Protein AF-0000000067716875 (afdb_homodimer)

pLDDT: mean 91.07, std 9.71, range [35.28, 98.69]

Radius of gyration: 25.73 Å; Cα contacts (8 Å, |Δi|>4): 908; chains: 2; bounding box: 96×76×66 Å

InterPro domains:
  IPR000515 ABC transporter type 1, transmembrane domain MetI-like [PF00528] (94-291)
  IPR000515 ABC transporter type 1, transmembrane domain MetI-like [PS50928] (78-289)
  IPR000515 ABC transporter type 1, transmembrane domain MetI-like [cd06261] (78-239)
  IPR011864 Phosphate ABC transporter, permease protein PstC [TIGR02138] (14-295)
  IPR035906 MetI-like superfamily [G3DSA:1.10.3720.10] (8-298)
  IPR035906 MetI-like superfamily [SSF161098] (36-288)
  IPR051124 Binding-Protein-Dependent Phosphate Transport Permease [PTHR30425] (10-298)

Organism: Borreliella burgdorferi (strain ATCC 35210 / DSM 4680 / CIP 102532 / B31) (NCBI:txid224326)

Foldseek 3Di:
DPQPPVNVVVVVVVVVVVVVVVVVVVVVCVVVVVLVVLVCLLCVCCVVVVDPPCQQDPPLDQAQPDPPDGGRHCPLQAVLLVLLLVLLLVQLQVVLLVVLVCLVPPDDDPRSVVVLVVLVVLLPDDLLVLQVCLLPPQLVVQCVVDVDPQFNSQASVSSSVSLNSNCNSLLNVQSNVLLVPDDCVQVVVCVVVVDDPVCSCVVPSCVSSVLSSVLSSLVSSLVSSQDANNSLSRQQQDSGRADDRSHRGHHLNPLLVVCVVPADDVRNSSNSNSVSVSVVSNVVSNVVSVVSVVVVVVVVVD/DPQPPVNVVVVVVVVVVVVVVVVVVVVVCVVVVVLVVLVVLLCVCCVVVVDPPCQQDPPLDQAQPDPPDGGRHCPLQAVLLVLLLVLLLVQLQVVLLVVLVCLVPPDDDPRSVVVLVVLVVLLPDDLLVLQVCLLPPQLVVCCVVDVDPQFNSQASVSSSVSLNSNCNSLLNVQSNVLLVPDDCVQVVVCVVVVDDPVCSCVVPSCVSSVLSSVLSSLVSSLVSSQDANNSLSRQQQDSGRDDDRSHRGHHLNPLLVVCVVPADDVRNSSNSNSVSVSVVSNVVSNVVSVVSVVVVVVVVVD

Solvent-accessible surface area (backbone atoms only — not comparable to full-atom values): 29423 Å² total; per-residue (Å²): 131,80,65,50,72,66,53,49,51,51,50,50,47,50,51,50,51,48,47,24,50,50,17,36,48,52,56,52,47,54,53,50,47,53,54,50,50,37,48,52,51,22,45,41,46,47,76,71,66,73,41,57,62,66,49,30,57,68,26,44,48,58,34,67,80,45,86,84,66,63,31,67,15,42,28,29,18,51,50,40,32,49,50,35,37,49,53,12,46,67,54,18,47,59,30,12,42,20,27,19,49,38,46,70,73,69,36,56,72,68,58,31,52,49,53,50,49,50,39,51,38,59,57,38,50,34,50,55,51,52,9,54,47,26,43,56,51,46,12,48,49,48,23,66,73,46,79,44,93,73,29,80,17,33,6,40,53,39,26,14,52,48,48,14,64,62,44,22,39,54,39,20,52,36,30,30,54,24,49,66,65,48,61,65,64,58,55,52,53,37,45,73,69,69,45,50,72,62,52,37,40,64,68,42,46,47,62,72,16,39,54,45,33,49,29,38,48,34,50,51,48,38,53,48,54,36,50,32,57,32,41,50,52,14,9,57,59,32,65,55,60,68,84,53,64,48,27,34,29,26,30,57,43,32,49,41,68,69,42,59,84,74,45,51,72,68,50,36,36,50,41,33,29,51,42,35,54,50,46,50,52,21,45,50,35,48,51,51,27,50,53,51,56,53,61,53,62,62,57,71,79,102,132,80,65,49,72,65,53,49,50,50,50,49,46,51,50,50,52,48,47,24,53,50,17,37,47,51,54,50,46,55,54,49,47,52,54,49,49,36,49,53,51,22,47,42,46,49,75,70,66,74,41,57,63,65,50,29,57,67,25,47,49,59,34,67,80,45,86,83,67,63,32,67,16,42,28,31,18,52,51,40,32,48,49,35,37,49,52,12,45,66,53,19,47,60,32,13,43,21,28,18,50,37,45,70,74,70,39,55,73,68,57,31,52,49,51,52,49,50,39,52,39,59,59,38,50,35,50,55,51,52,9,53,47,26,42,58,50,45,12,48,49,47,22,66,71,48,79,43,94,73,29,82,17,31,5,40,52,38,26,15,51,48,50,14,63,62,44,23,39,57,38,20,51,34,31,31,54,23,50,64,66,49,63,63,64,59,54,51,54,37,45,72,70,70,44,49,72,64,52,36,39,65,67,43,46,47,62,71,16,40,54,45,33,49,29,38,47,35,51,49,49,36,52,48,54,35,51,31,59,34,41,50,53,14,9,57,58,33,63,55,61,67,85,52,62,47,26,32,31,24,30,58,43,30,49,40,68,70,41,60,86,74,44,51,72,66,48,35,36,50,41,34,30,51,43,35,53,52,46,49,50,22,45,50,34,47,50,52,27,50,53,52,57,52,61,54,64,62,58,70,79,104

Nearest PDB structures (foldseek):
  2onk-assembly2_I  TM=8.130E-01  e=1.220E-06  Archaeoglobus fulgidus
  3d31-assembly1_C  TM=7.417E-01  e=2.704E-06  unclassified
  8ja7-assembly1_A  TM=6.850E-01  e=4.026E-06  Mycobacterium tuberculosis H37Rv
  8y5f-assembly1_C  TM=6.798E-01  e=6.843E-06  Escherichia coli
  4jbw-assembly2_I  TM=6.471E-01  e=6.264E-06  Escherichia coli K-12

Structure (mmCIF, N/CA/C/O backbone):
data_AF-0000000067716875-model_v1
#
loop_
_entity.id
_entity.type
_entity.pdbx_description
1 polymer 'Phosphate transport system permease protein'
#
loop_
_atom_site.group_PDB
_atom_site.id
_atom_site.type_symbol
_atom_site.label_atom_id
_atom_site.label_alt_id
_atom_site.label_comp_id
_atom_site.label_asym_id
_atom_site.label_entity_id
_atom_site.label_seq_id
_atom_site.pdbx_PDB_ins_code
_atom_site.Cartn_x
_atom_site.Cartn_y
_atom_site.Cartn_z
_atom_site.occupancy
_atom_site.B_iso_or_equiv
_atom_site.auth_seq_id
_atom_site.auth_comp_id
_atom_site.auth_asym_id
_atom_site.auth_atom_id
_atom_site.pdbx_PDB_model_num
ATOM 1 N N . MET A 1 1 ? 47.062 13.664 18.297 1 44.09 1 MET A N 1
ATOM 2 C CA . MET A 1 1 ? 46.844 15.031 17.828 1 44.09 1 MET A CA 1
ATOM 3 C C . MET A 1 1 ? 45.469 15.539 18.219 1 44.09 1 MET A C 1
ATOM 5 O O . MET A 1 1 ? 44.469 14.984 17.797 1 44.09 1 MET A O 1
ATOM 9 N N . HIS A 1 2 ? 45.312 16.109 19.297 1 53.97 2 HIS A N 1
ATOM 10 C CA . HIS A 1 2 ? 44.125 16.672 19.906 1 53.97 2 HIS A CA 1
ATOM 11 C C . HIS A 1 2 ? 43.469 17.703 18.984 1 53.97 2 HIS A C 1
ATOM 13 O O . HIS A 1 2 ? 44.031 18.75 18.719 1 53.97 2 HIS A O 1
ATOM 19 N N . LEU A 1 3 ? 42.812 17.203 18.016 1 64.62 3 LEU A N 1
ATOM 20 C CA . LEU A 1 3 ? 42.094 18.156 17.172 1 64.62 3 LEU A CA 1
ATOM 21 C C . LEU A 1 3 ? 41.406 19.234 18.031 1 64.62 3 LEU A C 1
ATOM 23 O O . LEU A 1 3 ? 40.781 18.922 19.047 1 64.62 3 LEU A O 1
ATOM 27 N N . SER A 1 4 ? 41.844 20.484 17.906 1 73.81 4 SER A N 1
ATOM 28 C CA . SER A 1 4 ? 41.188 21.594 18.594 1 73.81 4 SER A CA 1
ATOM 29 C C . SER A 1 4 ? 39.656 21.484 18.5 1 73.81 4 SER A C 1
ATOM 31 O O . SER A 1 4 ? 39.125 20.859 17.578 1 73.81 4 SER A O 1
ATOM 33 N N . LEU A 1 5 ? 39 21.672 19.547 1 76.5 5 LEU A N 1
ATOM 34 C CA . LEU A 1 5 ? 37.562 21.688 19.609 1 76.5 5 LEU A CA 1
ATOM 35 C C . LEU A 1 5 ? 36.969 22.344 18.359 1 76.5 5 LEU A C 1
ATOM 37 O O . LEU A 1 5 ? 35.938 21.891 17.859 1 76.5 5 LEU A O 1
ATOM 41 N N . LYS A 1 6 ? 37.719 23.328 17.859 1 78.25 6 LYS A N 1
ATOM 42 C CA . LYS A 1 6 ? 37.281 24.016 16.656 1 78.25 6 LYS A CA 1
ATOM 43 C C . LYS A 1 6 ? 37.375 23.109 15.43 1 78.25 6 LYS A C 1
ATOM 45 O O . LYS A 1 6 ? 36.5 23.109 14.578 1 78.25 6 LYS A O 1
ATOM 50 N N . THR A 1 7 ? 38.438 22.438 15.359 1 82.25 7 THR A N 1
ATOM 51 C CA . THR A 1 7 ? 38.625 21.516 14.242 1 82.25 7 THR A CA 1
ATOM 52 C C . THR A 1 7 ? 37.625 20.375 14.289 1 82.25 7 THR A C 1
ATOM 54 O O . THR A 1 7 ? 37.125 19.953 13.25 1 82.25 7 THR A O 1
ATOM 57 N N . LYS A 1 8 ? 37.344 19.906 15.461 1 80 8 LYS A N 1
ATOM 58 C CA . LYS A 1 8 ? 36.344 18.828 15.633 1 80 8 LYS A CA 1
ATOM 59 C C . LYS A 1 8 ? 34.969 19.297 15.203 1 80 8 LYS A C 1
ATOM 61 O O . LYS A 1 8 ? 34.25 18.547 14.531 1 80 8 LYS A O 1
ATOM 66 N N . ARG A 1 9 ? 34.688 20.484 15.547 1 80.81 9 ARG A N 1
ATOM 67 C CA . ARG A 1 9 ? 33.375 21.047 15.172 1 80.81 9 ARG A CA 1
ATOM 68 C C . ARG A 1 9 ? 33.281 21.203 13.656 1 80.81 9 ARG A C 1
ATOM 70 O O . ARG A 1 9 ? 32.219 20.938 13.078 1 80.81 9 ARG A O 1
ATOM 77 N N . LYS A 1 10 ? 34.375 21.594 13.156 1 84.44 10 LYS A N 1
ATOM 78 C CA . LYS A 1 10 ? 34.375 21.781 11.711 1 84.44 10 LYS A CA 1
ATOM 79 C C . LYS A 1 10 ? 34.25 20.438 10.984 1 84.44 10 LYS A C 1
ATOM 81 O O . LYS A 1 10 ? 33.562 20.328 9.977 1 84.44 10 LYS A O 1
ATOM 86 N N . ILE A 1 11 ? 34.844 19.469 11.5 1 85.62 11 ILE A N 1
ATOM 87 C CA . ILE A 1 11 ? 34.781 18.141 10.914 1 85.62 11 ILE A CA 1
ATOM 88 C C . ILE A 1 11 ? 33.375 17.578 11.016 1 85.62 11 ILE A C 1
ATOM 90 O O . ILE A 1 11 ? 32.844 17.031 10.047 1 85.62 11 ILE A O 1
ATOM 94 N N . ILE A 1 12 ? 32.781 17.781 12.086 1 83.06 12 ILE A N 1
ATOM 95 C CA . ILE A 1 12 ? 31.406 17.297 12.305 1 83.06 12 ILE A CA 1
ATOM 96 C C . ILE A 1 12 ? 30.453 18.031 11.367 1 83.06 12 ILE A C 1
ATOM 98 O O . ILE A 1 12 ? 29.516 17.422 10.828 1 83.06 12 ILE A O 1
ATOM 102 N N . GLU A 1 13 ? 30.734 19.25 11.227 1 85.31 13 GLU A N 1
ATOM 103 C CA . GLU A 1 13 ? 29.922 20.047 10.305 1 85.31 13 GLU A CA 1
ATOM 104 C C . GLU A 1 13 ? 30.031 19.516 8.875 1 85.31 13 GLU A C 1
ATOM 106 O O . GLU A 1 13 ? 29.016 19.406 8.172 1 85.31 13 GLU A O 1
ATOM 111 N N . ILE A 1 14 ? 31.203 19.172 8.531 1 87.81 14 ILE A N 1
ATOM 112 C CA . ILE A 1 14 ? 31.438 18.688 7.18 1 87.81 14 ILE A CA 1
ATOM 113 C C . ILE A 1 14 ? 30.797 17.312 7.012 1 87.81 14 ILE A C 1
ATOM 115 O O . ILE A 1 14 ? 30.172 17.031 5.988 1 87.81 14 ILE A O 1
ATOM 119 N N . ILE A 1 15 ? 30.859 16.578 7.973 1 88 15 ILE A N 1
ATOM 120 C CA . ILE A 1 15 ? 30.281 15.234 7.934 1 88 15 ILE A CA 1
ATOM 121 C C . ILE A 1 15 ? 28.766 15.328 7.844 1 88 15 ILE A C 1
ATOM 123 O O . ILE A 1 15 ? 28.141 14.617 7.051 1 88 15 ILE A O 1
ATOM 127 N N . PHE A 1 16 ? 28.297 16.234 8.562 1 85.5 16 PHE A N 1
ATOM 128 C CA . PHE A 1 16 ? 26.844 16.406 8.586 1 85.5 16 PHE A CA 1
ATOM 129 C C . PHE A 1 16 ? 26.344 16.953 7.254 1 85.5 16 PHE A C 1
ATOM 131 O O . PHE A 1 16 ? 25.344 16.453 6.715 1 85.5 16 PHE A O 1
ATOM 138 N N . LYS A 1 17 ? 27.031 17.828 6.777 1 86 17 LYS A N 1
ATOM 139 C CA . LYS A 1 17 ? 26.656 18.406 5.488 1 86 17 LYS A CA 1
ATOM 140 C C . LYS A 1 17 ? 26.766 17.375 4.371 1 86 17 LYS A C 1
ATOM 142 O O . LYS A 1 17 ? 25.906 17.297 3.486 1 86 17 LYS A O 1
ATOM 147 N N . SER A 1 18 ? 27.766 16.609 4.434 1 90.19 18 SER A N 1
ATOM 148 C CA . SER A 1 18 ? 27.953 15.555 3.438 1 90.19 18 SER A CA 1
ATOM 149 C C . SER A 1 18 ? 26.859 14.5 3.539 1 90.19 18 SER A C 1
ATOM 151 O O . SER A 1 18 ? 26.359 14.016 2.521 1 90.19 18 SER A O 1
ATOM 153 N N . PHE A 1 19 ? 26.5 14.203 4.73 1 88.62 19 PHE A N 1
ATOM 154 C CA . PHE A 1 19 ? 25.453 13.227 4.969 1 88.62 19 PHE A CA 1
ATOM 155 C C . PHE A 1 19 ? 24.141 13.68 4.34 1 88.62 19 PHE A C 1
ATOM 157 O O . PHE A 1 19 ? 23.469 12.906 3.66 1 88.62 19 PHE A O 1
ATOM 164 N N . ILE A 1 20 ? 23.844 14.898 4.504 1 88.5 20 ILE A N 1
ATOM 165 C CA . ILE A 1 20 ? 22.609 15.469 3.982 1 88.5 20 ILE A CA 1
ATOM 166 C C . ILE A 1 20 ? 22.641 15.453 2.455 1 88.5 20 ILE A C 1
ATOM 168 O O . ILE A 1 20 ? 21.672 15 1.817 1 88.5 20 ILE A O 1
ATOM 172 N N . LEU A 1 21 ? 23.719 15.805 1.96 1 89 21 LEU A N 1
ATOM 173 C CA . LEU A 1 21 ? 23.844 15.898 0.509 1 89 21 LEU A CA 1
ATOM 174 C C . LEU A 1 21 ? 23.828 14.508 -0.126 1 89 21 LEU A C 1
ATOM 176 O O . LEU A 1 21 ? 23.141 14.281 -1.129 1 89 21 LEU A O 1
ATOM 180 N N . ILE A 1 22 ? 24.484 13.617 0.435 1 92.31 22 ILE A N 1
ATOM 181 C CA . ILE A 1 22 ? 24.562 12.258 -0.085 1 92.31 22 ILE A CA 1
ATOM 182 C C . ILE A 1 22 ? 23.188 11.602 -0.008 1 92.31 22 ILE A C 1
ATOM 184 O O . ILE A 1 22 ? 22.766 10.914 -0.943 1 92.31 22 ILE A O 1
ATOM 188 N N . SER A 1 23 ? 22.516 11.852 1.062 1 89.56 23 SER A N 1
ATOM 189 C CA . SER A 1 23 ? 21.172 11.305 1.229 1 89.56 23 SER A CA 1
ATOM 190 C C . SER A 1 23 ? 20.219 11.836 0.165 1 89.56 23 SER A C 1
ATOM 192 O O . SER A 1 23 ? 19.453 11.078 -0.427 1 89.56 23 SER A O 1
ATOM 194 N N . ALA A 1 24 ? 20.344 13.039 -0.053 1 88.75 24 ALA A N 1
ATOM 195 C CA . ALA A 1 24 ? 19.484 13.672 -1.054 1 88.75 24 ALA A CA 1
ATOM 196 C C . ALA A 1 24 ? 19.781 13.133 -2.449 1 88.75 24 ALA A C 1
ATOM 198 O O . ALA A 1 24 ? 18.859 12.852 -3.225 1 88.75 24 ALA A O 1
ATOM 199 N N . ILE A 1 25 ? 20.984 12.906 -2.725 1 90.75 25 ILE A N 1
ATOM 200 C CA . ILE A 1 25 ? 21.406 12.438 -4.039 1 90.75 25 ILE A CA 1
ATOM 201 C C . ILE A 1 25 ? 21 10.984 -4.23 1 90.75 25 ILE A C 1
ATOM 203 O O . ILE A 1 25 ? 20.406 10.625 -5.25 1 90.75 25 ILE A O 1
ATOM 207 N N . ILE A 1 26 ? 21.203 10.172 -3.27 1 89.69 26 ILE A N 1
ATOM 208 C CA . ILE A 1 26 ? 20.891 8.75 -3.355 1 89.69 26 ILE A CA 1
ATOM 209 C C . ILE A 1 26 ? 19.391 8.562 -3.529 1 89.69 26 ILE A C 1
ATOM 211 O O . ILE A 1 26 ? 18.953 7.773 -4.375 1 89.69 26 ILE A O 1
ATOM 215 N N . SER A 1 27 ? 18.688 9.281 -2.709 1 86.44 27 SER A N 1
ATOM 216 C CA . SER A 1 27 ? 17.234 9.164 -2.787 1 86.44 27 SER A CA 1
ATOM 217 C C . SER A 1 27 ? 16.719 9.617 -4.152 1 86.44 27 SER A C 1
ATOM 219 O O . SER A 1 27 ? 15.922 8.914 -4.777 1 86.44 27 SER A O 1
ATOM 221 N N . SER A 1 28 ? 17.219 10.719 -4.59 1 84.69 28 SER A N 1
ATOM 222 C CA . SER A 1 28 ? 16.797 11.266 -5.871 1 84.69 28 SER A CA 1
ATOM 223 C C . SER A 1 28 ? 17.219 10.359 -7.027 1 84.69 28 SER A C 1
ATOM 225 O O . SER A 1 28 ? 16.422 10.109 -7.941 1 84.69 28 SER A O 1
ATOM 227 N N . LEU A 1 29 ? 18.344 9.797 -6.992 1 87.44 29 LEU A N 1
ATOM 228 C CA . LEU A 1 29 ? 18.859 8.938 -8.055 1 87.44 29 LEU A CA 1
ATOM 229 C C . LEU A 1 29 ? 18.109 7.613 -8.102 1 87.44 29 LEU A C 1
ATOM 231 O O . LEU A 1 29 ? 17.844 7.086 -9.18 1 87.44 29 LEU A O 1
ATOM 235 N N . SER A 1 30 ? 17.844 7.066 -6.945 1 86.38 30 SER A N 1
ATOM 236 C CA . SER A 1 30 ? 17.141 5.793 -6.902 1 86.38 30 SER A CA 1
ATOM 237 C C . SER A 1 30 ? 15.773 5.895 -7.578 1 86.38 30 SER A C 1
ATOM 239 O O . SER A 1 30 ? 15.414 5.051 -8.406 1 86.38 30 SER A O 1
ATOM 241 N N . ILE A 1 31 ? 15.141 6.93 -7.352 1 79.25 31 ILE A N 1
ATOM 242 C CA . ILE A 1 31 ? 13.797 7.129 -7.883 1 79.25 31 ILE A CA 1
ATOM 243 C C . ILE A 1 31 ? 13.867 7.453 -9.367 1 79.25 31 ILE A C 1
ATOM 245 O O . ILE A 1 31 ? 13.086 6.934 -10.164 1 79.25 31 ILE A O 1
ATOM 249 N N . LEU A 1 32 ? 14.773 8.328 -9.672 1 85.12 32 LEU A N 1
ATOM 250 C CA . LEU A 1 32 ? 14.953 8.703 -11.07 1 85.12 32 LEU A CA 1
ATOM 251 C C . LEU A 1 32 ? 15.375 7.492 -11.906 1 85.12 32 LEU A C 1
ATOM 253 O O . LEU A 1 32 ? 14.898 7.316 -13.031 1 85.12 32 LEU A O 1
ATOM 257 N N . PHE A 1 33 ? 16.156 6.727 -11.328 1 90.44 33 PHE A N 1
ATOM 258 C CA . PHE A 1 33 ? 16.625 5.539 -12.031 1 90.44 33 PHE A CA 1
ATOM 259 C C . PHE A 1 33 ? 15.484 4.559 -12.273 1 90.44 33 PHE A C 1
ATOM 261 O O . PHE A 1 33 ? 15.375 3.979 -13.352 1 90.44 33 PHE A O 1
ATOM 268 N N . LEU A 1 34 ? 14.68 4.328 -11.289 1 90.38 34 LEU A N 1
ATOM 269 C CA . LEU A 1 34 ? 13.523 3.459 -11.438 1 90.38 34 LEU A CA 1
ATOM 270 C C . LEU A 1 34 ? 12.609 3.961 -12.555 1 90.38 34 LEU A C 1
ATOM 272 O O . LEU A 1 34 ? 12.234 3.197 -13.445 1 90.38 34 LEU A O 1
ATOM 276 N N . GLY A 1 35 ? 12.297 5.246 -12.508 1 89.94 35 GLY A N 1
ATOM 277 C CA . GLY A 1 35 ? 11.438 5.836 -13.523 1 89.94 35 GLY A CA 1
ATOM 278 C C . GLY A 1 35 ? 12.016 5.73 -14.922 1 89.94 35 GLY A C 1
ATOM 279 O O . GLY A 1 35 ? 11.32 5.34 -15.867 1 89.94 35 GLY A O 1
ATOM 280 N N . LEU A 1 36 ? 13.305 6.02 -15.078 1 91.25 36 LEU A N 1
ATOM 281 C CA . LEU A 1 36 ? 13.969 5.977 -16.375 1 91.25 36 LEU A CA 1
ATOM 282 C C . LEU A 1 36 ? 14.078 4.543 -16.891 1 91.25 36 LEU A C 1
ATOM 284 O O . LEU A 1 36 ? 13.938 4.297 -18.094 1 91.25 36 LEU A O 1
ATOM 288 N N . PHE A 1 37 ? 14.344 3.689 -15.992 1 93 37 PHE A N 1
ATOM 289 C CA . PHE A 1 37 ? 14.43 2.283 -16.375 1 93 37 PHE A CA 1
ATOM 290 C C . PHE A 1 37 ? 13.109 1.791 -16.953 1 93 37 PHE A C 1
ATOM 292 O O . PHE A 1 37 ? 13.094 1.142 -18 1 93 37 PHE A O 1
ATOM 299 N N . ILE A 1 38 ? 12.055 2.107 -16.25 1 93.75 38 ILE A N 1
ATOM 300 C CA . ILE A 1 38 ? 10.742 1.666 -16.703 1 93.75 38 ILE A CA 1
ATOM 301 C C . ILE A 1 38 ? 10.383 2.355 -18.016 1 93.75 38 ILE A C 1
ATOM 303 O O . ILE A 1 38 ? 9.812 1.734 -18.906 1 93.75 38 ILE A O 1
ATOM 307 N N . LEU A 1 39 ? 10.695 3.607 -18.094 1 93.44 39 LEU A N 1
ATOM 308 C CA . LEU A 1 39 ? 10.414 4.355 -19.312 1 93.44 39 LEU A CA 1
ATOM 309 C C . LEU A 1 39 ? 11.18 3.771 -20.484 1 93.44 39 LEU A C 1
ATOM 311 O O . LEU A 1 39 ? 10.594 3.488 -21.531 1 93.44 39 LEU A O 1
ATOM 315 N N . LYS A 1 40 ? 12.414 3.533 -20.312 1 94 40 LYS A N 1
ATOM 316 C CA . LYS A 1 40 ? 13.258 3.018 -21.391 1 94 40 LYS A CA 1
ATOM 317 C C . LYS A 1 40 ? 12.836 1.61 -21.797 1 94 40 LYS A C 1
ATOM 319 O O . LYS A 1 40 ? 12.602 1.346 -22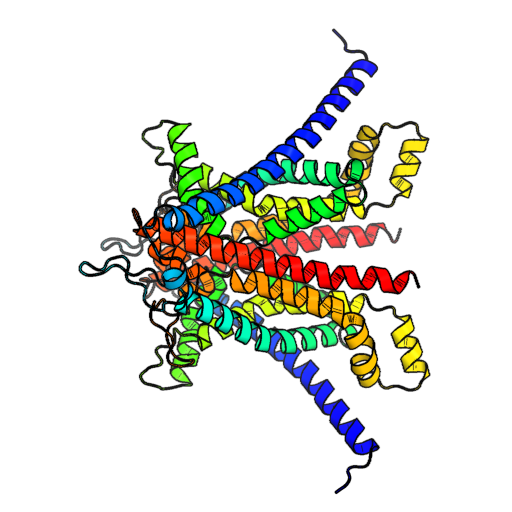.984 1 94 40 LYS A O 1
ATOM 324 N N . THR A 1 41 ? 12.703 0.726 -20.844 1 94.62 41 THR A N 1
ATOM 325 C CA . THR A 1 41 ? 12.367 -0.663 -21.125 1 94.62 41 THR A CA 1
ATOM 326 C C . THR A 1 41 ? 10.93 -0.772 -21.641 1 94.62 41 THR A C 1
ATOM 328 O O . THR A 1 41 ? 10.633 -1.616 -22.5 1 94.62 41 THR A O 1
ATOM 331 N N . GLY A 1 42 ? 10.062 0.071 -21.094 1 96.25 42 GLY A N 1
ATOM 332 C CA . GLY A 1 42 ? 8.656 0.029 -21.453 1 96.25 42 GLY A CA 1
ATOM 333 C C . GLY A 1 42 ? 8.383 0.583 -22.844 1 96.25 42 GLY A C 1
ATOM 334 O O . GLY A 1 42 ? 7.418 0.189 -23.5 1 96.25 42 GLY A O 1
ATOM 335 N N . ILE A 1 43 ? 9.242 1.463 -23.375 1 96.62 43 ILE A N 1
ATOM 336 C CA . ILE A 1 43 ? 9.008 2.105 -24.656 1 96.62 43 ILE A CA 1
ATOM 337 C C . ILE A 1 43 ? 9.703 1.319 -25.766 1 96.62 43 ILE A C 1
ATOM 339 O O . ILE A 1 43 ? 9.312 1.396 -26.938 1 96.62 43 ILE A O 1
ATOM 343 N N . MET A 1 44 ? 10.594 0.511 -25.484 1 94.25 44 MET A N 1
ATOM 344 C CA . MET A 1 44 ? 11.492 -0.131 -26.438 1 94.25 44 MET A CA 1
ATOM 345 C C . MET A 1 44 ? 10.719 -1.023 -27.406 1 94.25 44 MET A C 1
ATOM 347 O O . MET A 1 44 ? 10.992 -1.025 -28.609 1 94.25 44 MET A O 1
ATOM 351 N N . PRO A 1 45 ? 9.758 -1.786 -26.922 1 95.56 45 PRO A N 1
ATOM 352 C CA . PRO A 1 45 ? 9.047 -2.66 -27.859 1 95.56 45 PRO A CA 1
ATOM 353 C C . PRO A 1 45 ? 8.32 -1.883 -28.953 1 95.56 45 PRO A C 1
ATOM 355 O O . PRO A 1 45 ? 8.102 -2.41 -30.047 1 95.56 45 PRO A O 1
ATOM 358 N N . PHE A 1 46 ? 8 -0.721 -28.703 1 97 46 PHE A N 1
ATOM 359 C CA . PHE A 1 46 ? 7.312 0.108 -29.688 1 97 46 PHE A CA 1
ATOM 360 C C . PHE A 1 46 ? 8.305 0.721 -30.656 1 97 46 PHE A C 1
ATOM 362 O O . PHE A 1 46 ? 7.992 0.901 -31.844 1 97 46 PHE A O 1
ATOM 369 N N . LEU A 1 47 ? 9.414 1.089 -30.266 1 95.31 47 LEU A N 1
ATOM 370 C CA . LEU A 1 47 ? 10.445 1.705 -31.094 1 95.31 47 LEU A CA 1
ATOM 371 C C . LEU A 1 47 ? 11.07 0.683 -32.031 1 95.31 47 LEU A C 1
ATOM 373 O O . LEU A 1 47 ? 11.414 1.015 -33.188 1 95.31 47 LEU A O 1
ATOM 377 N N . ASN A 1 48 ? 11.188 -0.558 -31.594 1 94.75 48 ASN A N 1
ATOM 378 C CA . ASN A 1 48 ? 11.766 -1.604 -32.438 1 94.75 48 ASN A CA 1
ATOM 379 C C . ASN A 1 48 ? 10.703 -2.291 -33.281 1 94.75 48 ASN A C 1
ATOM 381 O O . ASN A 1 48 ? 10.961 -3.328 -33.906 1 94.75 48 ASN A O 1
ATOM 385 N N . ASN A 1 49 ? 9.547 -1.8 -33.25 1 91.38 49 ASN A N 1
ATOM 386 C CA . ASN A 1 49 ? 8.422 -2.221 -34.094 1 91.38 49 ASN A CA 1
ATOM 387 C C . ASN A 1 49 ? 8.039 -3.674 -33.812 1 91.38 49 ASN A C 1
ATOM 389 O O . ASN A 1 49 ? 7.656 -4.398 -34.75 1 91.38 49 ASN A O 1
ATOM 393 N N . LYS A 1 50 ? 8.273 -4.051 -32.562 1 92.44 50 LYS A N 1
ATOM 394 C CA . LYS A 1 50 ? 7.836 -5.387 -32.156 1 92.44 50 LYS A CA 1
ATOM 395 C C . LYS A 1 50 ? 6.344 -5.402 -31.844 1 92.44 50 LYS A C 1
ATOM 397 O O . LYS A 1 50 ? 5.676 -6.426 -32 1 92.44 50 LYS A O 1
ATOM 402 N N . ILE A 1 51 ? 5.879 -4.375 -31.281 1 96 51 ILE A N 1
ATOM 403 C CA . ILE A 1 51 ? 4.48 -4.223 -30.922 1 96 51 ILE A CA 1
ATOM 404 C C . ILE A 1 51 ? 3.961 -2.871 -31.406 1 96 51 ILE A C 1
ATOM 406 O O . ILE A 1 51 ? 4.617 -1.843 -31.219 1 96 51 ILE A O 1
ATOM 410 N N . LYS A 1 52 ? 2.85 -2.924 -32.031 1 96.75 52 LYS A N 1
ATOM 411 C CA . LYS A 1 52 ? 2.203 -1.668 -32.406 1 96.75 52 LYS A CA 1
ATOM 412 C C . LYS A 1 52 ? 1.527 -1.02 -31.219 1 96.75 52 LYS A C 1
ATOM 414 O O . LYS A 1 52 ? 0.711 -1.65 -30.531 1 96.75 52 LYS A O 1
ATOM 419 N N . ILE A 1 53 ? 1.823 0.226 -31.031 1 97.31 53 ILE A N 1
ATOM 420 C CA . ILE A 1 53 ? 1.384 0.943 -29.844 1 97.31 53 ILE A CA 1
ATOM 421 C C . ILE A 1 53 ? -0.142 0.987 -29.797 1 97.31 53 ILE A C 1
ATOM 423 O O . ILE A 1 53 ? -0.746 0.798 -28.734 1 97.31 53 ILE A O 1
ATOM 427 N N . LEU A 1 54 ? -0.796 1.236 -30.891 1 97.19 54 LEU A N 1
ATOM 428 C CA . LEU A 1 54 ? -2.25 1.336 -30.953 1 97.19 54 LEU A CA 1
ATOM 429 C C . LEU A 1 54 ? -2.9 -0.003 -30.609 1 97.19 54 LEU A C 1
ATOM 431 O O . LEU A 1 54 ? -3.916 -0.049 -29.922 1 97.19 54 LEU A O 1
ATOM 435 N N . ASN A 1 55 ? -2.314 -1.054 -31.156 1 97.06 55 ASN A N 1
ATOM 436 C CA . ASN A 1 55 ? -2.826 -2.381 -30.828 1 97.06 55 ASN A CA 1
ATOM 437 C C . ASN A 1 55 ? -2.611 -2.715 -29.359 1 97.06 55 ASN A C 1
ATOM 439 O O . ASN A 1 55 ? -3.471 -3.332 -28.719 1 97.06 55 ASN A O 1
ATOM 443 N N . PHE A 1 56 ? -1.487 -2.301 -28.828 1 98.25 56 PHE A N 1
ATOM 444 C CA . PHE A 1 56 ? -1.165 -2.549 -27.438 1 98.25 56 PHE A CA 1
ATOM 445 C C . PHE A 1 56 ? -2.174 -1.866 -26.516 1 98.25 56 PHE A C 1
ATOM 447 O O . PHE A 1 56 ? -2.701 -2.488 -25.594 1 98.25 56 PHE A O 1
ATOM 454 N N . LEU A 1 57 ? -2.562 -0.64 -26.812 1 98 57 LEU A N 1
ATOM 455 C CA . LEU A 1 57 ? -3.383 0.171 -25.922 1 98 57 LEU A CA 1
ATOM 456 C C . LEU A 1 57 ? -4.867 -0.084 -26.156 1 98 57 LEU A C 1
ATOM 458 O O . LEU A 1 57 ? -5.68 0.026 -25.25 1 98 57 LEU A O 1
ATOM 462 N N . PHE A 1 58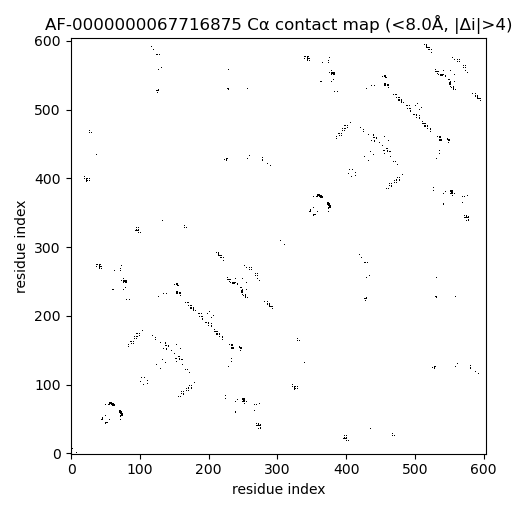 ? -5.234 -0.479 -27.391 1 97.94 58 PHE A N 1
ATOM 463 C CA . PHE A 1 58 ? -6.656 -0.413 -27.703 1 97.94 58 PHE A CA 1
ATOM 464 C C . PHE A 1 58 ? -7.191 -1.789 -28.094 1 97.94 58 PHE A C 1
ATOM 466 O O . PHE A 1 58 ? -8.391 -1.958 -28.297 1 97.94 58 PHE A O 1
ATOM 473 N N . SER A 1 59 ? -6.332 -2.752 -28.141 1 97.88 59 SER A N 1
ATOM 474 C CA . SER A 1 59 ? -6.797 -4.117 -28.344 1 97.88 59 SER A CA 1
ATOM 475 C C . SER A 1 59 ? -7.109 -4.812 -27.031 1 97.88 59 SER A C 1
ATOM 477 O O . SER A 1 59 ? -6.484 -4.52 -26 1 97.88 59 SER A O 1
ATOM 479 N N . THR A 1 60 ? -8.078 -5.75 -27.062 1 97.62 60 THR A N 1
ATOM 480 C CA . THR A 1 60 ? -8.484 -6.461 -25.844 1 97.62 60 THR A CA 1
ATOM 481 C C . THR A 1 60 ? -7.887 -7.867 -25.828 1 97.62 60 THR A C 1
ATOM 483 O O . THR A 1 60 ? -8.156 -8.648 -24.906 1 97.62 60 THR A O 1
ATOM 486 N N . ASN A 1 61 ? -7.098 -8.148 -26.797 1 96.81 61 ASN A N 1
ATOM 487 C CA . ASN A 1 61 ? -6.562 -9.5 -26.891 1 96.81 61 ASN A CA 1
ATOM 488 C C . ASN A 1 61 ? -5.172 -9.594 -26.266 1 96.81 61 ASN A C 1
ATOM 490 O O . ASN A 1 61 ? -4.242 -8.914 -26.703 1 96.81 61 ASN A O 1
ATOM 494 N N . TRP A 1 62 ? -5.031 -10.391 -25.219 1 98.06 62 TRP A N 1
ATOM 495 C CA . TRP A 1 62 ? -3.768 -10.695 -24.547 1 98.06 62 TRP A CA 1
ATOM 496 C C . TRP A 1 62 ? -3.467 -12.188 -24.609 1 98.06 62 TRP A C 1
ATOM 498 O O . TRP A 1 62 ? -4.047 -12.977 -23.859 1 98.06 62 TRP A O 1
ATOM 508 N N . ASP A 1 63 ? -2.604 -12.531 -25.5 1 97.25 63 ASP A N 1
ATOM 509 C CA . ASP A 1 63 ? -2.186 -13.922 -25.656 1 97.25 63 ASP A CA 1
ATOM 510 C C . ASP A 1 63 ? -0.718 -14.008 -26.078 1 97.25 63 ASP A C 1
ATOM 512 O O . ASP A 1 63 ? -0.406 -14.406 -27.203 1 97.25 63 ASP A O 1
ATOM 516 N N . PRO A 1 64 ? 0.117 -13.781 -25.125 1 96.38 64 PRO A N 1
ATOM 517 C CA . PRO A 1 64 ? 1.547 -13.734 -25.438 1 96.38 64 PRO A CA 1
ATOM 518 C C . PRO A 1 64 ? 2.137 -15.125 -25.703 1 96.38 64 PRO A C 1
ATOM 520 O O . PRO A 1 64 ? 3.24 -15.234 -26.25 1 96.38 64 PRO A O 1
ATOM 523 N N . THR A 1 65 ? 1.479 -16.156 -25.359 1 94.19 65 THR A N 1
ATOM 524 C CA . THR A 1 65 ? 2.039 -17.5 -25.469 1 94.19 65 THR A CA 1
ATOM 525 C C . THR A 1 65 ? 1.455 -18.234 -26.672 1 94.19 65 THR A C 1
ATOM 527 O O . THR A 1 65 ? 1.749 -19.406 -26.875 1 94.19 65 THR A O 1
ATOM 530 N N . SER A 1 66 ? 0.685 -17.516 -27.391 1 93.62 66 SER A N 1
ATOM 531 C CA . SER A 1 66 ? 0.077 -18.141 -28.562 1 93.62 66 SER A CA 1
ATOM 532 C C . SER A 1 66 ? 1.139 -18.625 -29.547 1 93.62 66 SER A C 1
ATOM 534 O O . SER A 1 66 ? 2.139 -17.938 -29.766 1 93.62 66 SER A O 1
ATOM 536 N N . ASN A 1 67 ? 0.899 -19.766 -30.062 1 92.19 67 ASN A N 1
ATOM 537 C CA . ASN A 1 67 ? 1.801 -20.297 -31.078 1 92.19 67 ASN A CA 1
ATOM 538 C C . ASN A 1 67 ? 1.478 -19.734 -32.469 1 92.19 67 ASN A C 1
ATOM 540 O O . ASN A 1 67 ? 2.307 -19.781 -33.375 1 92.19 67 ASN A O 1
ATOM 544 N N . LEU A 1 68 ? 0.332 -19.25 -32.656 1 90.62 68 LEU A N 1
ATOM 545 C CA . LEU A 1 68 ? -0.113 -18.734 -33.938 1 90.62 68 LEU A CA 1
ATOM 546 C C . LEU A 1 68 ? 0.207 -17.25 -34.094 1 90.62 68 LEU A C 1
ATOM 548 O O . LEU A 1 68 ? 1.036 -16.859 -34.906 1 90.62 68 LEU A O 1
ATOM 552 N N . GLN A 1 69 ? -0.521 -16.484 -33.312 1 92.19 69 GLN A N 1
ATOM 553 C CA . GLN A 1 69 ? -0.319 -15.039 -33.312 1 92.19 69 GLN A CA 1
ATOM 554 C C . GLN A 1 69 ? -0.334 -14.469 -31.906 1 92.19 69 GLN A C 1
ATOM 556 O O . GLN A 1 69 ? -1.394 -14.367 -31.281 1 92.19 69 GLN A O 1
ATOM 561 N N . LYS A 1 70 ? 0.851 -14.031 -31.578 1 95.31 70 LYS A N 1
ATOM 562 C CA . LYS A 1 70 ? 0.956 -13.43 -30.25 1 95.31 70 LYS A CA 1
ATOM 563 C C . LYS A 1 70 ? 0.265 -12.062 -30.219 1 95.31 70 LYS A C 1
ATOM 565 O O . LYS A 1 70 ? 0.297 -11.32 -31.188 1 95.31 70 LYS A O 1
ATOM 570 N N . SER A 1 71 ? -0.464 -11.82 -29.172 1 97.06 71 SER A N 1
ATOM 571 C CA . SER A 1 71 ? -1.169 -10.555 -28.969 1 97.06 71 SER A CA 1
ATOM 572 C C . SER A 1 71 ? -0.858 -9.953 -27.609 1 97.06 71 SER A C 1
ATOM 574 O O . SER A 1 71 ? -0.729 -10.68 -26.609 1 97.06 71 SER A O 1
ATOM 576 N N . TYR A 1 72 ? -0.78 -8.609 -27.594 1 97.94 72 TYR A N 1
ATOM 577 C CA . TYR A 1 72 ? -0.351 -7.918 -26.391 1 97.94 72 TYR A CA 1
ATOM 578 C C . TYR A 1 72 ? -1.271 -6.746 -26.062 1 97.94 72 TYR A C 1
ATOM 580 O O . TYR A 1 72 ? -0.82 -5.707 -25.578 1 97.94 72 TYR A O 1
ATOM 588 N N . GLY A 1 73 ? -2.521 -6.926 -26.375 1 98.38 73 GLY A N 1
ATOM 589 C CA . GLY A 1 73 ? -3.486 -5.879 -26.078 1 98.38 73 GLY A CA 1
ATOM 590 C C . GLY A 1 73 ? -3.816 -5.777 -24.594 1 98.38 73 GLY A C 1
ATOM 591 O O . GLY A 1 73 ? -4.113 -6.785 -23.953 1 98.38 73 GLY A O 1
ATOM 592 N N . ILE A 1 74 ? -3.82 -4.48 -24.062 1 98.62 74 ILE A N 1
ATOM 593 C CA . ILE A 1 74 ? -4.016 -4.367 -22.625 1 98.62 74 ILE A CA 1
ATOM 594 C C . ILE A 1 74 ? -5.27 -3.541 -22.344 1 98.62 74 ILE A C 1
ATOM 596 O O . ILE A 1 74 ? -5.496 -3.121 -21.203 1 98.62 74 ILE A O 1
ATOM 600 N N . LEU A 1 75 ? -6.125 -3.295 -23.312 1 98.62 75 LEU A N 1
ATOM 601 C CA . LEU A 1 75 ? -7.309 -2.465 -23.109 1 98.62 75 LEU A CA 1
ATOM 602 C C . LEU A 1 75 ? -8.219 -3.059 -22.047 1 98.62 75 LEU A C 1
ATOM 604 O O . LEU A 1 75 ? -8.781 -2.328 -21.219 1 98.62 75 LEU A O 1
ATOM 608 N N . ALA A 1 76 ? -8.422 -4.383 -22.094 1 98.62 76 ALA A N 1
ATOM 609 C CA . ALA A 1 76 ? -9.25 -5.035 -21.078 1 98.62 76 ALA A CA 1
ATOM 610 C C . ALA A 1 76 ? -8.734 -4.734 -19.672 1 98.62 76 ALA A C 1
ATOM 612 O O . ALA A 1 76 ? -9.523 -4.469 -18.766 1 98.62 76 ALA A O 1
ATOM 613 N N . PHE A 1 77 ? -7.406 -4.727 -19.5 1 98.69 77 PHE A N 1
ATOM 614 C CA . PHE A 1 77 ? -6.789 -4.5 -18.203 1 98.69 77 PHE A CA 1
ATOM 615 C C . PHE A 1 77 ? -6.949 -3.047 -17.766 1 98.69 77 PHE A C 1
ATOM 617 O O . PHE A 1 77 ? -7.145 -2.762 -16.578 1 98.69 77 PHE A O 1
ATOM 624 N N . ILE A 1 78 ? -6.871 -2.127 -18.734 1 98.44 78 ILE A N 1
ATOM 625 C CA . ILE A 1 78 ? -7.066 -0.707 -18.469 1 98.44 78 ILE A CA 1
ATOM 626 C C . ILE A 1 78 ? -8.492 -0.468 -17.984 1 98.44 78 ILE A C 1
ATOM 628 O O . ILE A 1 78 ? -8.711 0.152 -16.938 1 98.44 78 ILE A O 1
ATOM 632 N N . ILE A 1 79 ? -9.438 -0.988 -18.672 1 98.31 79 ILE A N 1
ATOM 633 C CA . ILE A 1 79 ? -10.844 -0.804 -18.359 1 98.31 79 ILE A CA 1
ATOM 634 C C . ILE A 1 79 ? -11.148 -1.436 -17 1 98.31 79 ILE A C 1
ATOM 636 O O . ILE A 1 79 ? -11.82 -0.827 -16.156 1 98.31 79 ILE A O 1
ATOM 640 N N . ASN A 1 80 ? -10.664 -2.633 -16.797 1 98.5 80 ASN A N 1
ATOM 641 C CA . ASN A 1 80 ? -10.898 -3.311 -15.531 1 98.5 80 ASN A CA 1
ATOM 642 C C . ASN A 1 80 ? -10.297 -2.531 -14.359 1 98.5 80 ASN A C 1
ATOM 644 O O . ASN A 1 80 ? -10.891 -2.467 -13.281 1 98.5 80 ASN A O 1
ATOM 648 N N . SER A 1 81 ? -9.102 -1.985 -14.578 1 98.06 81 SER A N 1
ATOM 649 C CA . SER A 1 81 ? -8.492 -1.158 -13.547 1 98.06 81 SER A CA 1
ATOM 650 C C . SER A 1 81 ? -9.352 0.059 -13.227 1 98.06 81 SER A C 1
ATOM 652 O O . SER A 1 81 ? -9.578 0.38 -12.055 1 98.06 81 SER A O 1
ATOM 654 N N . PHE A 1 82 ? -9.828 0.646 -14.211 1 97.5 82 PHE A N 1
ATOM 655 C CA . PHE A 1 82 ? -10.664 1.827 -14.047 1 97.5 82 PHE A CA 1
ATOM 656 C C . PHE A 1 82 ? -11.984 1.465 -13.375 1 97.5 82 PHE A C 1
ATOM 658 O O . PHE A 1 82 ? -12.406 2.129 -12.422 1 97.5 82 PHE A O 1
ATOM 665 N N . LEU A 1 83 ? -12.625 0.467 -13.828 1 98.31 83 LEU A N 1
ATOM 666 C CA . LEU A 1 83 ? -13.93 0.084 -13.305 1 98.31 83 LEU A CA 1
ATOM 667 C C . LEU A 1 83 ? -13.828 -0.335 -11.844 1 98.31 83 LEU A C 1
ATOM 669 O O . LEU A 1 83 ? -14.641 0.07 -11.016 1 98.31 83 LEU A O 1
ATOM 673 N N . THR A 1 84 ? -12.883 -1.156 -11.562 1 98.25 84 THR 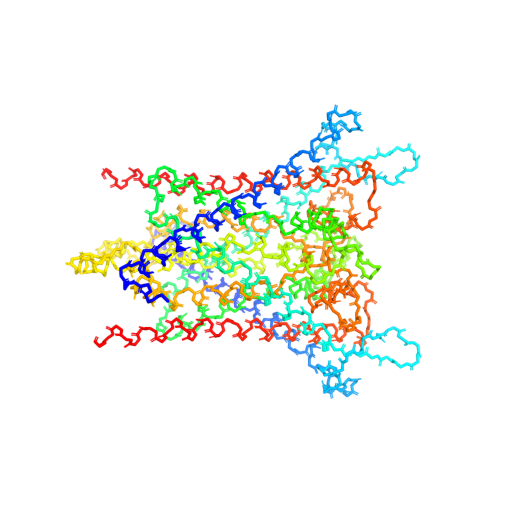A N 1
ATOM 674 C CA . THR A 1 84 ? -12.703 -1.604 -10.188 1 98.25 84 THR A CA 1
ATOM 675 C C . THR A 1 84 ? -12.469 -0.416 -9.258 1 98.25 84 THR A C 1
ATOM 677 O O . THR A 1 84 ? -13.062 -0.34 -8.18 1 98.25 84 THR A O 1
ATOM 680 N N . THR A 1 85 ? -11.609 0.495 -9.656 1 97.75 85 THR A N 1
ATOM 681 C CA . THR A 1 85 ? -11.32 1.686 -8.867 1 97.75 85 THR A CA 1
ATOM 682 C C . THR A 1 85 ? -12.555 2.57 -8.742 1 97.75 85 THR A C 1
ATOM 684 O O . THR A 1 85 ? -12.891 3.029 -7.648 1 97.75 85 THR A O 1
ATOM 687 N N . LEU A 1 86 ? -13.211 2.75 -9.836 1 97.5 86 LEU A N 1
ATOM 688 C CA . LEU A 1 86 ? -14.398 3.6 -9.867 1 97.5 86 LEU A CA 1
ATOM 689 C C . LEU A 1 86 ? -15.469 3.08 -8.906 1 97.5 86 LEU A C 1
ATOM 691 O O . LEU A 1 86 ? -15.977 3.828 -8.07 1 97.5 86 LEU A O 1
ATOM 695 N N . PHE A 1 87 ? -15.758 1.833 -9 1 98.12 87 PHE A N 1
ATOM 696 C CA . PHE A 1 87 ? -16.812 1.262 -8.156 1 98.12 87 PHE A CA 1
ATOM 697 C C . PHE A 1 87 ? -16.375 1.256 -6.691 1 98.12 87 PHE A C 1
ATOM 699 O O . PHE A 1 87 ? -17.203 1.473 -5.801 1 98.12 87 PHE A O 1
ATOM 706 N N . SER A 1 88 ? -15.148 1.003 -6.426 1 97.94 88 SER A N 1
ATOM 707 C CA . SER A 1 88 ? -14.664 1.016 -5.051 1 97.94 88 SER A CA 1
ATOM 708 C C . SER A 1 88 ? -14.789 2.404 -4.434 1 97.94 88 SER A C 1
ATOM 710 O O . SER A 1 88 ? -15.227 2.541 -3.287 1 97.94 88 SER A O 1
ATOM 712 N N . ILE A 1 89 ? -14.469 3.418 -5.223 1 97.38 89 ILE A N 1
ATOM 713 C CA . ILE A 1 89 ? -14.531 4.793 -4.738 1 97.38 89 ILE A CA 1
ATOM 714 C C . ILE A 1 89 ? -15.984 5.207 -4.543 1 97.38 89 ILE A C 1
ATOM 716 O O . ILE A 1 89 ? -16.328 5.895 -3.574 1 97.38 89 ILE A O 1
ATOM 720 N N . LEU A 1 90 ? -16.828 4.82 -5.453 1 97.06 90 LEU A N 1
ATOM 721 C CA . LEU A 1 90 ? -18.25 5.156 -5.375 1 97.06 90 LEU A CA 1
ATOM 722 C C . LEU A 1 90 ? -18.875 4.613 -4.094 1 97.06 90 LEU A C 1
ATOM 724 O O . LEU A 1 90 ? -19.781 5.227 -3.531 1 97.06 90 LEU A O 1
ATOM 728 N N . ILE A 1 91 ? -18.359 3.543 -3.629 1 96.25 91 ILE A N 1
ATOM 729 C CA . ILE A 1 91 ? -18.859 2.936 -2.4 1 96.25 91 ILE A CA 1
ATOM 730 C C . ILE A 1 91 ? -18.172 3.568 -1.192 1 96.25 91 ILE A C 1
ATOM 732 O O . ILE A 1 91 ? -18.844 4.008 -0.251 1 96.25 91 ILE A O 1
ATOM 736 N N . ALA A 1 92 ? -16.891 3.695 -1.238 1 96.19 92 ALA A N 1
ATOM 737 C CA . ALA A 1 92 ? -16.062 4.09 -0.092 1 96.19 92 ALA A CA 1
ATOM 738 C C . ALA A 1 92 ? -16.234 5.574 0.215 1 96.19 92 ALA A C 1
ATOM 740 O O . ALA A 1 92 ? -16.203 5.984 1.38 1 96.19 92 ALA A O 1
ATOM 741 N N . LEU A 1 93 ? -16.391 6.414 -0.819 1 96.81 93 LEU A N 1
ATOM 742 C CA . LEU A 1 93 ? -16.391 7.859 -0.625 1 96.81 93 LEU A CA 1
ATOM 743 C C . LEU A 1 93 ? -17.625 8.297 0.178 1 96.81 93 LEU A C 1
ATOM 745 O O . LEU A 1 93 ? -17.484 8.992 1.187 1 96.81 93 LEU A O 1
ATOM 749 N N . PRO A 1 94 ? -18.844 7.902 -0.188 1 95.69 94 PRO A N 1
ATOM 750 C CA . PRO A 1 94 ? -20 8.297 0.623 1 95.69 94 PRO A CA 1
ATOM 751 C C . PRO A 1 94 ? -19.938 7.746 2.045 1 95.69 94 PRO A C 1
ATOM 753 O O . PRO A 1 94 ? -20.25 8.461 3.002 1 95.69 94 PRO A O 1
ATOM 756 N N . ILE A 1 95 ? -19.531 6.523 2.166 1 95.38 95 ILE A N 1
ATOM 757 C CA . ILE A 1 95 ? -19.469 5.887 3.477 1 95.38 95 ILE A CA 1
ATOM 758 C C . ILE A 1 95 ? -18.391 6.566 4.324 1 95.38 95 ILE A C 1
ATOM 760 O O . ILE A 1 95 ? -18.625 6.898 5.488 1 95.38 95 ILE A O 1
ATOM 764 N N . GLY A 1 96 ? -17.25 6.766 3.727 1 95.25 96 GLY A N 1
ATOM 765 C CA . GLY A 1 96 ? -16.156 7.426 4.426 1 95.25 96 GLY A CA 1
ATOM 766 C C . GLY A 1 96 ? -16.469 8.859 4.816 1 95.25 96 GLY A C 1
ATOM 767 O O . GLY A 1 96 ? -16.125 9.297 5.914 1 95.25 96 GLY A O 1
ATOM 768 N N . LEU A 1 97 ? -17.062 9.594 3.9 1 95.25 97 LEU A N 1
ATOM 769 C CA . LEU A 1 97 ? -17.469 10.969 4.191 1 95.25 97 LEU A CA 1
ATOM 770 C C . LEU A 1 97 ? -18.484 11.008 5.332 1 95.25 97 LEU A C 1
ATOM 772 O O . LEU A 1 97 ? -18.375 11.828 6.242 1 95.25 97 LEU A O 1
ATOM 776 N N . GLY A 1 98 ? -19.484 10.141 5.234 1 94.94 98 GLY A N 1
ATOM 777 C CA . GLY A 1 98 ? -20.469 10.07 6.312 1 94.94 98 GLY A CA 1
ATOM 778 C C . GLY A 1 98 ? -19.844 9.797 7.664 1 94.94 98 GLY A C 1
ATOM 779 O O . GLY A 1 98 ? -20.172 10.445 8.656 1 94.94 98 GLY A O 1
ATOM 780 N N . PHE A 1 99 ? -18.922 8.875 7.711 1 95.12 99 PHE A N 1
ATOM 781 C CA . PHE A 1 99 ? -18.25 8.547 8.961 1 95.12 99 PHE A CA 1
ATOM 782 C C . PHE A 1 99 ? -17.406 9.727 9.445 1 95.12 99 PHE A C 1
ATOM 784 O O . PHE A 1 99 ? -17.344 10 10.641 1 95.12 99 PHE A O 1
ATOM 791 N N . ALA A 1 100 ? -16.734 10.336 8.523 1 95.44 100 ALA A N 1
ATOM 792 C CA . ALA A 1 100 ? -15.922 11.5 8.867 1 95.44 100 ALA A CA 1
ATOM 793 C C . ALA A 1 100 ? -16.766 12.594 9.508 1 95.44 100 ALA A C 1
ATOM 795 O O . ALA A 1 100 ? -16.344 13.227 10.484 1 95.44 100 ALA A O 1
ATOM 796 N N . ILE A 1 101 ? -17.922 12.844 8.984 1 93.94 101 ILE A N 1
ATOM 797 C CA . ILE A 1 101 ? -18.828 13.836 9.539 1 93.94 101 ILE A CA 1
ATOM 798 C C . ILE A 1 101 ? -19.281 13.406 10.93 1 93.94 101 ILE A C 1
ATOM 800 O O . ILE A 1 101 ? -19.344 14.219 11.852 1 93.94 101 ILE A O 1
ATOM 804 N N . TYR A 1 102 ? -19.609 12.148 11.023 1 93.56 102 TYR A N 1
ATOM 805 C CA . TYR A 1 102 ? -19.984 11.609 12.328 1 93.56 102 TYR A CA 1
ATOM 806 C C . TYR A 1 102 ? -18.891 11.844 13.352 1 93.56 102 TYR A C 1
ATOM 808 O O . TYR A 1 102 ? -19.156 12.258 14.484 1 93.56 102 TYR A O 1
ATOM 816 N N . LEU A 1 103 ? -17.703 11.617 12.984 1 93.69 103 LEU A N 1
ATOM 817 C CA . LEU A 1 103 ? -16.562 11.812 13.859 1 93.69 103 LEU A CA 1
ATOM 818 C C . LEU A 1 103 ? -16.422 13.273 14.266 1 93.69 103 LEU A C 1
ATOM 820 O O . LEU A 1 103 ? -16.094 13.578 15.414 1 93.69 103 LEU A O 1
ATOM 824 N N . LEU A 1 104 ? -16.641 14.125 13.336 1 91.06 104 LEU A N 1
ATOM 825 C CA . LEU A 1 104 ? -16.438 15.555 13.555 1 91.06 104 LEU A CA 1
ATOM 826 C C . LEU A 1 104 ? -17.547 16.125 14.43 1 91.06 104 LEU A C 1
ATOM 828 O O . LEU A 1 104 ? -17.281 16.938 15.32 1 91.06 104 LEU A O 1
ATOM 832 N N . GLU A 1 105 ? -18.766 15.656 14.234 1 87.94 105 GLU A N 1
ATOM 833 C CA . GLU A 1 105 ? -19.906 16.359 14.82 1 87.94 105 GLU A CA 1
ATOM 834 C C . GLU A 1 105 ? -20.453 15.609 16.031 1 87.94 105 GLU A C 1
ATOM 836 O O . GLU A 1 105 ? -20.984 16.234 16.969 1 87.94 105 GLU A O 1
ATOM 841 N N . LYS A 1 106 ? -20.328 14.336 16.016 1 88.81 106 LYS A N 1
ATOM 842 C CA . LYS A 1 106 ? -21.062 13.562 17.016 1 88.81 106 LYS A CA 1
ATOM 843 C C . LYS A 1 106 ? -20.109 12.93 18.016 1 88.81 106 LYS A C 1
ATOM 845 O O . LYS A 1 106 ? -20.469 12.734 19.188 1 88.81 106 LYS A O 1
ATOM 850 N N . ALA A 1 107 ? -19 12.602 17.516 1 90.56 107 ALA A N 1
ATOM 851 C CA . ALA A 1 107 ? -18.031 11.969 18.406 1 90.56 107 ALA A CA 1
ATOM 852 C C . ALA A 1 107 ? -17.25 13.008 19.203 1 90.56 107 ALA A C 1
ATOM 854 O O . ALA A 1 107 ? -16.859 14.039 18.672 1 90.56 107 ALA A O 1
ATOM 855 N N . LYS A 1 108 ? -17.109 12.695 20.609 1 90.81 108 LYS A N 1
ATOM 856 C CA . LYS A 1 108 ? -16.391 13.641 21.453 1 90.81 108 LYS A CA 1
ATOM 857 C C . LYS A 1 108 ? -15.453 12.914 22.422 1 90.81 108 LYS A C 1
ATOM 859 O O . LYS A 1 108 ? -15.656 11.742 22.719 1 90.81 108 LYS A O 1
ATOM 864 N N . GLY A 1 109 ? -14.414 13.609 22.734 1 90.69 109 GLY A N 1
ATOM 865 C CA . GLY A 1 109 ? -13.5 13.164 23.781 1 90.69 109 GLY A CA 1
ATOM 866 C C . GLY A 1 109 ? -12.867 11.82 23.484 1 90.69 109 GLY A C 1
ATOM 867 O O . GLY A 1 109 ? -12.32 11.602 22.406 1 90.69 109 GLY A O 1
ATOM 868 N N . PHE A 1 110 ? -13.055 10.922 24.453 1 90 110 PHE A N 1
ATOM 869 C CA . PHE A 1 110 ? -12.406 9.617 24.406 1 90 110 PHE A CA 1
ATOM 870 C C . PHE A 1 110 ? -13.008 8.75 23.312 1 90 110 PHE A C 1
ATOM 872 O O . PHE A 1 110 ? -12.297 7.973 22.672 1 90 110 PHE A O 1
ATOM 879 N N . TYR A 1 111 ? -14.219 8.953 23.062 1 91.44 111 TYR A N 1
ATOM 880 C CA . TYR A 1 111 ? -14.891 8.156 22.047 1 91.44 111 TYR A CA 1
ATOM 881 C C . TYR A 1 111 ? -14.352 8.477 20.656 1 91.44 111 TYR A C 1
ATOM 883 O O . TYR A 1 111 ? -14.109 7.574 19.859 1 91.44 111 TYR A O 1
ATOM 891 N N . ARG A 1 112 ? -14.125 9.711 20.391 1 91.88 112 ARG A N 1
ATOM 892 C CA . ARG A 1 112 ? -13.555 10.133 19.125 1 91.88 112 ARG A CA 1
ATOM 893 C C . ARG A 1 112 ? -12.156 9.57 18.938 1 91.88 112 ARG A C 1
ATOM 895 O O . ARG A 1 112 ? -11.828 9.039 17.875 1 91.88 112 ARG A O 1
ATOM 902 N N . GLN A 1 113 ? -11.438 9.625 20.016 1 88 113 GLN A N 1
ATOM 903 C CA . GLN A 1 113 ? -10.07 9.125 19.969 1 88 113 GLN A CA 1
ATOM 904 C C . GLN A 1 113 ? -10.047 7.613 19.719 1 88 113 GLN A C 1
ATOM 906 O O . GLN A 1 113 ? -9.219 7.117 18.953 1 88 113 GLN A O 1
ATOM 911 N N . PHE A 1 114 ? -10.945 7.02 20.344 1 88.62 114 PHE A N 1
ATOM 912 C CA . PHE A 1 114 ? -11.055 5.574 20.188 1 88.62 114 PHE A CA 1
ATOM 913 C C . PHE A 1 114 ? -11.383 5.219 18.734 1 88.62 114 PHE A C 1
ATOM 915 O O . PHE A 1 114 ? -10.742 4.348 18.141 1 88.62 114 PHE A O 1
ATOM 922 N N . LEU A 1 115 ? -12.344 5.918 18.172 1 89.25 115 LEU A N 1
ATOM 923 C CA . LEU A 1 115 ? -12.742 5.645 16.797 1 89.25 115 LEU A CA 1
ATOM 924 C C . LEU A 1 115 ? -11.602 5.941 15.828 1 89.25 115 LEU A C 1
ATOM 926 O O . LEU A 1 115 ? -11.375 5.188 14.875 1 89.25 115 LEU A O 1
ATOM 930 N N . GLN A 1 116 ? -10.93 6.969 16.125 1 88.38 116 GLN A N 1
ATOM 931 C CA . GLN A 1 116 ? -9.781 7.324 15.297 1 88.38 116 GLN A CA 1
ATOM 932 C C . GLN A 1 116 ? -8.711 6.242 15.344 1 88.38 116 GLN A C 1
ATOM 934 O O . GLN A 1 116 ? -8.141 5.879 14.312 1 88.38 116 GLN A O 1
ATOM 939 N N . THR A 1 117 ? -8.492 5.719 16.5 1 84.12 117 THR A N 1
ATOM 940 C CA . THR A 1 117 ? -7.508 4.66 16.672 1 84.12 117 THR A CA 1
ATOM 941 C C . THR A 1 117 ? -7.922 3.402 15.914 1 84.12 117 THR A C 1
ATOM 943 O O . THR A 1 117 ? -7.098 2.762 15.266 1 84.12 117 THR A O 1
ATOM 946 N N . VAL A 1 118 ? -9.125 3.18 15.992 1 85.62 118 VAL A N 1
ATOM 947 C CA . VAL A 1 118 ? -9.648 2 15.305 1 85.62 118 VAL A CA 1
ATOM 948 C C . VAL A 1 118 ? -9.469 2.158 13.797 1 85.62 118 VAL A C 1
ATOM 950 O O . VAL A 1 118 ? -9.062 1.219 13.109 1 85.62 118 VAL A O 1
ATOM 953 N N . ILE A 1 119 ? -9.758 3.316 13.305 1 87.75 119 ILE A N 1
ATOM 954 C CA . ILE A 1 119 ? -9.609 3.602 11.883 1 87.75 119 ILE A CA 1
ATOM 955 C C . ILE A 1 119 ? -8.148 3.453 11.477 1 87.75 119 ILE A C 1
ATOM 957 O O . ILE A 1 119 ? -7.844 2.893 10.422 1 87.75 119 ILE A O 1
ATOM 961 N N . GLU A 1 120 ? -7.305 3.854 12.312 1 84.44 120 GLU A N 1
ATOM 962 C CA . GLU A 1 120 ? -5.875 3.756 12.039 1 84.44 120 GLU A CA 1
ATOM 963 C C . GLU A 1 120 ? -5.414 2.301 12.031 1 84.44 120 GLU A C 1
ATOM 965 O O . GLU A 1 120 ? -4.559 1.919 11.234 1 84.44 120 GLU A O 1
ATOM 970 N N . LEU A 1 121 ? -5.961 1.549 12.898 1 82.44 121 LEU A N 1
ATOM 971 C CA . LEU A 1 121 ? -5.617 0.132 12.969 1 82.44 121 LEU A CA 1
ATOM 972 C C . LEU A 1 121 ? -6.059 -0.595 11.703 1 82.44 121 LEU A C 1
ATOM 974 O O . LEU A 1 121 ? -5.332 -1.441 11.18 1 82.44 121 LEU A O 1
ATOM 978 N N . LEU A 1 122 ? -7.172 -0.154 11.242 1 82.94 122 LEU A N 1
ATOM 979 C CA . LEU A 1 122 ? -7.703 -0.773 10.039 1 82.94 122 LEU A CA 1
ATOM 980 C C . LEU A 1 122 ? -6.855 -0.408 8.82 1 82.94 122 LEU A C 1
ATOM 982 O O . LEU A 1 122 ? -6.672 -1.228 7.918 1 82.94 122 LEU A O 1
ATOM 986 N N . ALA A 1 123 ? -6.387 0.796 8.844 1 84.5 123 ALA A N 1
ATOM 987 C CA . ALA A 1 123 ? -5.531 1.257 7.75 1 84.5 123 ALA A CA 1
ATOM 988 C C . ALA A 1 123 ? -4.203 0.507 7.738 1 84.5 123 ALA A C 1
ATOM 990 O O . ALA A 1 123 ? -3.512 0.473 6.719 1 84.5 123 ALA A O 1
ATOM 991 N N . GLY A 1 124 ? -3.895 -0.119 8.836 1 84.5 124 GLY A N 1
ATOM 992 C CA . GLY A 1 124 ? -2.621 -0.806 8.977 1 84.5 124 GLY A CA 1
ATOM 993 C C . GLY A 1 124 ? -2.689 -2.275 8.609 1 84.5 124 GLY A C 1
ATOM 994 O O . GLY A 1 124 ? -1.662 -2.955 8.547 1 84.5 124 GLY A O 1
ATOM 995 N N . ILE A 1 125 ? -3.879 -2.766 8.281 1 90.19 125 ILE A N 1
ATOM 996 C CA . ILE A 1 125 ? -4.031 -4.168 7.906 1 90.19 125 ILE A CA 1
ATOM 997 C C . ILE A 1 125 ? -3.361 -4.418 6.559 1 90.19 125 ILE A C 1
ATOM 999 O O . ILE A 1 125 ? -3.604 -3.688 5.594 1 90.19 125 ILE A O 1
ATOM 1003 N N . PRO A 1 126 ? -2.516 -5.414 6.504 1 91.25 126 PRO A N 1
ATOM 1004 C CA . PRO A 1 126 ? -1.869 -5.73 5.227 1 91.25 126 PRO A CA 1
ATOM 1005 C C . PRO A 1 126 ? -2.867 -6.113 4.137 1 91.25 126 PRO A C 1
ATOM 1007 O O . PRO A 1 126 ? -3.867 -6.781 4.418 1 91.25 126 PRO A O 1
ATOM 1010 N N . SER A 1 127 ? -2.572 -5.719 2.955 1 93 127 SER A N 1
ATOM 1011 C CA . SER A 1 127 ? -3.502 -5.922 1.85 1 93 127 SER A CA 1
ATOM 1012 C C . SER A 1 127 ? -3.742 -7.406 1.593 1 93 127 SER A C 1
ATOM 1014 O O . SER A 1 127 ? -4.836 -7.805 1.188 1 93 127 SER A O 1
ATOM 1016 N N . VAL A 1 128 ? -2.738 -8.234 1.854 1 95.62 128 VAL A N 1
ATOM 1017 C CA . VAL A 1 128 ? -2.855 -9.672 1.627 1 95.62 128 VAL A CA 1
ATOM 1018 C C . VAL A 1 128 ? -3.93 -10.258 2.543 1 95.62 128 VAL A C 1
ATOM 1020 O O . VAL A 1 128 ? -4.629 -11.203 2.168 1 95.62 128 VAL A O 1
ATOM 1023 N N . VAL A 1 129 ? -4.059 -9.688 3.711 1 94.81 129 VAL A N 1
ATOM 1024 C CA . VAL A 1 129 ? -5.078 -10.141 4.652 1 94.81 129 VAL A CA 1
ATOM 1025 C C . VAL A 1 129 ? -6.465 -9.797 4.109 1 94.81 129 VAL A C 1
ATOM 1027 O O . VAL A 1 129 ? -7.375 -10.633 4.137 1 94.81 129 VAL A O 1
ATOM 1030 N N . TYR A 1 130 ? -6.633 -8.625 3.576 1 94.81 130 TYR A N 1
ATOM 1031 C CA . TYR A 1 130 ? -7.879 -8.25 2.916 1 94.81 130 TYR A CA 1
ATOM 1032 C C . TYR A 1 130 ? -8.188 -9.188 1.759 1 94.81 130 TYR A C 1
ATOM 1034 O O . TYR A 1 130 ? -9.32 -9.656 1.62 1 94.81 130 TYR A O 1
ATOM 1042 N N . GLY A 1 131 ? -7.184 -9.43 1.002 1 95.75 131 GLY A N 1
ATOM 1043 C CA . GLY A 1 131 ? -7.371 -10.297 -0.148 1 95.75 131 GLY A CA 1
ATOM 1044 C C . GLY A 1 131 ? -7.797 -11.703 0.23 1 95.75 131 GLY A C 1
ATOM 1045 O O . GLY A 1 131 ? -8.703 -12.273 -0.389 1 95.75 131 GLY A O 1
ATOM 1046 N N . PHE A 1 132 ? -7.086 -12.195 1.225 1 96 132 PHE A N 1
ATOM 1047 C CA . PHE A 1 132 ? -7.398 -13.547 1.663 1 96 132 PHE A CA 1
ATOM 1048 C C . PHE A 1 132 ? -8.812 -13.625 2.221 1 96 132 PHE A C 1
ATOM 1050 O O . PHE A 1 132 ? -9.562 -14.547 1.895 1 96 132 PHE A O 1
ATOM 1057 N N . PHE A 1 133 ? -9.219 -12.672 3.004 1 95.06 133 PHE A N 1
ATOM 1058 C CA . PHE A 1 133 ? -10.586 -12.539 3.49 1 95.06 133 PHE A CA 1
ATOM 1059 C C . PHE A 1 133 ? -11.562 -12.391 2.33 1 95.06 133 PHE A C 1
ATOM 1061 O O . PHE A 1 133 ? -12.617 -13.031 2.311 1 95.06 133 PHE A O 1
ATOM 1068 N N . GLY A 1 134 ? -11.234 -11.594 1.406 1 95.62 134 GLY A N 1
ATOM 1069 C CA . GLY A 1 134 ? -12.078 -11.383 0.241 1 95.62 134 GLY A CA 1
ATOM 1070 C C . GLY A 1 134 ? -12.289 -12.641 -0.579 1 95.62 134 GLY A C 1
ATOM 1071 O O . GLY A 1 134 ? -13.406 -12.922 -1.023 1 95.62 134 GLY A O 1
ATOM 1072 N N . SER A 1 135 ? -11.258 -13.414 -0.763 1 95.38 135 SER A N 1
ATOM 1073 C CA . SER A 1 135 ? -11.328 -14.609 -1.598 1 95.38 135 SER A CA 1
ATOM 1074 C C . SER A 1 135 ? -12.125 -15.719 -0.918 1 95.38 135 SER A C 1
ATOM 1076 O O . SER A 1 135 ? -12.672 -16.594 -1.588 1 95.38 135 SER A O 1
ATOM 1078 N N . THR A 1 136 ? -12.188 -15.672 0.357 1 93.69 136 THR A N 1
ATOM 1079 C CA . THR A 1 136 ? -12.852 -16.734 1.089 1 93.69 136 THR A CA 1
ATOM 1080 C C . THR A 1 136 ? -14.266 -16.328 1.477 1 93.69 136 THR A C 1
ATOM 1082 O O . THR A 1 136 ? -15.234 -17.031 1.151 1 93.69 136 THR A O 1
ATOM 1085 N N . PHE A 1 137 ? -14.375 -15.148 1.981 1 94.06 137 PHE A N 1
ATOM 1086 C CA . PHE A 1 137 ? -15.672 -14.766 2.527 1 94.06 137 PHE A CA 1
ATOM 1087 C C . PHE A 1 137 ? -16.469 -13.961 1.511 1 94.06 137 PHE A C 1
ATOM 1089 O O . PHE A 1 137 ? -17.625 -14.281 1.222 1 94.06 137 PHE A O 1
ATOM 1096 N N . ILE A 1 138 ? -15.938 -12.875 0.986 1 95.81 138 ILE A N 1
ATOM 1097 C CA . ILE A 1 138 ? -16.656 -11.984 0.085 1 95.81 138 ILE A CA 1
ATOM 1098 C C . ILE A 1 138 ? -17.047 -12.734 -1.188 1 95.81 138 ILE A C 1
ATOM 1100 O O . ILE A 1 138 ? -18.156 -12.602 -1.684 1 95.81 138 ILE A O 1
ATOM 1104 N N . ALA A 1 139 ? -16.062 -13.469 -1.74 1 96.31 139 ALA A N 1
ATOM 1105 C CA . ALA A 1 139 ? -16.328 -14.25 -2.943 1 96.31 139 ALA A CA 1
ATOM 1106 C C . ALA A 1 139 ? -17.484 -15.219 -2.721 1 96.31 139 ALA A C 1
ATOM 1108 O O . ALA A 1 139 ? -18.375 -15.344 -3.566 1 96.31 139 ALA A O 1
ATOM 1109 N N . ALA A 1 140 ? -17.484 -15.898 -1.589 1 95.19 140 ALA A N 1
ATOM 1110 C CA . ALA A 1 140 ? -18.562 -16.828 -1.265 1 95.19 140 ALA A CA 1
ATOM 1111 C C . ALA A 1 140 ? -19.891 -16.094 -1.104 1 95.19 140 ALA A C 1
ATOM 1113 O O . ALA A 1 140 ? -20.938 -16.594 -1.554 1 95.19 140 ALA A O 1
ATOM 1114 N N . LEU A 1 141 ? -19.844 -14.969 -0.468 1 94.88 141 LEU A N 1
ATOM 1115 C CA . LEU A 1 141 ? -21.047 -14.156 -0.263 1 94.88 141 LEU A CA 1
ATOM 1116 C C . LEU A 1 141 ? -21.656 -13.742 -1.599 1 94.88 141 LEU A C 1
ATOM 1118 O O . LEU A 1 141 ? -22.859 -13.859 -1.8 1 94.88 141 LEU A O 1
ATOM 1122 N N . VAL A 1 142 ? -20.828 -13.227 -2.482 1 96.69 142 VAL A N 1
ATOM 1123 C CA . VAL A 1 142 ? -21.297 -12.766 -3.785 1 96.69 142 VAL A CA 1
ATOM 1124 C C . VAL A 1 142 ? -21.859 -13.938 -4.586 1 96.69 142 VAL A C 1
ATOM 1126 O O . VAL A 1 142 ? -22.891 -13.82 -5.242 1 96.69 142 VAL A O 1
ATOM 1129 N N . LYS A 1 143 ? -21.141 -15.039 -4.547 1 96.62 143 LYS A N 1
ATOM 1130 C CA . LYS A 1 143 ? -21.609 -16.234 -5.242 1 96.62 143 LYS A CA 1
ATOM 1131 C C . LYS A 1 143 ? -22.969 -16.688 -4.719 1 96.62 143 LYS A C 1
ATOM 1133 O O . LYS A 1 143 ? -23.859 -17.031 -5.5 1 96.62 143 LYS A O 1
ATOM 1138 N N . ASN A 1 144 ? -23.141 -16.656 -3.424 1 96.06 144 ASN A N 1
ATOM 1139 C CA . ASN A 1 144 ? -24.359 -17.172 -2.791 1 96.06 144 ASN A CA 1
ATOM 1140 C C . ASN A 1 144 ? -25.531 -16.203 -2.961 1 96.06 144 ASN A C 1
ATOM 1142 O O . ASN A 1 144 ? -26.672 -16.641 -3.064 1 96.06 144 ASN A O 1
ATOM 1146 N N . ILE A 1 145 ? -25.234 -14.938 -2.947 1 95.81 145 ILE A N 1
ATOM 1147 C CA . ILE A 1 145 ? -26.297 -13.945 -3.076 1 95.81 145 ILE A CA 1
ATOM 1148 C C . ILE A 1 145 ? -26.781 -13.883 -4.523 1 95.81 145 ILE A C 1
ATOM 1150 O O . ILE A 1 145 ? -27.984 -13.828 -4.785 1 95.81 145 ILE A O 1
ATOM 1154 N N . PHE A 1 146 ? -25.812 -13.852 -5.379 1 95.56 146 PHE A N 1
ATOM 1155 C CA . PHE A 1 146 ? -26.141 -13.805 -6.801 1 95.56 146 PHE A CA 1
ATOM 1156 C C . PHE A 1 146 ? -25.922 -15.164 -7.449 1 95.56 146 PHE A C 1
ATOM 1158 O O . PHE A 1 146 ? -24.891 -15.406 -8.07 1 95.56 146 PHE A O 1
ATOM 1165 N N . GLN A 1 147 ? -26.844 -16 -7.422 1 92.75 147 GLN A N 1
ATOM 1166 C CA . GLN A 1 147 ? -26.75 -17.391 -7.887 1 92.75 147 GLN A CA 1
ATOM 1167 C C . GLN A 1 147 ? -26.906 -17.469 -9.406 1 92.75 147 GLN A C 1
ATOM 1169 O O . GLN A 1 147 ? -27.938 -17.922 -9.906 1 92.75 147 GLN A O 1
ATOM 1174 N N . ARG A 1 148 ? -25.875 -16.984 -9.984 1 91.25 148 ARG A N 1
ATOM 1175 C CA . ARG A 1 148 ? -25.797 -17.062 -11.438 1 91.25 148 ARG A CA 1
ATOM 1176 C C . ARG A 1 148 ? -24.766 -18.094 -11.867 1 91.25 148 ARG A C 1
ATOM 1178 O O . ARG A 1 148 ? -23.766 -18.312 -11.172 1 91.25 148 ARG A O 1
ATOM 1185 N N . GLU A 1 149 ? -24.938 -18.672 -12.984 1 90.62 149 GLU A N 1
ATOM 1186 C CA . GLU A 1 149 ? -24.016 -19.672 -13.5 1 90.62 149 GLU A CA 1
ATOM 1187 C C . GLU A 1 149 ? -22.641 -19.062 -13.812 1 90.62 149 GLU A C 1
ATOM 1189 O O . GLU A 1 149 ? -21.625 -19.719 -13.656 1 90.62 149 GLU A O 1
ATOM 1194 N N . ASP A 1 150 ? -22.703 -17.812 -14.219 1 90.5 150 ASP A N 1
ATOM 1195 C CA . ASP A 1 150 ? -21.453 -17.188 -14.641 1 90.5 150 ASP A CA 1
ATOM 1196 C C . ASP A 1 150 ? -20.781 -16.453 -13.477 1 90.5 150 ASP A C 1
ATOM 1198 O O . ASP A 1 150 ? -19.828 -15.711 -13.68 1 90.5 150 ASP A O 1
ATOM 1202 N N . ASN A 1 151 ? -21.359 -16.672 -12.273 1 92.56 151 ASN A N 1
ATOM 1203 C CA . ASN A 1 151 ? -20.828 -16.016 -11.086 1 92.56 151 ASN A CA 1
ATOM 1204 C C . ASN A 1 151 ? -20.125 -17.016 -10.164 1 92.56 151 ASN A C 1
ATOM 1206 O O . ASN A 1 151 ? -20.766 -17.641 -9.328 1 92.56 151 ASN A O 1
ATOM 1210 N N . LEU A 1 152 ? -18.844 -17.047 -10.25 1 92.69 152 LEU A N 1
ATOM 1211 C CA . LEU A 1 152 ? -18.078 -17.953 -9.406 1 92.69 152 LEU A CA 1
ATOM 1212 C C . LEU A 1 152 ? -17.594 -17.25 -8.141 1 92.69 152 LEU A C 1
ATOM 1214 O O . LEU A 1 152 ? -16.922 -17.859 -7.305 1 92.69 152 LEU A O 1
ATOM 1218 N N . GLY A 1 153 ? -17.922 -15.953 -8.023 1 96.38 153 GLY A N 1
ATOM 1219 C CA . GLY A 1 153 ? -17.531 -15.211 -6.84 1 96.38 153 GLY A CA 1
ATOM 1220 C C . GLY A 1 153 ? -16.266 -14.391 -7.039 1 96.38 153 GLY A C 1
ATOM 1221 O O . GLY A 1 153 ? -16.031 -13.414 -6.316 1 96.38 153 GLY A O 1
ATOM 1222 N N . TYR A 1 154 ? -15.406 -14.82 -7.973 1 97.31 154 TYR A N 1
ATOM 1223 C CA . TYR A 1 154 ? -14.172 -14.125 -8.305 1 97.31 154 TYR A CA 1
ATOM 1224 C C . TYR A 1 154 ? -14.367 -13.227 -9.523 1 97.31 154 TYR A C 1
ATOM 1226 O O . TYR A 1 154 ? -14.266 -13.688 -10.664 1 97.31 154 TYR A O 1
ATOM 1234 N N . ASN A 1 155 ? -14.703 -11.984 -9.219 1 98.25 155 ASN A N 1
ATOM 1235 C CA . ASN A 1 155 ? -15.164 -11.109 -10.297 1 98.25 155 ASN A CA 1
ATOM 1236 C C . ASN A 1 155 ? -15 -9.641 -9.938 1 98.25 155 ASN A C 1
ATOM 1238 O O . ASN A 1 155 ? -14.359 -9.305 -8.938 1 98.25 155 ASN A O 1
ATOM 1242 N N . LEU A 1 156 ? -15.562 -8.773 -10.781 1 98.38 156 LEU A N 1
ATOM 1243 C CA . LEU A 1 156 ? -15.453 -7.328 -10.633 1 98.38 156 LEU A CA 1
ATOM 1244 C C . LEU A 1 156 ? -16.141 -6.859 -9.359 1 98.38 156 LEU A C 1
ATOM 1246 O O . LEU A 1 156 ? -15.602 -6.035 -8.617 1 98.38 156 LEU A O 1
ATOM 1250 N N . ILE A 1 157 ? -17.25 -7.387 -9 1 98.25 157 ILE A N 1
ATOM 1251 C CA . ILE A 1 157 ? -18.031 -6.965 -7.84 1 98.25 157 ILE A CA 1
ATOM 1252 C C . ILE A 1 157 ? -17.25 -7.281 -6.562 1 98.25 157 ILE A C 1
ATOM 1254 O O . ILE A 1 157 ? -17.094 -6.426 -5.688 1 98.25 157 ILE A O 1
ATOM 1258 N N . SER A 1 158 ? -16.797 -8.516 -6.504 1 98.25 158 SER A N 1
ATOM 1259 C CA . SER A 1 158 ? -16.047 -8.93 -5.324 1 98.25 158 SER A CA 1
ATOM 1260 C C . SER A 1 158 ? -14.781 -8.086 -5.152 1 98.25 158 SER A C 1
ATOM 1262 O O . SER A 1 158 ? -14.445 -7.691 -4.035 1 98.25 158 SER A O 1
ATOM 1264 N N . SER A 1 159 ? -14.125 -7.816 -6.266 1 98.38 159 SER A N 1
ATOM 1265 C CA . SER A 1 159 ? -12.914 -6.992 -6.234 1 98.38 159 SER A CA 1
ATOM 1266 C C . SER A 1 159 ? -13.227 -5.57 -5.773 1 98.38 159 SER A C 1
ATOM 1268 O O . SER A 1 159 ? -12.5 -5.008 -4.953 1 98.38 159 SER A O 1
ATOM 1270 N N . SER A 1 160 ? -14.273 -5.031 -6.258 1 98.19 160 SER A N 1
ATOM 1271 C CA . SER A 1 160 ? -14.664 -3.668 -5.91 1 98.19 160 SER A CA 1
ATOM 1272 C C . SER A 1 160 ? -15.062 -3.568 -4.441 1 98.19 160 SER A C 1
ATOM 1274 O O . SER A 1 160 ? -14.75 -2.584 -3.771 1 98.19 160 SER A O 1
ATOM 1276 N N . LEU A 1 161 ? -15.703 -4.566 -3.979 1 96.75 161 LEU A N 1
ATOM 1277 C CA . LEU A 1 161 ? -16.156 -4.566 -2.592 1 96.75 161 LEU A CA 1
ATOM 1278 C C . LEU A 1 161 ? -14.969 -4.621 -1.634 1 96.75 161 LEU A C 1
ATOM 1280 O O . LEU A 1 161 ? -14.883 -3.824 -0.698 1 96.75 161 LEU A O 1
ATOM 1284 N N . ILE A 1 162 ? -14.07 -5.547 -1.873 1 95.88 162 ILE A N 1
ATOM 1285 C CA . ILE A 1 162 ? -12.938 -5.691 -0.959 1 95.88 162 ILE A CA 1
ATOM 1286 C C . ILE A 1 162 ? -12.047 -4.453 -1.038 1 95.88 162 ILE A C 1
ATOM 1288 O O . ILE A 1 162 ? -11.523 -3.996 -0.022 1 95.88 162 ILE A O 1
ATOM 1292 N N . LEU A 1 163 ? -11.883 -3.943 -2.236 1 96.56 163 LEU A N 1
ATOM 1293 C CA . LEU A 1 163 ? -11.094 -2.73 -2.402 1 96.56 163 LEU A CA 1
ATOM 1294 C C . LEU A 1 163 ? -11.75 -1.55 -1.692 1 96.56 163 LEU A C 1
ATOM 1296 O O . LEU A 1 163 ? -11.055 -0.711 -1.107 1 96.56 163 LEU A O 1
ATOM 1300 N N . SER A 1 164 ? -13.047 -1.507 -1.717 1 95.81 164 SER A N 1
ATOM 1301 C CA . SER A 1 164 ? -13.75 -0.443 -1.013 1 95.81 164 SER A CA 1
ATOM 1302 C C . SER A 1 164 ? -13.508 -0.519 0.491 1 95.81 164 SER A C 1
ATOM 1304 O O . SER A 1 164 ? -13.219 0.494 1.131 1 95.81 164 SER A O 1
ATOM 1306 N N . ILE A 1 165 ? -13.594 -1.67 0.996 1 93.56 165 ILE A N 1
ATOM 1307 C CA . ILE A 1 165 ? -13.359 -1.865 2.424 1 93.56 165 ILE A CA 1
ATOM 1308 C C . ILE A 1 165 ? -11.938 -1.436 2.781 1 93.56 165 ILE A C 1
ATOM 1310 O O . ILE A 1 165 ? -11.719 -0.807 3.818 1 93.56 165 ILE A O 1
ATOM 1314 N N . MET A 1 166 ? -11.102 -1.757 1.898 1 93.06 166 MET A N 1
ATOM 1315 C CA . MET A 1 166 ? -9.68 -1.481 2.117 1 93.06 166 MET A CA 1
ATOM 1316 C C . MET A 1 166 ? -9.414 0.02 2.131 1 93.06 166 MET A C 1
ATOM 1318 O O . MET A 1 166 ? -8.578 0.498 2.895 1 93.06 166 MET A O 1
ATOM 1322 N N . ILE A 1 167 ? -10.117 0.81 1.38 1 94.19 167 ILE A N 1
ATOM 1323 C CA . ILE A 1 167 ? -9.75 2.213 1.223 1 94.19 167 ILE A CA 1
ATOM 1324 C C . ILE A 1 167 ? -10.648 3.082 2.105 1 94.19 167 ILE A C 1
ATOM 1326 O O . ILE A 1 167 ? -10.406 4.281 2.248 1 94.19 167 ILE A O 1
ATOM 1330 N N . ILE A 1 168 ? -11.633 2.559 2.742 1 93.56 168 ILE A N 1
ATOM 1331 C CA . ILE A 1 168 ? -12.562 3.295 3.596 1 93.56 168 ILE A CA 1
ATOM 1332 C C . ILE A 1 168 ? -11.789 4.02 4.695 1 93.56 168 ILE A C 1
ATOM 1334 O O . ILE A 1 168 ? -11.977 5.219 4.91 1 93.56 168 ILE A O 1
ATOM 1338 N N . PRO A 1 169 ? -10.891 3.338 5.422 1 90.81 169 PRO A N 1
ATOM 1339 C CA . PRO A 1 169 ? -10.156 4.051 6.469 1 90.81 169 PRO A CA 1
ATOM 1340 C C . PRO A 1 169 ? -9.391 5.266 5.934 1 90.81 169 PRO A C 1
ATOM 1342 O O . PRO A 1 169 ? -9.375 6.316 6.578 1 90.81 169 PRO A O 1
ATOM 1345 N N . THR A 1 170 ? -8.805 5.125 4.785 1 90.69 170 THR A N 1
ATOM 1346 C CA . THR A 1 170 ? -8.07 6.223 4.16 1 90.69 170 THR A CA 1
ATOM 1347 C C . THR A 1 170 ? -9.016 7.371 3.807 1 90.69 170 THR A C 1
ATOM 1349 O O . THR A 1 170 ? -8.711 8.531 4.07 1 90.69 170 THR A O 1
ATOM 1352 N N . ILE A 1 171 ? -10.133 7.023 3.283 1 94.62 171 ILE A N 1
ATOM 1353 C CA . ILE A 1 171 ? -11.117 8.023 2.893 1 94.62 171 ILE A CA 1
ATOM 1354 C C . ILE A 1 171 ? -11.641 8.75 4.133 1 94.62 171 ILE A C 1
ATOM 1356 O O . ILE A 1 171 ? -11.797 9.969 4.125 1 94.62 171 ILE A O 1
ATOM 1360 N N . ILE A 1 172 ? -11.898 8.008 5.168 1 94.44 172 ILE A N 1
ATOM 1361 C CA . ILE A 1 172 ? -12.359 8.609 6.414 1 94.44 172 ILE A CA 1
ATOM 1362 C C . ILE A 1 172 ? -11.328 9.617 6.914 1 94.44 172 ILE A C 1
ATOM 1364 O O . ILE A 1 172 ? -11.664 10.75 7.25 1 94.44 172 ILE A O 1
ATOM 1368 N N . SER A 1 173 ? -10.078 9.234 6.906 1 92.06 173 SER A N 1
ATOM 1369 C CA . SER A 1 173 ? -9.008 10.062 7.441 1 92.06 173 SER A CA 1
ATOM 1370 C C . SER A 1 173 ? -8.852 11.352 6.641 1 92.06 173 SER A C 1
ATOM 1372 O O . SER A 1 173 ? -8.75 12.438 7.219 1 92.06 173 SER A O 1
ATOM 1374 N N . VAL A 1 174 ? -8.859 11.266 5.367 1 91.44 174 VAL A N 1
ATOM 1375 C CA . VAL A 1 174 ? -8.641 12.445 4.535 1 91.44 174 VAL A CA 1
ATOM 1376 C C . VAL A 1 174 ? -9.867 13.359 4.609 1 91.44 174 VAL A C 1
ATOM 1378 O O . VAL A 1 174 ? -9.727 14.586 4.648 1 91.44 174 VAL A O 1
ATOM 1381 N N . CYS A 1 175 ? -11.047 12.789 4.625 1 94.75 175 CYS A N 1
ATOM 1382 C CA . CYS A 1 175 ? -12.258 13.586 4.766 1 94.75 175 CYS A CA 1
ATOM 1383 C C . CYS A 1 175 ? -12.305 14.289 6.121 1 94.75 175 CYS A C 1
ATOM 1385 O O . CYS A 1 175 ? -12.617 15.477 6.199 1 94.75 175 CYS A O 1
ATOM 1387 N N . TYR A 1 176 ? -11.984 13.523 7.105 1 94.69 176 TYR A N 1
ATOM 1388 C CA . TYR A 1 176 ? -12.008 14.078 8.453 1 94.69 176 TYR A CA 1
ATOM 1389 C C . TYR A 1 176 ? -11.039 15.242 8.586 1 94.69 176 TYR A C 1
ATOM 1391 O O . TYR A 1 176 ? -11.391 16.297 9.102 1 94.69 176 TYR A O 1
ATOM 1399 N N . SER A 1 177 ? -9.812 15.055 8.125 1 91.81 177 SER A N 1
ATOM 1400 C CA . SER A 1 177 ? -8.797 16.109 8.195 1 91.81 177 SER A CA 1
ATOM 1401 C C . SER A 1 177 ? -9.227 17.344 7.406 1 91.81 177 SER A C 1
ATOM 1403 O O . SER A 1 177 ? -9 18.469 7.84 1 91.81 177 SER A O 1
ATOM 1405 N N . SER A 1 178 ? -9.82 17.156 6.285 1 93.44 178 SER A N 1
ATOM 1406 C CA . SER A 1 178 ? -10.281 18.266 5.453 1 93.44 178 SER A CA 1
ATOM 1407 C C . SER A 1 178 ? -11.43 19.016 6.121 1 93.44 178 SER A C 1
ATOM 1409 O O . SER A 1 178 ? -11.469 20.25 6.102 1 93.44 178 SER A O 1
ATOM 1411 N N . LEU A 1 179 ? -12.328 18.328 6.738 1 94.75 179 LEU A N 1
ATOM 1412 C CA . LEU A 1 179 ? -13.461 18.953 7.426 1 94.75 179 LEU A CA 1
ATOM 1413 C C . LEU A 1 179 ? -13 19.703 8.664 1 94.75 179 LEU A C 1
ATOM 1415 O O . LEU A 1 179 ? -13.477 20.812 8.938 1 94.75 179 LEU A O 1
ATOM 1419 N N . LYS A 1 180 ? -12.133 19.062 9.305 1 93.38 180 LYS A N 1
ATOM 1420 C CA . LYS A 1 180 ? -11.609 19.656 10.539 1 93.38 180 LYS A CA 1
ATOM 1421 C C . LYS A 1 180 ? -10.82 20.938 10.25 1 93.38 180 LYS A C 1
ATOM 1423 O O . LYS A 1 180 ? -10.75 21.828 11.102 1 93.38 180 LYS A O 1
ATOM 1428 N N . ALA A 1 181 ? -10.273 21.047 9.094 1 91.38 181 ALA A N 1
ATOM 1429 C CA . ALA A 1 181 ? -9.445 22.188 8.711 1 91.38 181 ALA A CA 1
ATOM 1430 C C . ALA A 1 181 ? -10.305 23.422 8.445 1 91.38 181 ALA A C 1
ATOM 1432 O O . ALA A 1 181 ? -9.789 24.547 8.375 1 91.38 181 ALA A O 1
ATOM 1433 N N . VAL A 1 182 ? -11.547 23.312 8.336 1 92.31 182 VAL A N 1
ATOM 1434 C CA . VAL A 1 182 ? -12.445 24.438 8.109 1 92.31 182 VAL A CA 1
ATOM 1435 C C . VAL A 1 182 ? -12.508 25.312 9.367 1 92.31 182 VAL A C 1
ATOM 1437 O O . VAL A 1 182 ? -12.758 24.797 10.461 1 92.31 182 VAL A O 1
ATOM 1440 N N . PRO A 1 183 ? -12.273 26.594 9.188 1 91.31 183 PRO A N 1
ATOM 1441 C CA . PRO A 1 183 ? -12.305 27.484 10.352 1 91.31 183 PRO A CA 1
ATOM 1442 C C . PRO A 1 183 ? -13.625 27.391 11.117 1 91.31 183 PRO A C 1
ATOM 1444 O O . PRO A 1 183 ? -14.695 27.344 10.508 1 91.31 183 PRO A O 1
ATOM 1447 N N . LYS A 1 184 ? -13.492 27.469 12.375 1 89.12 184 LYS A N 1
ATOM 1448 C CA . LYS A 1 184 ? -14.664 27.375 13.25 1 89.12 184 LYS A CA 1
ATOM 1449 C C . LYS A 1 184 ? -15.57 28.594 13.078 1 89.12 184 LYS A C 1
ATOM 1451 O O . LYS A 1 184 ? -16.766 28.531 13.359 1 89.12 184 LYS A O 1
ATOM 1456 N N . SER A 1 185 ? -14.938 29.609 12.633 1 88.5 185 SER A N 1
ATOM 1457 C CA . SER A 1 185 ? -15.695 30.844 12.43 1 88.5 185 SER A CA 1
ATOM 1458 C C . SER A 1 185 ? -16.828 30.641 11.43 1 88.5 185 SER A C 1
ATOM 1460 O O . SER A 1 185 ? -17.891 31.25 11.555 1 88.5 185 SER A O 1
ATOM 1462 N N . TYR A 1 186 ? -16.609 29.781 10.508 1 87.88 186 TYR A N 1
ATOM 1463 C CA . TYR A 1 186 ? -17.641 29.484 9.531 1 87.88 186 TYR A CA 1
ATOM 1464 C C . TYR A 1 186 ? -18.844 28.828 10.195 1 87.88 186 TYR A C 1
ATOM 1466 O O . TYR A 1 186 ? -20 29.172 9.883 1 87.88 186 TYR A O 1
ATOM 1474 N N . LYS A 1 187 ? -18.531 27.969 11.094 1 86.25 187 LYS A N 1
ATOM 1475 C CA . LYS A 1 187 ? -19.578 27.266 11.805 1 86.25 187 LYS A CA 1
ATOM 1476 C C . LYS A 1 187 ? -20.344 28.219 12.734 1 86.25 187 LYS A C 1
ATOM 1478 O O . LYS A 1 187 ? -21.578 28.188 12.766 1 86.25 187 LYS A O 1
ATOM 1483 N N . PHE A 1 188 ? -19.641 29.031 13.367 1 86.44 188 PHE A N 1
ATOM 1484 C CA . PHE A 1 188 ? -20.25 29.984 14.289 1 86.44 188 PHE A CA 1
ATOM 1485 C C . PHE A 1 188 ? -21.125 30.984 13.547 1 86.44 188 PHE A C 1
ATOM 1487 O O . PHE A 1 188 ? -22.203 31.328 14 1 86.44 188 PHE A O 1
ATOM 1494 N N . ALA A 1 189 ? -20.578 31.375 12.461 1 87.62 189 ALA A N 1
ATOM 1495 C CA . ALA A 1 189 ? -21.328 32.312 11.641 1 87.62 189 ALA A CA 1
ATOM 1496 C C . ALA A 1 189 ? -22.641 31.703 11.148 1 87.62 189 ALA A C 1
ATOM 1498 O O . ALA A 1 189 ? -23.672 32.375 11.109 1 87.62 189 ALA A O 1
ATOM 1499 N N . SER A 1 190 ? -22.578 30.516 10.805 1 84.88 190 SER A N 1
ATOM 1500 C CA . SER A 1 190 ? -23.766 29.828 10.312 1 84.88 190 SER A CA 1
ATOM 1501 C C . SER A 1 190 ? -24.781 29.594 11.422 1 84.88 190 SER A C 1
ATOM 1503 O O . SER A 1 190 ? -25.984 29.781 11.219 1 84.88 190 SER A O 1
ATOM 1505 N N . LEU A 1 191 ? -24.297 29.328 12.555 1 82.38 191 LEU A N 1
ATOM 1506 C CA . LEU A 1 191 ? -25.172 29.109 13.703 1 82.38 191 LEU A CA 1
ATOM 1507 C C . LEU A 1 191 ? -25.812 30.406 14.156 1 82.38 191 LEU A C 1
ATOM 1509 O O . LEU A 1 191 ? -26.969 30.422 14.609 1 82.38 191 LEU A O 1
ATOM 1513 N N . ALA A 1 192 ? -25.062 31.391 14.008 1 88.06 192 ALA A N 1
ATOM 1514 C CA . ALA A 1 192 ? -25.594 32.719 14.344 1 88.06 192 ALA A CA 1
ATOM 1515 C C . ALA A 1 192 ? -26.75 33.094 13.438 1 88.06 192 ALA A C 1
ATOM 1517 O O . ALA A 1 192 ? -27.656 33.812 13.844 1 88.06 192 ALA A O 1
ATOM 1518 N N . LEU A 1 193 ? -26.766 32.562 12.289 1 89.25 193 LEU A N 1
ATOM 1519 C CA . LEU A 1 193 ? -27.844 32.781 11.336 1 89.25 193 LEU A CA 1
ATOM 1520 C C . LEU A 1 193 ? -28.984 31.781 11.539 1 89.25 193 LEU A C 1
ATOM 1522 O O . LEU A 1 193 ? -29.859 31.656 10.695 1 89.25 193 LEU A O 1
ATOM 1526 N N . ALA A 1 194 ? -29 31.031 12.602 1 85.94 194 ALA A N 1
ATOM 1527 C CA . ALA A 1 194 ? -30.016 30.078 13.039 1 85.94 194 ALA A CA 1
ATOM 1528 C C . ALA A 1 194 ? -30.078 28.875 12.109 1 85.94 194 ALA A C 1
ATOM 1530 O O . ALA A 1 194 ? -31.141 28.281 11.914 1 85.94 194 ALA A O 1
ATOM 1531 N N . ALA A 1 195 ? -28.969 28.672 11.469 1 85.81 195 ALA A N 1
ATOM 1532 C CA . ALA A 1 195 ? -28.891 27.453 10.672 1 85.81 195 ALA A CA 1
ATOM 1533 C C . ALA A 1 195 ? -28.797 26.219 11.555 1 85.81 195 ALA A C 1
ATOM 1535 O O . ALA A 1 195 ? -28.203 26.281 12.641 1 85.81 195 ALA A O 1
ATOM 1536 N N . THR A 1 196 ? -29.375 25.125 11.094 1 84.19 196 THR A N 1
ATOM 1537 C CA . THR A 1 196 ? -29.281 23.875 11.812 1 84.19 196 THR A CA 1
ATOM 1538 C C . THR A 1 196 ? -27.922 23.219 11.57 1 84.19 196 THR A C 1
ATOM 1540 O O 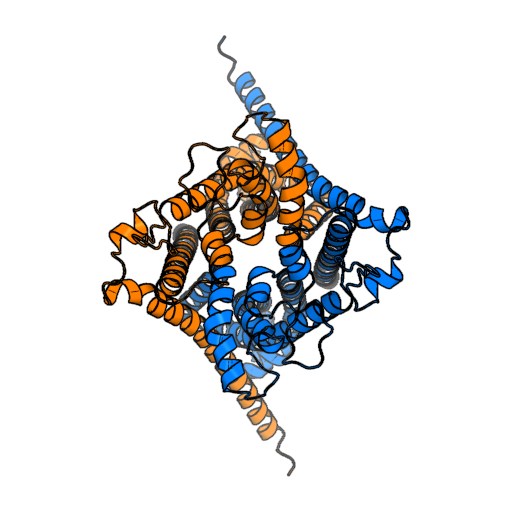. THR A 1 196 ? -27.188 23.609 10.664 1 84.19 196 THR A O 1
ATOM 1543 N N . ASP A 1 197 ? -27.531 22.219 12.422 1 83.44 197 ASP A N 1
ATOM 1544 C CA . ASP A 1 197 ? -26.25 21.531 12.305 1 83.44 197 ASP A CA 1
ATOM 1545 C C . ASP A 1 197 ? -26.078 20.922 10.914 1 83.44 197 ASP A C 1
ATOM 1547 O O . ASP A 1 197 ? -25.016 21.062 10.297 1 83.44 197 ASP A O 1
ATOM 1551 N N . TRP A 1 198 ? -27.172 20.344 10.477 1 84.62 198 TRP A N 1
ATOM 1552 C CA . TRP A 1 198 ? -27.047 19.672 9.18 1 84.62 198 TRP A CA 1
ATOM 1553 C C . TRP A 1 198 ? -26.922 20.703 8.055 1 84.62 198 TRP A C 1
ATOM 1555 O O . TRP A 1 198 ? -26.219 20.469 7.07 1 84.62 198 TRP A O 1
ATOM 1565 N N . GLN A 1 199 ? -27.594 21.812 8.172 1 86.88 199 GLN A N 1
ATOM 1566 C CA . GLN A 1 199 ? -27.469 22.875 7.172 1 86.88 199 GLN A CA 1
ATOM 1567 C C . GLN A 1 199 ? -26.062 23.438 7.137 1 86.88 199 GLN A C 1
ATOM 1569 O O . GLN A 1 199 ? -25.516 23.719 6.062 1 86.88 199 GLN A O 1
ATOM 1574 N N . THR A 1 200 ? -25.547 23.547 8.336 1 89.69 200 THR A N 1
ATOM 1575 C CA . THR A 1 200 ? -24.188 24.078 8.445 1 89.69 200 THR A CA 1
ATOM 1576 C C . THR A 1 200 ? -23.188 23.125 7.809 1 89.69 200 THR A C 1
ATOM 1578 O O . THR A 1 200 ? -22.297 23.547 7.055 1 89.69 200 THR A O 1
ATOM 1581 N N . ILE A 1 201 ? -23.375 21.891 8.047 1 90.31 201 ILE A N 1
ATOM 1582 C CA . ILE A 1 201 ? -22.469 20.875 7.52 1 90.31 201 ILE A CA 1
ATOM 1583 C C . ILE A 1 201 ? -22.609 20.797 6.004 1 90.31 201 ILE A C 1
ATOM 1585 O O . ILE A 1 201 ? -21.609 20.859 5.273 1 90.31 201 ILE A O 1
ATOM 1589 N N . TYR A 1 202 ? -23.75 20.734 5.523 1 88.75 202 TYR A N 1
ATOM 1590 C CA . TYR A 1 202 ? -24.031 20.484 4.113 1 88.75 202 TYR A CA 1
ATOM 1591 C C . TYR A 1 202 ? -23.734 21.719 3.27 1 88.75 202 TYR A C 1
ATOM 1593 O O . TYR A 1 202 ? -23.172 21.609 2.182 1 88.75 202 TYR A O 1
ATOM 1601 N N . ASN A 1 203 ? -24.047 22.875 3.832 1 90.75 203 ASN A N 1
ATOM 1602 C CA . ASN A 1 203 ? -23.984 24.078 3.014 1 90.75 203 ASN A CA 1
ATOM 1603 C C . ASN A 1 203 ? -22.672 24.828 3.229 1 90.75 203 ASN A C 1
ATOM 1605 O O . ASN A 1 203 ? -22.266 25.641 2.391 1 90.75 203 ASN A O 1
ATOM 1609 N N . ILE A 1 204 ? -22.031 24.531 4.301 1 91.56 204 ILE A N 1
ATOM 1610 C CA . ILE A 1 204 ? -20.891 25.359 4.613 1 91.56 204 ILE A CA 1
ATOM 1611 C C . ILE A 1 204 ? -19.641 24.5 4.77 1 91.56 204 ILE A C 1
ATOM 1613 O O . ILE A 1 204 ? -18.672 24.625 4.012 1 91.56 204 ILE A O 1
ATOM 1617 N N . ILE A 1 205 ? -19.703 23.562 5.633 1 92.88 205 ILE A N 1
ATOM 1618 C CA . ILE A 1 205 ? -18.516 22.828 6.004 1 92.88 205 ILE A CA 1
ATOM 1619 C C . ILE A 1 205 ? -18.062 21.953 4.828 1 92.88 205 ILE A C 1
ATOM 1621 O O . ILE A 1 205 ? -16.891 22 4.426 1 92.88 205 ILE A O 1
ATOM 1625 N N . ILE A 1 206 ? -18.969 21.234 4.215 1 93.56 206 ILE A N 1
ATOM 1626 C CA . ILE A 1 206 ? -18.625 20.312 3.143 1 93.56 206 ILE A CA 1
ATOM 1627 C C . ILE A 1 206 ? -18.109 21.094 1.936 1 93.56 206 ILE A C 1
ATOM 1629 O O . ILE A 1 206 ? -17.031 20.797 1.411 1 93.56 206 ILE A O 1
ATOM 1633 N N . PRO A 1 207 ? -18.828 22.094 1.562 1 93.75 207 PRO A N 1
ATOM 1634 C CA . PRO A 1 207 ? -18.312 22.859 0.422 1 93.75 207 PRO A CA 1
ATOM 1635 C C . PRO A 1 207 ? -16.969 23.531 0.707 1 93.75 207 PRO A C 1
ATOM 1637 O O . PRO A 1 207 ? -16.125 23.641 -0.187 1 93.75 207 PRO A O 1
ATOM 1640 N N . SER A 1 208 ? -16.797 24 1.911 1 93.19 208 SER A N 1
ATOM 1641 C CA . SER A 1 208 ? -15.539 24.656 2.285 1 93.19 208 SER A CA 1
ATOM 1642 C C . SER A 1 208 ? -14.383 23.656 2.299 1 93.19 208 SER A C 1
ATOM 1644 O O . SER A 1 208 ? -13.234 24.047 2.07 1 93.19 208 SER A O 1
ATOM 1646 N N . ALA A 1 209 ? -14.719 22.406 2.521 1 94.94 209 ALA A N 1
ATOM 1647 C CA . ALA A 1 209 ? -13.695 21.359 2.604 1 94.94 209 ALA A CA 1
ATOM 1648 C C . ALA A 1 209 ? -13.586 20.594 1.291 1 94.94 209 ALA A C 1
ATOM 1650 O O . ALA A 1 209 ? -12.812 19.641 1.184 1 94.94 209 ALA A O 1
ATOM 1651 N N . SER A 1 210 ? -14.328 20.984 0.267 1 94.88 210 SER A N 1
ATOM 1652 C CA . SER A 1 210 ? -14.5 20.203 -0.947 1 94.88 210 SER A CA 1
ATOM 1653 C C . SER A 1 210 ? -13.172 19.984 -1.666 1 94.88 210 SER A C 1
ATOM 1655 O O . SER A 1 210 ? -12.922 18.906 -2.201 1 94.88 210 SER A O 1
ATOM 1657 N N . ARG A 1 211 ? -12.375 20.938 -1.69 1 92.69 211 ARG A N 1
ATOM 1658 C CA . ARG A 1 211 ? -11.086 20.812 -2.375 1 92.69 211 ARG A CA 1
ATOM 1659 C C . ARG A 1 211 ? -10.188 19.812 -1.667 1 92.69 211 ARG A C 1
ATOM 1661 O O . ARG A 1 211 ? -9.508 19 -2.316 1 92.69 211 ARG A O 1
ATOM 1668 N N . GLY A 1 212 ? -10.227 19.875 -0.325 1 91.62 212 GLY A N 1
ATOM 1669 C CA . GLY A 1 212 ? -9.461 18.906 0.444 1 91.62 212 GLY A CA 1
ATOM 1670 C C . GLY A 1 212 ? -9.984 17.5 0.297 1 91.62 212 GLY A C 1
ATOM 1671 O O . GLY A 1 212 ? -9.211 16.547 0.14 1 91.62 212 GLY A O 1
ATOM 1672 N N . ILE A 1 213 ? -11.25 17.391 0.278 1 95 213 ILE A N 1
ATOM 1673 C CA . ILE A 1 213 ? -11.891 16.094 0.128 1 95 213 ILE A CA 1
ATOM 1674 C C . ILE A 1 213 ? -11.578 15.523 -1.251 1 95 213 ILE A C 1
ATOM 1676 O O . ILE A 1 213 ? -11.195 14.352 -1.371 1 95 213 ILE A O 1
ATOM 1680 N N . LEU A 1 214 ? -11.672 16.359 -2.234 1 94.81 214 LEU A N 1
ATOM 1681 C CA . LEU A 1 214 ? -11.391 15.922 -3.598 1 94.81 214 LEU A CA 1
ATOM 1682 C C . LEU A 1 214 ? -9.93 15.508 -3.75 1 94.81 214 LEU A C 1
ATOM 1684 O O . LEU A 1 214 ? -9.633 14.469 -4.348 1 94.81 214 LEU A O 1
ATOM 1688 N N . ALA A 1 215 ? -9.039 16.328 -3.189 1 90.5 215 ALA A N 1
ATOM 1689 C CA . ALA A 1 215 ? -7.621 16 -3.26 1 90.5 215 ALA A CA 1
ATOM 1690 C C . ALA A 1 215 ? -7.324 14.672 -2.564 1 90.5 215 ALA A C 1
ATOM 1692 O O . ALA A 1 215 ? -6.578 13.836 -3.088 1 90.5 215 ALA A O 1
ATOM 1693 N N . GLY A 1 216 ? -7.953 14.531 -1.438 1 88.69 216 GLY A N 1
ATOM 1694 C CA . GLY A 1 216 ? -7.793 13.281 -0.714 1 88.69 216 GLY A CA 1
ATOM 1695 C C . GLY A 1 216 ? -8.352 12.078 -1.459 1 88.69 216 GLY A C 1
ATOM 1696 O O . GLY A 1 216 ? -7.754 11 -1.447 1 88.69 216 GLY A O 1
ATOM 1697 N N . THR A 1 217 ? -9.438 12.273 -2.08 1 93 217 THR A N 1
ATOM 1698 C CA . THR A 1 217 ? -10.062 11.211 -2.863 1 93 217 THR A CA 1
ATOM 1699 C C . THR A 1 217 ? -9.188 10.828 -4.051 1 93 217 THR A C 1
ATOM 1701 O O . THR A 1 217 ? -9.062 9.641 -4.383 1 93 217 THR A O 1
ATOM 1704 N N . ILE A 1 218 ? -8.594 11.781 -4.66 1 92.62 218 ILE A N 1
ATOM 1705 C CA . ILE A 1 218 ? -7.711 11.523 -5.789 1 92.62 218 ILE A CA 1
ATOM 1706 C C . ILE A 1 218 ? -6.512 10.703 -5.328 1 92.62 218 ILE A C 1
ATOM 1708 O O . ILE A 1 218 ? -6.074 9.781 -6.023 1 92.62 218 ILE A O 1
ATOM 1712 N N . LEU A 1 219 ? -6.059 11.047 -4.184 1 83.94 219 LEU A N 1
ATOM 1713 C CA . LEU A 1 219 ? -4.973 10.258 -3.615 1 83.94 219 LEU A CA 1
ATOM 1714 C C . LEU A 1 219 ? -5.406 8.812 -3.398 1 83.94 219 LEU A C 1
ATOM 1716 O O . LEU A 1 219 ? -4.645 7.879 -3.682 1 83.94 219 LEU A O 1
ATOM 1720 N N . ALA A 1 220 ? -6.613 8.633 -2.92 1 88.94 220 ALA A N 1
ATOM 1721 C CA . ALA A 1 220 ? -7.156 7.293 -2.703 1 88.94 220 ALA A CA 1
ATOM 1722 C C . ALA A 1 220 ? -7.316 6.543 -4.023 1 88.94 220 ALA A C 1
ATOM 1724 O O . ALA A 1 220 ? -7.098 5.332 -4.086 1 88.94 220 ALA A O 1
ATOM 1725 N N . ILE A 1 221 ? -7.656 7.254 -5.043 1 93.44 221 ILE A N 1
ATOM 1726 C CA . ILE A 1 221 ? -7.777 6.676 -6.375 1 93.44 221 ILE A CA 1
ATOM 1727 C C . ILE A 1 221 ? -6.414 6.168 -6.844 1 93.44 221 ILE A C 1
ATOM 1729 O O . ILE A 1 221 ? -6.309 5.059 -7.371 1 93.44 221 ILE A O 1
ATOM 1733 N N . GLY A 1 222 ? -5.453 6.961 -6.652 1 89.69 222 GLY A N 1
ATOM 1734 C CA . GLY A 1 222 ? -4.105 6.547 -7.008 1 89.69 222 GLY A CA 1
ATOM 1735 C C . GLY A 1 222 ? -3.668 5.27 -6.316 1 89.69 222 GLY A C 1
ATOM 1736 O O . GLY A 1 222 ? -3.084 4.387 -6.941 1 89.69 222 GLY A O 1
ATOM 1737 N N . ARG A 1 223 ? -4.012 5.148 -5.09 1 85.94 223 ARG A N 1
ATOM 1738 C CA . ARG A 1 223 ? -3.66 3.955 -4.328 1 85.94 223 ARG A CA 1
ATOM 1739 C C . ARG A 1 223 ? -4.48 2.754 -4.781 1 85.94 223 ARG A C 1
ATOM 1741 O O . ARG A 1 223 ? -3.961 1.637 -4.863 1 85.94 223 ARG A O 1
ATOM 1748 N N . ALA A 1 224 ? -5.68 3.021 -5.059 1 93.19 224 ALA A N 1
ATOM 1749 C CA . ALA A 1 224 ? -6.586 1.948 -5.453 1 93.19 224 ALA A CA 1
ATOM 1750 C C . ALA A 1 224 ? -6.18 1.354 -6.801 1 93.19 224 ALA A C 1
ATOM 1752 O O . ALA A 1 224 ? -6.234 0.137 -6.988 1 93.19 224 ALA A O 1
ATOM 1753 N N . ILE A 1 225 ? -5.781 2.18 -7.652 1 94.25 225 ILE A N 1
ATOM 1754 C CA . ILE A 1 225 ? -5.406 1.716 -8.984 1 94.25 225 ILE A CA 1
ATOM 1755 C C . ILE A 1 225 ? -4.145 0.857 -8.891 1 94.25 225 ILE A C 1
ATOM 1757 O O . ILE A 1 225 ? -3.941 -0.044 -9.711 1 94.25 225 ILE A O 1
ATOM 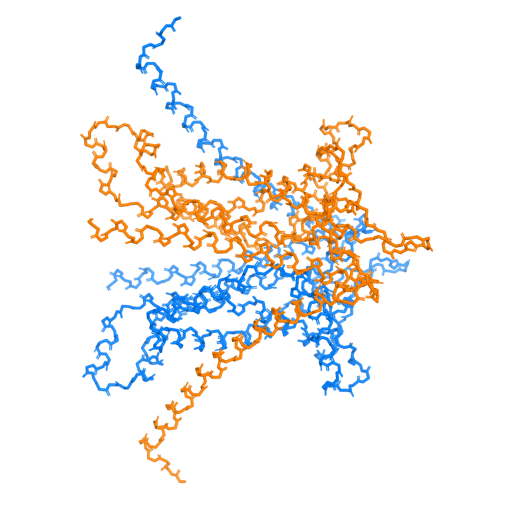1761 N N . GLY A 1 226 ? -3.348 1.108 -7.922 1 93.75 226 GLY A N 1
ATOM 1762 C CA . GLY A 1 226 ? -2.092 0.399 -7.738 1 93.75 226 GLY A CA 1
ATOM 1763 C C . GLY A 1 226 ? -2.236 -0.868 -6.918 1 93.75 226 GLY A C 1
ATOM 1764 O O . GLY A 1 226 ? -1.264 -1.596 -6.711 1 93.75 226 GLY A O 1
ATOM 1765 N N . GLU A 1 227 ? -3.439 -1.116 -6.438 1 94.69 227 GLU A N 1
ATOM 1766 C CA . GLU A 1 227 ? -3.654 -2.322 -5.645 1 94.69 227 GLU A CA 1
ATOM 1767 C C . GLU A 1 227 ? -3.482 -3.58 -6.496 1 94.69 227 GLU A C 1
ATOM 1769 O O . GLU A 1 227 ? -3.988 -3.648 -7.617 1 94.69 227 GLU A O 1
ATOM 1774 N N . THR A 1 228 ? -2.752 -4.582 -5.965 1 96.12 228 THR A N 1
ATOM 1775 C CA . THR A 1 228 ? -2.428 -5.773 -6.742 1 96.12 228 THR A CA 1
ATOM 1776 C C . THR A 1 228 ? -2.934 -7.031 -6.039 1 96.12 228 THR A C 1
ATOM 1778 O O . THR A 1 228 ? -3.82 -7.719 -6.547 1 96.12 228 THR A O 1
ATOM 1781 N N . VAL A 1 229 ? -2.525 -7.227 -4.828 1 94.75 229 VAL A N 1
ATOM 1782 C CA . VAL A 1 229 ? -2.691 -8.508 -4.148 1 94.75 229 VAL A CA 1
ATOM 1783 C C . VAL A 1 229 ? -4.172 -8.75 -3.863 1 94.75 229 VAL A C 1
ATOM 1785 O O . VAL A 1 229 ? -4.688 -9.836 -4.129 1 94.75 229 VAL A O 1
ATOM 1788 N N . ALA A 1 230 ? -4.812 -7.746 -3.348 1 95.06 230 ALA A N 1
ATOM 1789 C CA . ALA A 1 230 ? -6.223 -7.918 -3.01 1 95.06 230 ALA A CA 1
ATOM 1790 C C . ALA A 1 230 ? -7.047 -8.258 -4.25 1 95.06 230 ALA A C 1
ATOM 1792 O O . ALA A 1 230 ? -7.859 -9.188 -4.227 1 95.06 230 ALA A O 1
ATOM 1793 N N . VAL A 1 231 ? -6.77 -7.578 -5.301 1 96.81 231 VAL A N 1
ATOM 1794 C CA . VAL A 1 231 ? -7.535 -7.781 -6.527 1 96.81 231 VAL A CA 1
ATOM 1795 C C . VAL A 1 231 ? -7.117 -9.094 -7.188 1 96.81 231 VAL A C 1
ATOM 1797 O O . VAL A 1 231 ? -7.953 -9.805 -7.754 1 96.81 231 VAL A O 1
ATOM 1800 N N . LEU A 1 232 ? -5.871 -9.406 -7.113 1 96.62 232 LEU A N 1
ATOM 1801 C CA . LEU A 1 232 ? -5.363 -10.664 -7.645 1 96.62 232 LEU A CA 1
ATOM 1802 C C . LEU A 1 232 ? -6.082 -11.852 -7.004 1 96.62 232 LEU A C 1
ATOM 1804 O O . LEU A 1 232 ? -6.426 -12.812 -7.688 1 96.62 232 LEU A O 1
ATOM 1808 N N . MET A 1 233 ? -6.367 -11.773 -5.742 1 95.94 233 MET A N 1
ATOM 1809 C CA . MET A 1 233 ? -6.902 -12.891 -4.977 1 95.94 233 MET A CA 1
ATOM 1810 C C . MET A 1 233 ? -8.414 -13.008 -5.16 1 95.94 233 MET A C 1
ATOM 1812 O O . MET A 1 233 ? -8.992 -14.062 -4.922 1 95.94 233 MET A O 1
ATOM 1816 N N . VAL A 1 234 ? -9.023 -11.945 -5.633 1 97.25 234 VAL A N 1
ATOM 1817 C CA . VAL A 1 234 ? -10.477 -11.93 -5.59 1 97.25 234 VAL A CA 1
ATOM 1818 C C . VAL A 1 234 ? -11.039 -11.727 -6.996 1 97.25 234 VAL A C 1
ATOM 1820 O O . VAL A 1 234 ? -12.227 -11.969 -7.238 1 97.25 234 VAL A O 1
ATOM 1823 N N . GLY A 1 235 ? -10.312 -11.375 -7.941 1 97.56 235 GLY A N 1
ATOM 1824 C CA . GLY A 1 235 ? -10.797 -10.906 -9.234 1 97.56 235 GLY A CA 1
ATOM 1825 C C . GLY A 1 235 ? -10.961 -12.023 -10.242 1 97.56 235 GLY A C 1
ATOM 1826 O O . GLY A 1 235 ? -11.664 -11.867 -11.242 1 97.56 235 GLY A O 1
ATOM 1827 N N . GLY A 1 236 ? -10.32 -13.164 -10.094 1 96.38 236 GLY A N 1
ATOM 1828 C CA . GLY A 1 236 ? -10.43 -14.297 -11 1 96.38 236 GLY A CA 1
ATOM 1829 C C . GLY A 1 236 ? -9.32 -14.344 -12.031 1 96.38 236 GLY A C 1
ATOM 1830 O O . GLY A 1 236 ? -9.07 -15.383 -12.641 1 96.38 236 GLY A O 1
ATOM 1831 N N . GLY A 1 237 ? -8.719 -13.297 -12.422 1 96.75 237 GLY A N 1
ATOM 1832 C CA . GLY A 1 237 ? -7.477 -13.258 -13.172 1 96.75 237 GLY A CA 1
ATOM 1833 C C . GLY A 1 237 ? -7.664 -13.516 -14.656 1 96.75 237 GLY A C 1
ATOM 1834 O O . GLY A 1 237 ? -6.695 -13.781 -15.375 1 96.75 237 GLY A O 1
ATOM 1835 N N . SER A 1 238 ? -8.898 -13.422 -15.156 1 97 238 SER A N 1
ATOM 1836 C CA . SER A 1 238 ? -9.148 -13.695 -16.578 1 97 238 SER A CA 1
ATOM 1837 C C . SER A 1 238 ? -8.633 -12.562 -17.453 1 97 238 SER A C 1
ATOM 1839 O O . SER A 1 238 ? -8.914 -11.391 -17.188 1 97 238 SER A O 1
ATOM 1841 N N . PRO A 1 239 ? -7.895 -12.875 -18.5 1 97.31 239 PRO A N 1
ATOM 1842 C CA . PRO A 1 239 ? -7.41 -11.828 -19.406 1 97.31 239 PRO A CA 1
ATOM 1843 C C . PRO A 1 239 ? -8.477 -11.375 -20.406 1 97.31 239 PRO A C 1
ATOM 1845 O O . PRO A 1 239 ? -8.234 -10.453 -21.188 1 97.31 239 PRO A O 1
ATOM 1848 N N . LEU A 1 240 ? -9.617 -11.977 -20.359 1 96.5 240 LEU A N 1
ATOM 1849 C CA . LEU A 1 240 ? -10.672 -11.68 -21.328 1 96.5 240 LEU A CA 1
ATOM 1850 C C . LEU A 1 240 ? -11.391 -10.383 -20.953 1 96.5 240 LEU A C 1
ATOM 1852 O O . LEU A 1 240 ? -11.422 -9.992 -19.781 1 96.5 240 LEU A O 1
ATOM 1856 N N . PHE A 1 241 ? -11.953 -9.789 -21.984 1 97.25 241 PHE A N 1
ATOM 1857 C CA . PHE A 1 241 ? -12.742 -8.586 -21.75 1 97.25 241 PHE A CA 1
ATOM 1858 C C . PHE A 1 241 ? -13.992 -8.914 -20.938 1 97.25 241 PHE A C 1
ATOM 1860 O O . PHE A 1 241 ? -14.625 -9.945 -21.156 1 97.25 241 PHE A O 1
ATOM 1867 N N . ILE A 1 242 ? -14.32 -8.055 -20.094 1 96.5 242 ILE A N 1
ATOM 1868 C CA . ILE A 1 242 ? -15.43 -8.305 -19.172 1 96.5 242 ILE A CA 1
ATOM 1869 C C . ILE A 1 242 ? -16.75 -8.242 -19.938 1 96.5 242 ILE A C 1
ATOM 1871 O O . ILE A 1 242 ? -16.906 -7.414 -20.844 1 96.5 242 ILE A O 1
ATOM 1875 N N . LYS A 1 243 ? -17.641 -9.07 -19.578 1 96.25 243 LYS A N 1
ATOM 1876 C CA . LYS A 1 243 ? -18.969 -9.117 -20.188 1 96.25 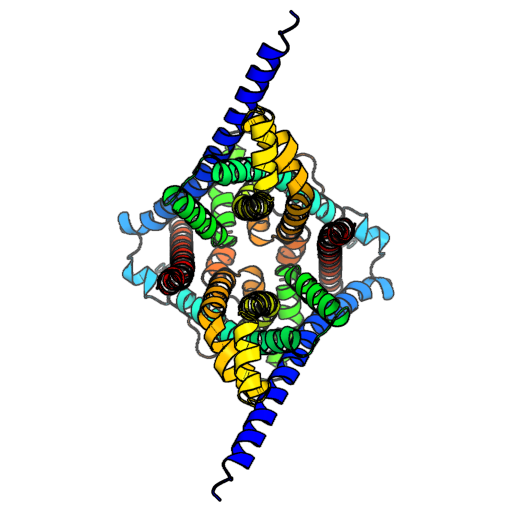243 LYS A CA 1
ATOM 1877 C C . LYS A 1 243 ? -20 -8.453 -19.281 1 96.25 243 LYS A C 1
ATOM 1879 O O . LYS A 1 243 ? -20.969 -7.852 -19.766 1 96.25 243 LYS A O 1
ATOM 1884 N N . ASN A 1 244 ? -19.859 -8.562 -18.062 1 96.5 244 ASN A N 1
ATOM 1885 C CA . ASN A 1 244 ? -20.719 -7.98 -17.047 1 96.5 244 ASN A CA 1
ATOM 1886 C C . ASN A 1 244 ? -20 -7.855 -15.703 1 96.5 244 ASN A C 1
ATOM 1888 O O . ASN A 1 244 ? -18.812 -8.18 -15.602 1 96.5 244 ASN A O 1
ATOM 1892 N N . ILE A 1 245 ? -20.688 -7.418 -14.68 1 96.56 245 ILE A N 1
ATOM 1893 C CA . ILE A 1 245 ? -20.078 -7.094 -13.398 1 96.56 245 ILE A CA 1
ATOM 1894 C C . ILE A 1 245 ? -19.703 -8.383 -12.672 1 96.56 245 ILE A C 1
ATOM 1896 O O . ILE A 1 245 ? -18.969 -8.352 -11.68 1 96.56 245 ILE A O 1
ATOM 1900 N N . PHE A 1 246 ? -20.172 -9.57 -13.125 1 97.25 246 PHE A N 1
ATOM 1901 C CA . PHE A 1 246 ? -19.859 -10.852 -12.5 1 97.25 246 PHE A CA 1
ATOM 1902 C C . PHE A 1 246 ? -18.734 -11.555 -13.242 1 97.25 246 PHE A C 1
ATOM 1904 O O . PHE A 1 246 ? -18.375 -12.688 -12.914 1 97.25 246 PHE A O 1
ATOM 1911 N N . SER A 1 247 ? -18.141 -10.891 -14.211 1 97.5 247 SER A N 1
ATOM 1912 C CA . SER A 1 247 ? -17.047 -11.469 -14.984 1 97.5 247 SER A CA 1
ATOM 1913 C C . SER A 1 247 ? -15.742 -11.43 -14.195 1 97.5 247 SER A C 1
ATOM 1915 O O . SER A 1 247 ? -15.461 -10.461 -13.492 1 97.5 247 SER A O 1
ATOM 1917 N N . PRO A 1 248 ? -14.977 -12.594 -14.266 1 98.06 248 PRO A N 1
ATOM 1918 C CA . PRO A 1 248 ? -13.609 -12.484 -13.75 1 98.06 248 PRO A CA 1
ATOM 1919 C C . PRO A 1 248 ? -12.797 -11.391 -14.438 1 98.06 248 PRO A C 1
ATOM 1921 O O . PRO A 1 248 ? -13 -11.125 -15.633 1 98.06 248 PRO A O 1
ATOM 1924 N N . ILE A 1 249 ? -11.961 -10.758 -13.695 1 98.19 249 ILE A N 1
ATOM 1925 C CA . ILE A 1 249 ? -11.258 -9.617 -14.273 1 98.19 249 ILE A CA 1
ATOM 1926 C C . ILE A 1 249 ? -9.758 -9.742 -14.008 1 98.19 249 ILE A C 1
ATOM 1928 O O . ILE A 1 249 ? -9.344 -10.477 -13.102 1 98.19 249 ILE A O 1
ATOM 1932 N N . ARG A 1 250 ? -9.023 -9.062 -14.812 1 98.44 250 ARG A N 1
ATOM 1933 C CA . ARG A 1 250 ? -7.586 -8.859 -14.672 1 98.44 250 ARG A CA 1
ATOM 1934 C C . ARG A 1 250 ? -7.227 -7.383 -14.852 1 98.44 250 ARG A C 1
ATOM 1936 O O . ARG A 1 250 ? -7.484 -6.797 -15.898 1 98.44 250 ARG A O 1
ATOM 1943 N N . THR A 1 251 ? -6.711 -6.758 -13.766 1 98.38 251 THR A N 1
ATOM 1944 C CA . THR A 1 251 ? -6.273 -5.367 -13.836 1 98.38 251 THR A CA 1
ATOM 1945 C C . THR A 1 251 ? -4.848 -5.277 -14.367 1 98.38 251 THR A C 1
ATOM 1947 O O . THR A 1 251 ? -4.184 -6.297 -14.555 1 98.38 251 THR A O 1
ATOM 1950 N N . LEU A 1 252 ? -4.383 -4.051 -14.578 1 98.5 252 LEU A N 1
ATOM 1951 C CA . LEU A 1 252 ? -3.023 -3.826 -15.055 1 98.5 252 LEU A CA 1
ATOM 1952 C C . LEU A 1 252 ? -2.004 -4.426 -14.094 1 98.5 252 LEU A C 1
ATOM 1954 O O . LEU A 1 252 ? -1.067 -5.105 -14.516 1 98.5 252 LEU A O 1
ATOM 1958 N N . THR A 1 253 ? -2.229 -4.195 -12.805 1 97.94 253 THR A N 1
ATOM 1959 C CA . THR A 1 253 ? -1.302 -4.68 -11.781 1 97.94 253 THR A CA 1
ATOM 1960 C C . THR A 1 253 ? -1.331 -6.203 -11.711 1 97.94 253 THR A C 1
ATOM 1962 O O . THR A 1 253 ? -0.282 -6.848 -11.609 1 97.94 253 THR A O 1
ATOM 1965 N N . VAL A 1 254 ? -2.477 -6.738 -11.828 1 97.75 254 VAL A N 1
ATOM 1966 C CA . VAL A 1 254 ? -2.639 -8.188 -11.742 1 97.75 254 VAL A CA 1
ATOM 1967 C C . VAL A 1 254 ? -1.994 -8.852 -12.953 1 97.75 254 VAL A C 1
ATOM 1969 O O . VAL A 1 254 ? -1.412 -9.938 -12.828 1 97.75 254 VAL A O 1
ATOM 1972 N N . ASN A 1 255 ? -2.092 -8.219 -14.117 1 98.38 255 ASN A N 1
ATOM 1973 C CA . ASN A 1 255 ? -1.467 -8.766 -15.312 1 98.38 255 ASN A CA 1
ATOM 1974 C C . ASN A 1 255 ? 0.042 -8.914 -15.141 1 98.38 255 ASN A C 1
ATOM 1976 O O . ASN A 1 255 ? 0.613 -9.945 -15.492 1 98.38 255 ASN A O 1
ATOM 1980 N N . ILE A 1 256 ? 0.659 -7.93 -14.594 1 97.69 256 ILE A N 1
ATOM 1981 C CA . ILE A 1 256 ? 2.098 -7.969 -14.352 1 97.69 256 ILE A CA 1
ATOM 1982 C C . ILE A 1 256 ? 2.42 -9.055 -13.336 1 97.69 256 ILE A C 1
ATOM 1984 O O . ILE A 1 256 ? 3.291 -9.898 -13.57 1 97.69 256 ILE A O 1
ATOM 1988 N N . ALA A 1 257 ? 1.675 -9.07 -12.305 1 95.19 257 ALA A N 1
ATOM 1989 C CA . ALA A 1 257 ? 1.936 -10.008 -11.219 1 95.19 257 ALA A CA 1
ATOM 1990 C C . ALA A 1 257 ? 1.782 -11.453 -11.68 1 95.19 257 ALA A C 1
ATOM 1992 O O . ALA A 1 257 ? 2.572 -12.32 -11.305 1 95.19 257 ALA A O 1
ATOM 1993 N N . MET A 1 258 ? 0.843 -11.711 -12.516 1 94.25 258 MET A N 1
ATOM 1994 C CA . MET A 1 258 ? 0.539 -13.078 -12.922 1 94.25 258 MET A CA 1
ATOM 1995 C C . MET A 1 258 ? 1.535 -13.578 -13.961 1 94.25 258 MET A C 1
ATOM 1997 O O . MET A 1 258 ? 1.924 -14.742 -13.953 1 94.25 258 MET A O 1
ATOM 2001 N N . ASP A 1 259 ? 1.984 -12.656 -14.836 1 95.75 259 ASP A N 1
ATOM 2002 C CA . ASP A 1 259 ? 2.736 -13.117 -16 1 95.75 259 ASP A CA 1
ATOM 2003 C C . ASP A 1 259 ? 4.242 -12.984 -15.766 1 95.75 259 ASP A C 1
ATOM 2005 O O . ASP A 1 259 ? 5.039 -13.602 -16.469 1 95.75 259 ASP A O 1
ATOM 2009 N N . MET A 1 260 ? 4.66 -12.25 -14.828 1 91.25 260 MET A N 1
ATOM 2010 C CA . MET A 1 260 ? 6.074 -11.906 -14.688 1 91.25 260 MET A CA 1
ATOM 2011 C C . MET A 1 260 ? 6.91 -13.156 -14.438 1 91.25 260 MET A C 1
ATOM 2013 O O . MET A 1 260 ? 8.07 -13.227 -14.852 1 91.25 260 MET A O 1
ATOM 2017 N N . GLY A 1 261 ? 6.328 -14.156 -13.828 1 86.94 261 GLY A N 1
ATOM 2018 C CA . GLY A 1 261 ? 7.086 -15.336 -13.438 1 86.94 261 GLY A CA 1
ATOM 2019 C C . GLY A 1 261 ? 7.535 -16.172 -14.625 1 86.94 261 GLY A C 1
ATOM 2020 O O . GLY A 1 261 ? 8.508 -16.922 -14.523 1 86.94 261 GLY A O 1
ATOM 2021 N N . TYR A 1 262 ? 6.852 -16.016 -15.719 1 90.88 262 TYR A N 1
ATOM 2022 C CA . TYR A 1 262 ? 7.195 -16.875 -16.844 1 90.88 262 TYR A CA 1
ATOM 2023 C C . TYR A 1 262 ? 7.395 -16.062 -18.125 1 90.88 262 TYR A C 1
ATOM 2025 O O . TYR A 1 262 ? 7.695 -16.625 -19.172 1 90.88 262 TYR A O 1
ATOM 2033 N N . ALA A 1 263 ? 7.219 -14.812 -18.031 1 95.12 263 ALA A N 1
ATOM 2034 C CA . ALA A 1 263 ? 7.348 -13.961 -19.219 1 95.12 263 ALA A CA 1
ATOM 2035 C C . ALA A 1 263 ? 8.805 -13.852 -19.656 1 95.12 263 ALA A C 1
ATOM 2037 O O . ALA A 1 263 ? 9.703 -13.727 -18.812 1 95.12 263 ALA A O 1
ATOM 2038 N N . SER A 1 264 ? 8.992 -13.938 -20.953 1 93.75 264 SER A N 1
ATOM 2039 C CA . SER A 1 264 ? 10.32 -13.781 -21.547 1 93.75 264 SER A CA 1
ATOM 2040 C C . SER A 1 264 ? 10.258 -13.031 -22.875 1 93.75 264 SER A C 1
ATOM 2042 O O . SER A 1 264 ? 9.172 -12.852 -23.422 1 93.75 264 SER A O 1
ATOM 2044 N N . GLY A 1 265 ? 11.375 -12.469 -23.281 1 93.44 265 GLY A N 1
ATOM 2045 C CA . GLY A 1 265 ? 11.438 -11.781 -24.562 1 93.44 265 GLY A CA 1
ATOM 2046 C C . GLY A 1 265 ? 10.438 -10.648 -24.688 1 93.44 265 GLY A C 1
ATOM 2047 O O . GLY A 1 265 ? 10.375 -9.773 -23.812 1 93.44 265 GLY A O 1
ATOM 2048 N N . VAL A 1 266 ? 9.641 -10.758 -25.75 1 94.56 266 VAL A N 1
ATOM 2049 C CA . VAL A 1 266 ? 8.688 -9.688 -26.047 1 94.56 266 VAL A CA 1
ATOM 2050 C C . VAL A 1 266 ? 7.59 -9.664 -25 1 94.56 266 VAL A C 1
ATOM 2052 O O . VAL A 1 266 ? 7.094 -8.594 -24.641 1 94.56 266 VAL A O 1
ATOM 2055 N N . HIS A 1 267 ? 7.227 -10.875 -24.562 1 96.5 267 HIS A N 1
ATOM 2056 C CA . HIS A 1 267 ? 6.254 -10.984 -23.484 1 96.5 267 HIS A CA 1
ATOM 2057 C C . HIS A 1 267 ? 6.688 -10.172 -22.266 1 96.5 267 HIS A C 1
ATOM 2059 O O . HIS A 1 267 ? 5.906 -9.391 -21.734 1 96.5 267 HIS A O 1
ATOM 2065 N N . ARG A 1 268 ? 7.902 -10.289 -21.922 1 95.38 268 ARG A N 1
ATOM 2066 C CA . ARG A 1 268 ? 8.453 -9.555 -20.781 1 95.38 268 ARG A CA 1
ATOM 2067 C C . ARG A 1 268 ? 8.5 -8.055 -21.062 1 95.38 268 ARG A C 1
ATOM 2069 O O . ARG A 1 268 ? 8.188 -7.242 -20.203 1 95.38 268 ARG A O 1
ATOM 2076 N N . GLU A 1 269 ? 8.875 -7.742 -22.188 1 95.94 269 GLU A N 1
ATOM 2077 C CA . GLU A 1 269 ? 8.898 -6.336 -22.594 1 95.94 269 GLU A CA 1
ATOM 2078 C C . GLU A 1 269 ? 7.5 -5.727 -22.531 1 95.94 269 GLU A C 1
ATOM 2080 O O . GLU A 1 269 ? 7.336 -4.574 -22.125 1 95.94 269 GLU A O 1
ATOM 2085 N N . ALA A 1 270 ? 6.551 -6.508 -22.953 1 97.69 270 ALA A N 1
ATOM 2086 C CA . ALA A 1 270 ? 5.172 -6.039 -22.938 1 97.69 270 ALA A CA 1
ATOM 2087 C C . ALA A 1 270 ? 4.707 -5.781 -21.5 1 97.69 270 ALA A C 1
ATOM 2089 O O . ALA A 1 270 ? 3.916 -4.867 -21.25 1 97.69 270 ALA A O 1
ATOM 2090 N N . LEU A 1 271 ? 5.215 -6.574 -20.609 1 97.94 271 LEU A N 1
ATOM 2091 C CA . LEU A 1 271 ? 4.887 -6.359 -19.203 1 97.94 271 LEU A CA 1
ATOM 2092 C C . LEU A 1 271 ? 5.5 -5.062 -18.688 1 97.94 271 LEU A C 1
ATOM 2094 O O . LEU A 1 271 ? 4.879 -4.34 -17.906 1 97.94 271 LEU A O 1
ATOM 2098 N N . PHE A 1 272 ? 6.68 -4.703 -19.141 1 97.62 272 PHE A N 1
ATOM 2099 C CA . PHE A 1 272 ? 7.277 -3.424 -18.766 1 97.62 272 PHE A CA 1
ATOM 2100 C C . PHE A 1 272 ? 6.5 -2.268 -19.391 1 97.62 272 PHE A C 1
ATOM 2102 O O . PHE A 1 272 ? 6.395 -1.195 -18.797 1 97.62 272 PHE A O 1
ATOM 2109 N N . SER A 1 273 ? 6.004 -2.508 -20.547 1 98.44 273 SER A N 1
ATOM 2110 C CA . SER A 1 273 ? 5.137 -1.499 -21.156 1 98.44 273 SER A CA 1
ATOM 2111 C C . SER A 1 273 ? 3.877 -1.289 -20.312 1 98.44 273 SER A C 1
ATOM 2113 O O . SER A 1 273 ? 3.4 -0.161 -20.172 1 98.44 273 SER A O 1
ATOM 2115 N N . THR A 1 274 ? 3.314 -2.41 -19.859 1 98.31 274 THR A N 1
ATOM 2116 C CA . THR A 1 274 ? 2.166 -2.32 -18.969 1 98.31 274 THR A CA 1
ATOM 2117 C C . THR A 1 274 ? 2.518 -1.521 -17.719 1 98.31 274 THR A C 1
ATOM 2119 O O . THR A 1 274 ? 1.732 -0.683 -17.266 1 98.31 274 THR A O 1
ATOM 2122 N N . ALA A 1 275 ? 3.691 -1.76 -17.141 1 97.31 275 ALA A N 1
ATOM 2123 C CA . ALA A 1 275 ? 4.184 -1.019 -15.984 1 97.31 275 ALA A CA 1
ATOM 2124 C C . ALA A 1 275 ? 4.305 0.47 -16.297 1 97.31 275 ALA A C 1
ATOM 2126 O O . ALA A 1 275 ? 4.027 1.314 -15.445 1 97.31 275 ALA A O 1
ATOM 2127 N N . LEU A 1 276 ? 4.711 0.751 -17.438 1 96.81 276 LEU A N 1
ATOM 2128 C CA . LEU A 1 276 ? 4.828 2.139 -17.875 1 96.81 276 LEU A CA 1
ATOM 2129 C C . LEU A 1 276 ? 3.467 2.824 -17.891 1 96.81 276 LEU A C 1
ATOM 2131 O O . LEU A 1 276 ? 3.344 3.975 -17.453 1 96.81 276 LEU A O 1
ATOM 2135 N N . VAL A 1 277 ? 2.479 2.135 -18.391 1 97.31 277 VAL A N 1
ATOM 2136 C CA . VAL A 1 277 ? 1.126 2.68 -18.391 1 97.31 277 VAL A CA 1
ATOM 2137 C C . VAL A 1 277 ? 0.671 2.953 -16.953 1 97.31 277 VAL A C 1
ATOM 2139 O O . VAL A 1 277 ? 0.074 3.994 -16.672 1 97.31 277 VAL A O 1
ATOM 2142 N N . LEU A 1 278 ? 0.964 2.072 -16.078 1 95.5 278 LEU A N 1
ATOM 2143 C CA . LEU A 1 278 ? 0.626 2.242 -14.672 1 95.5 278 LEU A CA 1
ATOM 2144 C C . LEU A 1 278 ? 1.332 3.461 -14.086 1 95.5 278 LEU A C 1
ATOM 2146 O O . LEU A 1 278 ? 0.732 4.227 -13.328 1 95.5 278 LEU A O 1
ATOM 2150 N N . LEU A 1 279 ? 2.602 3.553 -14.414 1 92.81 279 LEU A N 1
ATOM 2151 C CA . LEU A 1 279 ? 3.371 4.699 -13.953 1 92.81 279 LEU A CA 1
ATOM 2152 C C . LEU A 1 279 ? 2.758 6.004 -14.445 1 92.81 279 LEU A C 1
ATOM 2154 O O . LEU A 1 279 ? 2.689 6.988 -13.703 1 92.81 279 LEU A O 1
ATOM 2158 N N . LEU A 1 280 ? 2.328 6.012 -15.617 1 93.44 280 LEU A N 1
ATOM 2159 C CA . LEU A 1 280 ? 1.685 7.195 -16.188 1 93.44 280 LEU A CA 1
ATOM 2160 C C . LEU A 1 280 ? 0.396 7.52 -15.438 1 93.44 280 LEU A C 1
ATOM 2162 O O . LEU A 1 280 ? 0.115 8.688 -15.156 1 93.44 280 LEU A O 1
ATOM 2166 N N . PHE A 1 281 ? -0.366 6.52 -15.117 1 92.88 281 PHE A N 1
ATOM 2167 C CA . PHE A 1 281 ? -1.577 6.73 -14.336 1 92.88 281 PHE A CA 1
ATOM 2168 C C . PHE A 1 281 ? -1.244 7.328 -12.977 1 92.88 281 PHE A C 1
ATOM 2170 O O . PHE A 1 281 ? -1.944 8.219 -12.492 1 92.88 281 PHE A O 1
ATOM 2177 N N . SER A 1 282 ? -0.21 6.797 -12.383 1 88.44 282 SER A N 1
ATOM 2178 C CA . SER A 1 282 ? 0.218 7.305 -11.078 1 88.44 282 SER A CA 1
ATOM 2179 C C . SER A 1 282 ? 0.628 8.773 -11.172 1 88.44 282 SER A C 1
ATOM 2181 O O . SER A 1 282 ? 0.279 9.57 -10.297 1 88.44 282 SER A O 1
ATOM 2183 N N . ILE A 1 283 ? 1.306 9.133 -12.211 1 89.19 283 ILE A N 1
ATOM 2184 C CA . ILE A 1 283 ? 1.747 10.508 -12.414 1 89.19 283 ILE A CA 1
ATOM 2185 C C . ILE A 1 283 ? 0.537 11.414 -12.633 1 89.19 283 ILE A C 1
ATOM 2187 O O . ILE A 1 283 ? 0.443 12.492 -12.039 1 89.19 283 ILE A O 1
ATOM 2191 N N . ILE A 1 284 ? -0.356 10.969 -13.375 1 92.44 284 ILE A N 1
ATOM 2192 C CA . ILE A 1 284 ? -1.544 11.758 -13.695 1 92.44 284 ILE A CA 1
ATOM 2193 C C . ILE A 1 284 ? -2.35 12.016 -12.43 1 92.44 284 ILE A C 1
ATOM 2195 O O . ILE A 1 284 ? -2.758 13.148 -12.164 1 92.44 284 ILE A O 1
ATOM 2199 N N . THR A 1 285 ? -2.574 11 -11.648 1 89.94 285 THR A N 1
ATOM 2200 C CA . THR A 1 285 ? -3.369 11.156 -10.43 1 89.94 285 THR A CA 1
ATOM 2201 C C . THR A 1 285 ? -2.67 12.086 -9.445 1 89.94 285 THR A C 1
ATOM 2203 O O . THR A 1 285 ? -3.309 12.938 -8.82 1 89.94 285 THR A O 1
ATOM 2206 N N . ASN A 1 286 ? -1.382 11.977 -9.352 1 85.69 286 ASN A N 1
ATOM 2207 C CA . ASN A 1 286 ? -0.641 12.828 -8.422 1 85.69 286 ASN A CA 1
ATOM 2208 C C . ASN A 1 286 ? -0.627 14.281 -8.883 1 85.69 286 ASN A C 1
ATOM 2210 O O . ASN A 1 286 ? -0.721 15.203 -8.07 1 85.69 286 ASN A O 1
ATOM 2214 N N . LEU A 1 287 ? -0.53 14.516 -10.156 1 88.62 287 LEU A N 1
ATOM 2215 C CA . LEU A 1 287 ? -0.553 15.867 -10.695 1 88.62 287 LEU A CA 1
ATOM 2216 C C . LEU A 1 287 ? -1.929 16.5 -10.508 1 88.62 287 LEU A C 1
ATOM 2218 O O . LEU A 1 287 ? -2.033 17.703 -10.219 1 88.62 287 LEU A O 1
ATOM 2222 N N . LEU A 1 288 ? -2.918 15.695 -10.703 1 91.38 288 LEU A N 1
ATOM 2223 C CA . LEU A 1 288 ? -4.277 16.188 -10.5 1 91.38 288 LEU A CA 1
ATOM 2224 C C . LEU A 1 288 ? -4.496 16.594 -9.047 1 91.38 288 LEU A C 1
ATOM 2226 O O . LEU A 1 288 ? -5.102 17.641 -8.773 1 91.38 288 LEU A O 1
ATOM 2230 N N . LYS A 1 289 ? -4.023 15.781 -8.133 1 87.62 289 LYS A N 1
ATOM 2231 C CA . LYS A 1 289 ? -4.117 16.094 -6.715 1 87.62 289 LYS A CA 1
ATOM 2232 C C . LYS A 1 289 ? -3.439 17.422 -6.398 1 87.62 289 LYS A C 1
ATOM 2234 O O . LYS A 1 289 ? -4.023 18.297 -5.738 1 87.62 289 LYS A O 1
ATOM 2239 N N . ASN A 1 290 ? -2.27 17.719 -6.953 1 84 290 ASN A N 1
ATOM 2240 C CA . ASN A 1 290 ? -1.512 18.938 -6.699 1 84 290 ASN A CA 1
ATOM 2241 C C . ASN A 1 290 ? -2.182 20.156 -7.324 1 84 290 ASN A C 1
ATOM 2243 O O . ASN A 1 290 ? -2.162 21.25 -6.75 1 84 290 ASN A O 1
ATOM 2247 N N . PHE A 1 291 ? -2.717 19.922 -8.438 1 86.75 291 PHE A N 1
ATOM 2248 C CA . PHE A 1 291 ? -3.4 21 -9.133 1 86.75 291 PHE A CA 1
ATOM 2249 C C . PHE A 1 291 ? -4.621 21.469 -8.344 1 86.75 291 PHE A C 1
ATOM 2251 O O . PHE A 1 291 ? -4.875 22.672 -8.234 1 86.75 291 PHE A O 1
ATOM 2258 N N . ILE A 1 292 ? -5.297 20.594 -7.746 1 87.69 292 ILE A N 1
ATOM 2259 C CA . ILE A 1 292 ? -6.512 20.906 -6.992 1 87.69 292 ILE A CA 1
ATOM 2260 C C . ILE A 1 292 ? -6.148 21.625 -5.695 1 87.69 292 ILE A C 1
ATOM 2262 O O . ILE A 1 292 ? -6.828 22.578 -5.293 1 87.69 292 ILE A O 1
ATOM 2266 N N . LEU A 1 293 ? -5.059 21.266 -5.098 1 82.06 293 LEU A N 1
ATOM 2267 C CA . LEU A 1 293 ? -4.652 21.859 -3.824 1 82.06 293 LEU A CA 1
ATOM 2268 C C . LEU A 1 293 ? -4.031 23.234 -4.031 1 82.06 293 LEU A C 1
ATOM 2270 O O . LEU A 1 293 ? -4.125 24.094 -3.156 1 82.06 293 LEU A O 1
ATOM 2274 N N . SER A 1 294 ? -3.309 23.516 -5.031 1 76.31 294 SER A N 1
ATOM 2275 C CA . SER A 1 294 ? -2.643 24.781 -5.281 1 76.31 294 SER A CA 1
ATOM 2276 C C . SER A 1 294 ? -3.648 25.859 -5.664 1 76.31 294 SER A C 1
ATOM 2278 O O . SER A 1 294 ? -3.412 27.047 -5.422 1 76.31 294 SER A O 1
ATOM 2280 N N . SER A 1 295 ? -4.625 25.531 -6.328 1 62.75 295 SER A N 1
ATOM 2281 C CA . SER A 1 295 ? -5.582 26.562 -6.738 1 62.75 295 SER A CA 1
ATOM 2282 C C . SER A 1 295 ? -6.184 27.266 -5.535 1 62.75 295 SER A C 1
ATOM 2284 O O . SER A 1 295 ? -6.742 28.359 -5.664 1 62.75 295 SER A O 1
ATOM 2286 N N . ASN A 1 296 ? -6.156 26.703 -4.41 1 53.41 296 ASN A N 1
ATOM 2287 C CA . ASN A 1 296 ? -6.723 27.375 -3.24 1 53.41 296 ASN A CA 1
ATOM 2288 C C . ASN A 1 296 ? -5.781 28.453 -2.699 1 53.41 296 ASN A C 1
ATOM 2290 O O . ASN A 1 296 ? -6.199 29.312 -1.926 1 53.41 296 ASN A O 1
ATOM 2294 N N . LYS A 1 297 ? -4.457 28.359 -2.826 1 50.84 297 LYS A N 1
ATOM 2295 C CA . LYS A 1 297 ? -3.572 29.391 -2.293 1 50.84 297 LYS A CA 1
ATOM 2296 C C . LYS A 1 297 ? -3.82 30.734 -2.975 1 50.84 297 LYS A C 1
ATOM 2298 O O . LYS A 1 297 ? -3.561 31.781 -2.393 1 50.84 297 LYS A O 1
ATOM 2303 N N . GLY A 1 298 ? -4.34 30.719 -4.086 1 42.28 298 GLY A N 1
ATOM 2304 C CA . GLY A 1 298 ? -4.613 32.031 -4.699 1 42.28 298 GLY A CA 1
ATOM 2305 C C . GLY A 1 298 ? -5.828 32.719 -4.109 1 42.28 298 GLY A C 1
ATOM 2306 O O . GLY A 1 298 ? -5.992 33.938 -4.262 1 42.28 298 GLY A O 1
ATOM 2307 N N . LEU A 1 299 ? -6.707 31.938 -3.658 1 41.25 299 LEU A N 1
ATOM 2308 C CA . LEU A 1 299 ? -7.875 32.656 -3.176 1 41.25 299 LEU A CA 1
ATOM 2309 C C . LEU A 1 299 ? -7.598 33.312 -1.819 1 41.25 299 LEU A C 1
ATOM 2311 O O . LEU A 1 299 ? -8.344 34.188 -1.375 1 41.25 299 LEU A O 1
ATOM 2315 N N . LYS A 1 300 ? -6.719 32.844 -0.929 1 43.34 300 LYS A N 1
ATOM 2316 C CA . LYS A 1 300 ? -6.512 33.531 0.336 1 43.34 300 LYS A CA 1
ATOM 2317 C C . LYS A 1 300 ? -5.719 34.844 0.129 1 43.34 300 LYS A C 1
ATOM 2319 O O . LYS A 1 300 ? -5.516 35.594 1.071 1 43.34 300 LYS A O 1
ATOM 2324 N N . LYS A 1 301 ? -4.934 35.094 -0.815 1 42 301 LYS A N 1
ATOM 2325 C CA . LYS A 1 301 ? -4.301 36.406 -0.938 1 42 301 LYS A CA 1
ATOM 2326 C C . LYS A 1 301 ? -5.305 37.469 -1.401 1 42 301 LYS A C 1
ATOM 2328 O O . LYS A 1 301 ? -4.973 38.656 -1.509 1 42 301 LYS A O 1
ATOM 2333 N N . LYS A 1 302 ? -6.531 37.062 -1.785 1 35.28 302 LYS A N 1
ATOM 2334 C CA . LYS A 1 302 ? -7.359 38.25 -1.976 1 35.28 302 LYS A CA 1
ATOM 2335 C C . LYS A 1 302 ? -8.195 38.531 -0.734 1 35.28 302 LYS A C 1
ATOM 2337 O O . LYS A 1 302 ? -8.797 37.625 -0.154 1 35.28 302 LYS A O 1
ATOM 2342 N N . MET B 1 1 ? -49 17.156 -3.205 1 43.69 1 MET B N 1
ATOM 2343 C CA . MET B 1 1 ? -48.938 17.594 -1.812 1 43.69 1 MET B CA 1
ATOM 2344 C C . MET B 1 1 ? -47.656 18.359 -1.528 1 43.69 1 MET B C 1
ATOM 2346 O O . MET B 1 1 ? -46.562 17.797 -1.645 1 43.69 1 MET B O 1
ATOM 2350 N N . HIS B 1 2 ? -47.625 19.562 -1.694 1 53.31 2 HIS B N 1
ATOM 2351 C CA . HIS B 1 2 ? -46.531 20.531 -1.531 1 53.31 2 HIS B CA 1
ATOM 2352 C C . HIS B 1 2 ? -45.969 20.469 -0.117 1 53.31 2 HIS B C 1
ATOM 2354 O O . HIS B 1 2 ? -46.656 20.812 0.846 1 53.31 2 HIS B O 1
ATOM 2360 N N . LEU B 1 3 ? -45.219 19.469 0.116 1 64.31 3 LEU B N 1
ATOM 2361 C CA . LEU B 1 3 ? -44.594 19.453 1.435 1 64.31 3 LEU B CA 1
ATOM 2362 C C . LEU B 1 3 ? -44.094 20.844 1.818 1 64.31 3 LEU B C 1
ATOM 2364 O O . LEU B 1 3 ? -43.5 21.531 0.999 1 64.31 3 LEU B O 1
ATOM 2368 N N . SER B 1 4 ? -44.656 21.453 2.859 1 73.62 4 SER B N 1
ATOM 2369 C CA . SER B 1 4 ? -44.188 22.734 3.363 1 73.62 4 SER B CA 1
ATOM 2370 C C . SER B 1 4 ? -42.688 22.766 3.441 1 73.62 4 SER B C 1
ATOM 2372 O O . SER B 1 4 ? -42.031 21.734 3.529 1 73.62 4 SER B O 1
ATOM 2374 N N . LEU B 1 5 ? -42.125 23.797 3.004 1 76.25 5 LEU B N 1
ATOM 2375 C CA . LEU B 1 5 ? -40.688 24.031 3.078 1 76.25 5 LEU B CA 1
ATOM 2376 C C . LEU B 1 5 ? -40.094 23.5 4.387 1 76.25 5 LEU B C 1
ATOM 2378 O O . LEU B 1 5 ? -39 22.938 4.402 1 76.25 5 LEU B O 1
ATOM 2382 N N . LYS B 1 6 ? -40.938 23.578 5.418 1 77.75 6 LYS B N 1
ATOM 2383 C CA . LYS B 1 6 ? -40.531 23.078 6.727 1 77.75 6 LYS B CA 1
ATOM 2384 C C . LYS B 1 6 ? -40.438 21.562 6.738 1 77.75 6 LYS B C 1
ATOM 2386 O O . LYS B 1 6 ? -39.531 20.984 7.305 1 77.75 6 LYS B O 1
ATOM 2391 N N . THR B 1 7 ? -41.406 20.984 6.16 1 81.69 7 THR B N 1
ATOM 2392 C CA . THR B 1 7 ? -41.438 19.516 6.102 1 81.69 7 THR B CA 1
ATOM 2393 C C . THR B 1 7 ? -40.312 18.984 5.23 1 81.69 7 THR B C 1
ATOM 2395 O O . THR B 1 7 ? -39.688 17.984 5.559 1 81.69 7 THR B O 1
ATOM 2398 N N . LYS B 1 8 ? -40.031 19.688 4.176 1 79.56 8 LYS B N 1
ATOM 2399 C CA . LYS B 1 8 ? -38.938 19.297 3.289 1 79.56 8 LYS B CA 1
ATOM 2400 C C . LYS B 1 8 ? -37.594 19.391 4 1 79.56 8 LYS B C 1
ATOM 2402 O O . LYS B 1 8 ? -36.75 18.5 3.857 1 79.56 8 LYS B O 1
ATOM 2407 N N . ARG B 1 9 ? -37.469 20.406 4.758 1 80.56 9 ARG B N 1
ATOM 2408 C CA . ARG B 1 9 ? -36.25 20.594 5.52 1 80.56 9 ARG B CA 1
ATOM 2409 C C . ARG B 1 9 ? -36.062 19.5 6.562 1 80.56 9 ARG B C 1
ATOM 2411 O O . ARG B 1 9 ? -34.938 19.016 6.77 1 80.56 9 ARG B O 1
ATOM 2418 N N . LYS B 1 10 ? -37.156 19.219 7.105 1 84 10 LYS B N 1
ATOM 2419 C CA . LYS B 1 10 ? -37.125 18.172 8.125 1 84 10 LYS B CA 1
ATOM 2420 C C . LYS B 1 10 ? -36.781 16.812 7.504 1 84 10 LYS B C 1
ATOM 2422 O O . LYS B 1 10 ? -36.031 16.031 8.078 1 84 10 LYS B O 1
ATOM 2427 N N . ILE B 1 11 ? -37.281 16.578 6.383 1 84.81 11 ILE B N 1
ATOM 2428 C CA . ILE B 1 11 ? -37.031 15.32 5.688 1 84.81 11 ILE B CA 1
ATOM 2429 C C . ILE B 1 11 ? -35.562 15.242 5.277 1 84.81 11 ILE B C 1
ATOM 2431 O O . ILE B 1 11 ? -34.906 14.211 5.461 1 84.81 11 ILE B O 1
ATOM 2435 N N . ILE B 1 12 ? -35.031 16.281 4.832 1 82.44 12 ILE B N 1
ATOM 2436 C CA . ILE B 1 12 ? -33.656 16.328 4.406 1 82.44 12 ILE B CA 1
ATOM 2437 C C . ILE B 1 12 ? -32.75 16.125 5.613 1 82.44 12 ILE B C 1
ATOM 2439 O O . ILE B 1 12 ? -31.719 15.438 5.52 1 82.44 12 ILE B O 1
ATOM 2443 N N . GLU B 1 13 ? -33.156 16.719 6.652 1 84.75 13 GLU B N 1
ATOM 2444 C CA . GLU B 1 13 ? -32.406 16.547 7.887 1 84.75 13 GLU B CA 1
ATOM 2445 C C . GLU B 1 13 ? -32.375 15.094 8.328 1 84.75 13 GLU B C 1
ATOM 2447 O O . GLU B 1 13 ? -31.312 14.586 8.727 1 84.75 13 GLU B O 1
ATOM 2452 N N . ILE B 1 14 ? -33.469 14.484 8.195 1 87.31 14 ILE B N 1
ATOM 2453 C CA . ILE B 1 14 ? -33.562 13.086 8.609 1 87.31 14 ILE B CA 1
ATOM 2454 C C . ILE B 1 14 ? -32.75 12.211 7.66 1 87.31 14 ILE B C 1
ATOM 2456 O O . ILE B 1 14 ? -32.031 11.297 8.102 1 87.31 14 ILE B O 1
ATOM 2460 N N . ILE B 1 15 ? -32.781 12.516 6.5 1 87.38 15 ILE B N 1
ATOM 2461 C CA . ILE B 1 15 ? -32.062 11.758 5.492 1 87.38 15 ILE B CA 1
ATOM 2462 C C . ILE B 1 15 ? -30.547 11.914 5.719 1 87.38 15 ILE B C 1
ATOM 2464 O O . ILE B 1 15 ? -29.797 10.938 5.676 1 87.38 15 ILE B O 1
ATOM 2468 N N . PHE B 1 16 ? -30.219 13.078 6.012 1 84.94 16 PHE B N 1
ATOM 2469 C CA . PHE B 1 16 ? -28.812 13.375 6.227 1 84.94 16 PHE B CA 1
ATOM 2470 C C . PHE B 1 16 ? -28.312 12.703 7.5 1 84.94 16 PHE B C 1
ATOM 2472 O O . PHE B 1 16 ? -27.234 12.094 7.5 1 84.94 16 PHE B O 1
ATOM 2479 N N . LYS B 1 17 ? -29.078 12.773 8.445 1 85.31 17 LYS B N 1
ATOM 2480 C CA . LYS B 1 17 ? -28.703 12.141 9.711 1 85.31 17 LYS B CA 1
ATOM 2481 C C . LYS B 1 17 ? -28.625 10.625 9.555 1 85.31 17 LYS B C 1
ATOM 2483 O O . LYS B 1 17 ? -27.719 9.984 10.094 1 85.31 17 LYS B O 1
ATOM 2488 N N . SER B 1 18 ? -29.547 10.094 8.867 1 89.69 18 SER B N 1
ATOM 2489 C CA . SER B 1 18 ? -29.547 8.656 8.617 1 89.69 18 SER B CA 1
ATOM 2490 C C . SER B 1 18 ? -28.344 8.234 7.789 1 89.69 18 SER B C 1
ATOM 2492 O O . SER B 1 18 ? -27.734 7.199 8.055 1 89.69 18 SER B O 1
ATOM 2494 N N . PHE B 1 19 ? -28.016 9.047 6.855 1 88.06 19 PHE B N 1
ATOM 2495 C CA . PHE B 1 19 ? -26.859 8.773 6.004 1 88.06 19 PHE B CA 1
ATOM 2496 C C . PHE B 1 19 ? -25.578 8.703 6.828 1 88.06 19 PHE B C 1
ATOM 2498 O O . PHE B 1 19 ? -24.781 7.781 6.668 1 88.06 19 PHE B O 1
ATOM 2505 N N . ILE B 1 20 ? -25.453 9.594 7.711 1 87.94 20 ILE B N 1
ATOM 2506 C CA . ILE B 1 20 ? -24.266 9.664 8.555 1 87.94 20 ILE B CA 1
ATOM 2507 C C . ILE B 1 20 ? -24.203 8.438 9.461 1 87.94 20 ILE B C 1
ATOM 2509 O O . ILE B 1 20 ? -23.172 7.773 9.555 1 87.94 20 ILE B O 1
ATOM 2513 N N . LEU B 1 21 ? -25.297 8.125 9.977 1 88.69 21 LEU B N 1
ATOM 2514 C CA . LEU B 1 21 ? -25.344 7.016 10.914 1 88.69 21 LEU B CA 1
ATOM 2515 C C . LEU B 1 21 ? -25.125 5.684 10.203 1 88.69 21 LEU B C 1
ATOM 2517 O O . LEU B 1 21 ? -24.375 4.836 10.68 1 88.69 21 LEU B O 1
ATOM 2521 N N . ILE B 1 22 ? -25.703 5.523 9.117 1 91.94 22 ILE B N 1
ATOM 2522 C CA . ILE B 1 22 ? -25.578 4.289 8.344 1 91.94 22 ILE B CA 1
ATOM 2523 C C . ILE B 1 22 ? -24.141 4.121 7.863 1 91.94 22 ILE B C 1
ATOM 2525 O O . ILE B 1 22 ? -23.594 3.02 7.914 1 91.94 22 ILE B O 1
ATOM 2529 N N . SER B 1 23 ? -23.578 5.199 7.461 1 88.88 23 SER B N 1
ATOM 2530 C CA . SER B 1 23 ? -22.188 5.164 7.008 1 88.88 23 SER B CA 1
ATOM 2531 C C . SER B 1 23 ? -21.25 4.754 8.141 1 88.88 23 SER B C 1
ATOM 2533 O O . SER B 1 23 ? -20.359 3.928 7.945 1 88.88 23 SER B O 1
ATOM 2535 N N . ALA B 1 24 ? -21.5 5.289 9.219 1 88.19 24 ALA B N 1
ATOM 2536 C CA . ALA B 1 24 ? -20.672 4.973 10.375 1 88.19 24 ALA B CA 1
ATOM 2537 C C . ALA B 1 24 ? -20.828 3.51 10.773 1 88.19 24 ALA B C 1
ATOM 2539 O O . ALA B 1 24 ? -19.828 2.84 11.086 1 88.19 24 ALA B O 1
ATOM 2540 N N . ILE B 1 25 ? -21.984 3.012 10.688 1 90.25 25 ILE B N 1
ATOM 2541 C CA . ILE B 1 25 ? -22.266 1.639 11.086 1 90.25 25 ILE B CA 1
ATOM 2542 C C . ILE B 1 25 ? -21.656 0.67 10.07 1 90.25 25 ILE B C 1
ATOM 2544 O O . ILE B 1 25 ? -20.969 -0.28 10.445 1 90.25 25 ILE B O 1
ATOM 2548 N N . ILE B 1 26 ? -21.828 0.929 8.844 1 89.12 26 ILE B N 1
ATOM 2549 C CA . ILE B 1 26 ? -21.328 0.048 7.785 1 89.12 26 ILE B CA 1
ATOM 2550 C C . ILE B 1 26 ? -19.812 -0.02 7.832 1 89.12 26 ILE B C 1
ATOM 2552 O O . ILE B 1 26 ? -19.234 -1.104 7.75 1 89.12 26 ILE B O 1
ATOM 2556 N N . SER B 1 27 ? -19.25 1.15 7.945 1 85.94 27 SER B N 1
ATOM 2557 C CA . SER B 1 27 ? -17.797 1.198 8 1 85.94 27 SER B CA 1
ATOM 2558 C C . SER B 1 27 ? -17.266 0.443 9.211 1 85.94 27 SER B C 1
ATOM 2560 O O . SER B 1 27 ? -16.344 -0.373 9.086 1 85.94 27 SER B O 1
ATOM 2562 N N . SER B 1 28 ? -17.875 0.695 10.32 1 84.12 28 SER B N 1
ATOM 2563 C CA . SER B 1 28 ? -17.438 0.053 11.555 1 84.12 28 SER B CA 1
ATOM 2564 C C . SER B 1 28 ? -17.688 -1.453 11.508 1 84.12 28 SER B C 1
ATOM 2566 O O . SER B 1 28 ? -16.812 -2.236 11.914 1 84.12 28 SER B O 1
ATOM 2568 N N . LEU B 1 29 ? -18.734 -1.903 10.969 1 87.12 29 LEU B N 1
ATOM 2569 C CA . LEU B 1 29 ? -19.078 -3.318 10.898 1 87.12 29 LEU B CA 1
ATOM 2570 C C . LEU B 1 29 ? -18.172 -4.055 9.922 1 87.12 29 LEU B C 1
ATOM 2572 O O . LEU B 1 29 ? -17.781 -5.195 10.172 1 87.12 29 LEU B O 1
ATOM 2576 N N . SER B 1 30 ? -17.906 -3.434 8.805 1 85.75 30 SER B N 1
ATOM 2577 C CA . SER B 1 30 ? -17.047 -4.074 7.812 1 85.75 30 SER B CA 1
ATOM 2578 C C . SER B 1 30 ? -15.664 -4.383 8.383 1 85.75 30 SER B C 1
ATOM 2580 O O . SER B 1 30 ? -15.164 -5.496 8.242 1 85.75 30 SER B O 1
ATOM 2582 N N . ILE B 1 31 ? -15.188 -3.504 9.117 1 78.94 31 ILE B N 1
ATOM 2583 C CA . ILE B 1 31 ? -13.844 -3.641 9.68 1 78.94 31 ILE B CA 1
ATOM 2584 C C . ILE B 1 31 ? -13.867 -4.641 10.828 1 78.94 31 ILE B C 1
ATOM 2586 O O . ILE B 1 31 ? -12.984 -5.488 10.945 1 78.94 31 ILE B O 1
ATOM 2590 N N . LEU B 1 32 ? -14.852 -4.473 11.656 1 84.62 32 LEU B N 1
ATOM 2591 C CA . LEU B 1 32 ? -14.992 -5.387 12.781 1 84.62 32 LEU B CA 1
ATOM 2592 C C . LEU B 1 32 ? -15.219 -6.816 12.305 1 84.62 32 LEU B C 1
ATOM 2594 O O . LEU B 1 32 ? -14.664 -7.762 12.867 1 84.62 32 LEU B O 1
ATOM 2598 N N . PHE B 1 33 ? -15.938 -6.902 11.305 1 90.19 33 PHE B N 1
ATOM 2599 C CA . PHE B 1 33 ? -16.219 -8.227 10.758 1 90.19 33 PHE B CA 1
ATOM 2600 C C . PHE B 1 33 ? -14.961 -8.859 10.188 1 90.19 33 PHE B C 1
ATOM 2602 O O . PHE B 1 33 ? -14.711 -10.055 10.383 1 90.19 33 PHE B O 1
ATOM 2609 N N . LEU B 1 34 ? -14.18 -8.125 9.453 1 90.19 34 LEU B N 1
ATOM 2610 C CA . LEU B 1 34 ? -12.922 -8.625 8.922 1 90.19 34 LEU B CA 1
ATOM 2611 C C . LEU B 1 34 ? -12.008 -9.102 10.039 1 90.19 34 LEU B 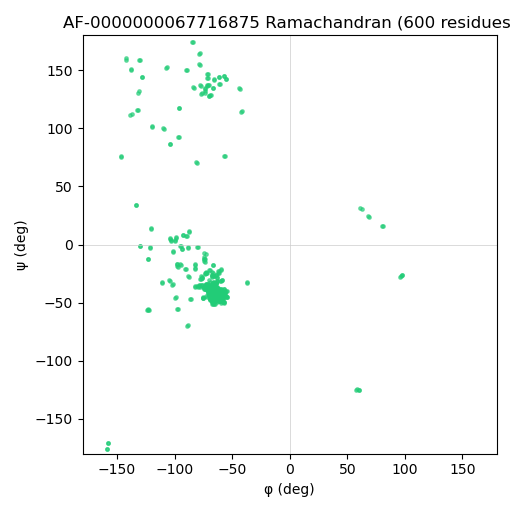C 1
ATOM 2613 O O . LEU B 1 34 ? -11.492 -10.227 10 1 90.19 34 LEU B O 1
ATOM 2617 N N . GLY B 1 35 ? -11.852 -8.266 11.055 1 89.81 35 GLY B N 1
ATOM 2618 C CA . GLY B 1 35 ? -11.016 -8.617 12.188 1 89.81 35 GLY B CA 1
ATOM 2619 C C . GLY B 1 35 ? -11.492 -9.859 12.914 1 89.81 35 GLY B C 1
ATOM 2620 O O . GLY B 1 35 ? -10.695 -10.758 13.211 1 89.81 35 GLY B O 1
ATOM 2621 N N . LEU B 1 36 ? -12.789 -9.961 13.156 1 91.12 36 LEU B N 1
ATOM 2622 C CA . LEU B 1 36 ? -13.367 -11.102 13.875 1 91.12 36 LEU B CA 1
ATOM 2623 C C . LEU B 1 36 ? -13.273 -12.375 13.039 1 91.12 36 LEU B C 1
ATOM 2625 O O . LEU B 1 36 ? -13.039 -13.453 13.57 1 91.12 36 LEU B O 1
ATOM 2629 N N . PHE B 1 37 ? -13.484 -12.203 11.797 1 92.94 37 PHE B N 1
ATOM 2630 C CA . PHE B 1 37 ? -13.383 -13.352 10.898 1 92.94 37 PHE B CA 1
ATOM 2631 C C . PHE B 1 37 ? -11.984 -13.945 10.938 1 92.94 37 PHE B C 1
ATOM 2633 O O . PHE B 1 37 ? -11.828 -15.164 11.055 1 92.94 37 PHE B O 1
ATOM 2640 N N . ILE B 1 38 ? -11.016 -13.078 10.828 1 93.75 38 ILE B N 1
ATOM 2641 C CA . ILE B 1 38 ? -9.633 -13.539 10.828 1 93.75 38 ILE B CA 1
ATOM 2642 C C . ILE B 1 38 ? -9.289 -14.133 12.195 1 93.75 38 ILE B C 1
ATOM 2644 O O . ILE B 1 38 ? -8.594 -15.148 12.273 1 93.75 38 ILE B O 1
ATOM 2648 N N . LEU B 1 39 ? -9.742 -13.484 13.211 1 93.44 39 LEU B N 1
ATOM 2649 C CA . LEU B 1 39 ? -9.477 -13.977 14.562 1 93.44 39 LEU B CA 1
ATOM 2650 C C . LEU B 1 39 ? -10.094 -15.359 14.766 1 93.44 39 LEU B C 1
ATOM 2652 O O . LEU B 1 39 ? -9.414 -16.281 15.203 1 93.44 39 LEU B O 1
ATOM 2656 N N . LYS B 1 40 ? -11.305 -15.5 14.406 1 94 40 LYS B N 1
ATOM 2657 C CA . LYS B 1 40 ? -12.023 -16.766 14.594 1 94 40 LYS B CA 1
ATOM 2658 C C . LYS B 1 40 ? -11.406 -17.875 13.742 1 94 40 LYS B C 1
ATOM 2660 O O . LYS B 1 40 ? -11.078 -18.938 14.258 1 94 40 LYS B O 1
ATOM 2665 N N . THR B 1 41 ? -11.234 -17.625 12.469 1 94.62 41 THR B N 1
ATOM 2666 C CA . THR B 1 41 ? -10.719 -18.641 11.562 1 94.62 41 THR B CA 1
ATOM 2667 C C . THR B 1 41 ? -9.25 -18.938 11.867 1 94.62 41 THR B C 1
ATOM 2669 O O . THR B 1 41 ? -8.812 -20.078 11.719 1 94.62 41 THR B O 1
ATOM 2672 N N . GLY B 1 42 ? -8.523 -17.906 12.258 1 96.19 42 GLY B N 1
ATOM 2673 C CA . GLY B 1 42 ? -7.102 -18.047 12.531 1 96.19 42 GLY B CA 1
ATOM 2674 C C . GLY B 1 42 ? -6.816 -18.797 13.828 1 96.19 42 GLY B C 1
ATOM 2675 O O . GLY B 1 42 ? -5.773 -19.438 13.961 1 96.19 42 GLY B O 1
ATOM 2676 N N . ILE B 1 43 ? -7.742 -18.797 14.789 1 96.62 43 ILE B N 1
ATOM 2677 C CA . ILE B 1 43 ? -7.508 -19.406 16.094 1 96.62 43 ILE B CA 1
ATOM 2678 C C . ILE B 1 43 ? -8.047 -20.828 16.094 1 96.62 43 ILE B C 1
ATOM 2680 O O . ILE B 1 43 ? -7.598 -21.672 16.875 1 96.62 43 ILE B O 1
ATOM 2684 N N . MET B 1 44 ? -8.844 -21.203 15.227 1 94.31 44 MET B N 1
ATOM 2685 C CA . MET B 1 44 ? -9.609 -22.453 15.234 1 94.31 44 MET B CA 1
ATOM 2686 C C . MET B 1 44 ? -8.68 -23.656 15.156 1 94.31 44 MET B C 1
ATOM 2688 O O . MET B 1 44 ? -8.883 -24.641 15.867 1 94.31 44 MET B O 1
ATOM 2692 N N . PRO B 1 45 ? -7.656 -23.609 14.32 1 95.56 45 PRO B N 1
ATOM 2693 C CA . PRO B 1 45 ? -6.797 -24.797 14.227 1 95.56 45 PRO B CA 1
ATOM 2694 C C . PRO B 1 45 ? -6.105 -25.125 15.555 1 95.56 45 PRO B C 1
ATOM 2696 O O . PRO B 1 45 ? -5.758 -26.281 15.805 1 95.56 45 PRO B O 1
ATOM 2699 N N . PHE B 1 46 ? -5.941 -24.188 16.344 1 97.06 46 PHE B N 1
ATOM 2700 C CA . PHE B 1 46 ? -5.297 -24.406 17.625 1 97.06 46 PHE B CA 1
ATOM 2701 C C . PHE B 1 46 ? -6.293 -24.938 18.656 1 97.06 46 PHE B C 1
ATOM 2703 O O . PHE B 1 46 ? -5.934 -25.719 19.516 1 97.06 46 PHE B O 1
ATOM 2710 N N . LEU B 1 47 ? -7.465 -24.531 18.625 1 95.31 47 LEU B N 1
ATOM 2711 C CA . LEU B 1 47 ? -8.516 -24.938 19.562 1 95.31 47 LEU B CA 1
ATOM 2712 C C . LEU B 1 47 ? -8.953 -26.375 19.281 1 95.31 47 LEU B C 1
ATOM 2714 O O . LEU B 1 47 ? -9.266 -27.125 20.219 1 95.31 47 LEU B O 1
ATOM 2718 N N . ASN B 1 48 ? -8.945 -26.781 18.031 1 94.69 48 ASN B N 1
ATOM 2719 C CA . ASN B 1 48 ? -9.344 -28.125 17.672 1 94.69 48 ASN B CA 1
ATOM 2720 C C . ASN B 1 48 ? -8.156 -29.094 17.688 1 94.69 48 ASN B C 1
ATOM 2722 O O . ASN B 1 48 ? -8.25 -30.219 17.203 1 94.69 48 ASN B O 1
ATOM 2726 N N . ASN B 1 49 ? -7.074 -28.641 18.141 1 91 49 ASN B N 1
ATOM 2727 C CA . ASN B 1 49 ? -5.855 -29.422 18.375 1 91 49 ASN B CA 1
ATOM 2728 C C . ASN B 1 49 ? -5.328 -30.031 17.078 1 91 49 ASN B C 1
ATOM 2730 O O . ASN B 1 49 ? -4.812 -31.141 17.078 1 91 49 ASN B O 1
ATOM 2734 N N . LYS B 1 50 ? -5.582 -29.281 16 1 92.38 50 LYS B N 1
ATOM 2735 C CA . LYS B 1 50 ? -5.016 -29.703 14.727 1 92.38 50 LYS B CA 1
ATOM 2736 C C . LYS B 1 50 ? -3.555 -29.281 14.609 1 92.38 50 LYS B C 1
ATOM 2738 O O . LYS B 1 50 ? -2.764 -29.938 13.93 1 92.38 50 LYS B O 1
ATOM 2743 N N . ILE B 1 51 ? -3.246 -28.172 15.133 1 96 51 ILE B N 1
ATOM 2744 C CA . ILE B 1 51 ? -1.897 -27.609 15.109 1 96 51 ILE B CA 1
ATOM 2745 C C . ILE B 1 51 ? -1.516 -27.141 16.516 1 96 51 ILE B C 1
ATOM 2747 O O . ILE B 1 51 ? -2.301 -26.453 17.172 1 96 51 ILE B O 1
ATOM 2751 N N . LYS B 1 52 ? -0.375 -27.547 16.922 1 96.75 52 LYS B N 1
ATOM 2752 C CA . LYS B 1 52 ? 0.139 -27.016 18.172 1 96.75 52 LYS B CA 1
ATOM 2753 C C . LYS B 1 52 ? 0.658 -25.594 18 1 96.75 52 LYS B C 1
ATOM 2755 O O . LYS B 1 52 ? 1.503 -25.328 17.141 1 96.75 52 LYS B O 1
ATOM 2760 N N . ILE B 1 53 ? 0.217 -24.75 18.875 1 97.25 53 ILE B N 1
ATOM 2761 C CA . ILE B 1 53 ? 0.493 -23.312 18.734 1 97.25 53 ILE B CA 1
ATOM 2762 C C . ILE B 1 53 ? 1.997 -23.078 18.844 1 97.25 53 ILE B C 1
ATOM 2764 O O . ILE B 1 53 ? 2.555 -22.266 18.094 1 97.25 53 ILE B O 1
ATOM 2768 N N . LEU B 1 54 ? 2.676 -23.703 19.75 1 97.19 54 LEU B N 1
ATOM 2769 C CA . LEU B 1 54 ? 4.109 -23.516 19.953 1 97.19 54 LEU B CA 1
ATOM 2770 C C . LEU B 1 54 ? 4.895 -23.969 18.734 1 97.19 54 LEU B C 1
ATOM 2772 O O . LEU B 1 54 ? 5.863 -23.328 18.328 1 97.19 54 LEU B O 1
ATOM 2776 N N . ASN B 1 55 ? 4.48 -25.109 18.188 1 97 55 ASN B N 1
ATOM 2777 C CA . ASN B 1 55 ? 5.129 -25.578 16.969 1 97 55 ASN B CA 1
ATOM 2778 C C . ASN B 1 55 ? 4.867 -24.641 15.805 1 97 55 ASN B C 1
ATOM 2780 O O . ASN B 1 55 ? 5.758 -24.406 14.977 1 97 55 ASN B O 1
ATOM 2784 N N . PHE B 1 56 ? 3.672 -24.109 15.742 1 98.25 56 PHE B N 1
ATOM 2785 C CA . PHE B 1 56 ? 3.301 -23.188 14.68 1 98.25 56 PHE B CA 1
ATOM 2786 C C . PHE B 1 56 ? 4.16 -21.938 14.727 1 98.25 56 PHE B C 1
ATOM 2788 O O . PHE B 1 56 ? 4.703 -21.516 13.703 1 98.25 56 PHE B O 1
ATOM 2795 N N . LEU B 1 57 ? 4.426 -21.391 15.898 1 98 57 LEU B N 1
ATOM 2796 C CA . LEU B 1 57 ? 5.09 -20.109 16.047 1 98 57 LEU B CA 1
ATOM 2797 C C . LEU B 1 57 ? 6.605 -20.266 16.078 1 98 57 LEU B C 1
ATOM 2799 O O . LEU B 1 57 ? 7.344 -19.375 15.664 1 98 57 LEU B O 1
ATOM 2803 N N . PHE B 1 58 ? 7.082 -21.438 16.531 1 97.94 58 PHE B N 1
ATOM 2804 C CA . PHE B 1 58 ? 8.5 -21.469 16.859 1 97.94 58 PHE B CA 1
ATOM 2805 C C . PHE B 1 58 ? 9.219 -22.531 16.047 1 97.94 58 PHE B C 1
ATOM 2807 O O . PHE B 1 58 ? 10.445 -22.672 16.109 1 97.94 58 PHE B O 1
ATOM 2814 N N . SER B 1 59 ? 8.492 -23.25 15.25 1 97.88 59 SER B N 1
ATOM 2815 C CA . SER B 1 59 ? 9.125 -24.188 14.328 1 97.88 59 SER B CA 1
ATOM 2816 C C . SER B 1 59 ? 9.438 -23.516 12.992 1 97.88 59 SER B C 1
ATOM 2818 O O . SER B 1 59 ? 8.719 -22.609 12.57 1 97.88 59 SER B O 1
ATOM 2820 N N . THR B 1 60 ? 10.5 -23.969 12.312 1 97.69 60 THR B N 1
ATOM 2821 C CA . THR B 1 60 ? 10.914 -23.391 11.047 1 97.69 60 THR B CA 1
ATOM 2822 C C . THR B 1 60 ? 10.5 -24.266 9.875 1 97.69 60 THR B C 1
ATOM 2824 O O . THR B 1 60 ? 10.805 -23.969 8.719 1 97.69 60 THR B O 1
ATOM 2827 N N . ASN B 1 61 ? 9.812 -25.312 10.188 1 96.88 61 ASN B N 1
ATOM 2828 C CA . ASN B 1 61 ? 9.453 -26.25 9.133 1 96.88 61 ASN B CA 1
ATOM 2829 C C . ASN B 1 61 ? 8.047 -25.969 8.602 1 96.88 61 ASN B C 1
ATOM 2831 O O . ASN B 1 61 ? 7.07 -26.031 9.344 1 96.88 61 ASN B O 1
ATOM 2835 N N . TRP B 1 62 ? 7.941 -25.625 7.324 1 98.06 62 TRP B N 1
ATOM 2836 C CA . TRP B 1 62 ? 6.684 -25.438 6.609 1 98.06 62 TRP B CA 1
ATOM 2837 C C . TRP B 1 62 ? 6.57 -26.406 5.441 1 98.06 62 TRP B C 1
ATOM 2839 O O . TRP B 1 62 ? 7.195 -26.219 4.395 1 98.06 62 TRP B O 1
ATOM 2849 N N . ASP B 1 63 ? 5.801 -27.422 5.656 1 97.25 63 ASP B N 1
ATOM 2850 C CA . ASP B 1 63 ? 5.562 -28.422 4.625 1 97.25 63 ASP B CA 1
ATOM 2851 C C . ASP B 1 63 ? 4.141 -28.984 4.715 1 97.25 63 ASP B C 1
ATOM 2853 O O . ASP B 1 63 ? 3.945 -30.141 5.062 1 97.25 63 ASP B O 1
ATOM 2857 N N . PRO B 1 64 ? 3.227 -28.188 4.273 1 96.44 64 PRO B N 1
ATOM 2858 C CA . PRO B 1 64 ? 1.822 -28.594 4.418 1 96.44 64 PRO B CA 1
ATOM 2859 C C . PRO B 1 64 ? 1.418 -29.688 3.439 1 96.44 64 PRO B C 1
ATOM 2861 O O . PRO B 1 64 ? 0.37 -30.312 3.609 1 96.44 64 PRO B O 1
ATOM 2864 N N . THR B 1 65 ? 2.18 -29.953 2.445 1 94.25 65 THR B N 1
ATOM 2865 C CA . THR B 1 65 ? 1.793 -30.906 1.409 1 94.25 65 THR B CA 1
ATOM 2866 C C . THR B 1 65 ? 2.531 -32.219 1.588 1 94.25 65 THR B C 1
ATOM 2868 O O . THR B 1 65 ? 2.4 -33.125 0.763 1 94.25 65 THR B O 1
ATOM 2871 N N . SER B 1 66 ? 3.244 -32.281 2.648 1 93.75 66 SER B N 1
ATOM 2872 C CA . SER B 1 66 ? 3.99 -33.5 2.896 1 93.75 66 SER B CA 1
ATOM 2873 C C . SER B 1 66 ? 3.053 -34.719 3.049 1 93.75 66 SER B C 1
ATOM 2875 O O . SER B 1 66 ? 1.991 -34.594 3.666 1 93.75 66 SER B O 1
ATOM 2877 N N . ASN B 1 67 ? 3.467 -35.781 2.465 1 92.25 67 ASN B N 1
ATOM 2878 C CA . ASN B 1 67 ? 2.697 -37 2.607 1 92.25 67 ASN B CA 1
ATOM 2879 C C . ASN B 1 67 ? 3.025 -37.719 3.912 1 92.25 67 ASN B C 1
ATOM 2881 O O . ASN B 1 67 ? 2.26 -38.562 4.367 1 92.25 67 ASN B O 1
ATOM 2885 N N . LEU B 1 68 ? 4.117 -37.469 4.48 1 90.69 68 LEU B N 1
ATOM 2886 C CA . LEU B 1 68 ? 4.57 -38.125 5.695 1 90.69 68 LEU B CA 1
ATOM 2887 C C . LEU B 1 68 ? 4.086 -37.406 6.938 1 90.69 68 LEU B C 1
ATOM 2889 O O . LEU B 1 68 ? 3.271 -37.906 7.699 1 90.69 68 LEU B O 1
ATOM 2893 N N . GLN B 1 69 ? 4.668 -36.219 7.105 1 92.19 69 GLN B N 1
ATOM 2894 C CA . GLN B 1 69 ? 4.297 -35.406 8.25 1 92.19 69 GLN B CA 1
ATOM 2895 C C . GLN B 1 69 ? 4.16 -33.938 7.852 1 92.19 69 GLN B C 1
ATOM 2897 O O . GLN B 1 69 ? 5.164 -33.25 7.641 1 92.19 69 GLN B O 1
ATOM 2902 N N . LYS B 1 70 ? 2.912 -33.562 7.926 1 95.31 70 LYS B N 1
ATOM 2903 C CA . LYS B 1 70 ? 2.656 -32.156 7.602 1 95.31 70 LYS B CA 1
ATOM 2904 C C . LYS B 1 70 ? 3.176 -31.234 8.703 1 95.31 70 LYS B C 1
ATOM 2906 O O . LYS B 1 70 ? 3.113 -31.578 9.883 1 95.31 70 LYS B O 1
ATOM 2911 N N . SER B 1 71 ? 3.811 -30.172 8.312 1 97.06 71 SER B N 1
ATOM 2912 C CA . SER B 1 71 ? 4.348 -29.172 9.242 1 97.06 71 SER B CA 1
ATOM 2913 C C . SER B 1 71 ? 3.891 -27.766 8.875 1 97.06 71 SER B C 1
ATOM 2915 O O . SER B 1 71 ? 3.789 -27.438 7.695 1 97.06 71 SER B O 1
ATOM 2917 N N . TYR B 1 72 ? 3.654 -26.953 9.93 1 97.94 72 TYR B N 1
ATOM 2918 C CA . TYR B 1 72 ? 3.076 -25.641 9.719 1 97.94 72 TYR B CA 1
ATOM 2919 C C . TYR B 1 72 ? 3.832 -24.578 10.516 1 97.94 72 TYR B C 1
ATOM 2921 O O . TYR B 1 72 ? 3.232 -23.625 11.016 1 97.94 72 TYR B O 1
ATOM 2929 N N . GLY B 1 73 ? 5.105 -24.797 10.633 1 98.38 73 GLY B N 1
ATOM 2930 C CA . GLY B 1 73 ? 5.918 -23.812 11.344 1 98.38 73 GLY B CA 1
ATOM 2931 C C . GLY B 1 73 ? 6.148 -22.547 10.547 1 98.38 73 GLY B C 1
ATOM 2932 O O . GLY B 1 73 ? 6.527 -22.594 9.375 1 98.38 73 GLY B O 1
ATOM 2933 N N . ILE B 1 74 ? 5.969 -21.344 11.258 1 98.62 74 ILE B N 1
ATOM 2934 C CA . ILE B 1 74 ? 6.066 -20.109 10.492 1 98.62 74 ILE B CA 1
ATOM 2935 C C . ILE B 1 74 ? 7.191 -19.234 11.047 1 98.62 74 ILE B C 1
ATOM 2937 O O . ILE B 1 74 ? 7.301 -18.062 10.703 1 98.62 74 ILE B O 1
ATOM 2941 N N . LEU B 1 75 ? 8.062 -19.766 11.891 1 98.62 75 LEU B N 1
ATOM 2942 C CA . LEU B 1 75 ? 9.117 -18.969 12.5 1 98.62 75 LEU B CA 1
ATOM 2943 C C . LEU B 1 75 ? 10.031 -18.359 11.438 1 98.62 75 LEU B C 1
ATOM 2945 O O . LEU B 1 75 ? 10.453 -17.203 11.562 1 98.62 75 LEU B O 1
ATOM 2949 N N . ALA B 1 76 ? 10.398 -19.172 10.43 1 98.62 76 ALA B N 1
ATOM 2950 C CA . ALA B 1 76 ? 11.234 -18.656 9.344 1 98.62 76 ALA B CA 1
ATOM 2951 C C . ALA B 1 76 ? 10.609 -17.422 8.703 1 98.62 76 ALA B C 1
ATOM 2953 O O . ALA B 1 76 ? 11.305 -16.453 8.414 1 98.62 76 ALA B O 1
ATOM 2954 N N . PHE B 1 77 ? 9.273 -17.438 8.523 1 98.69 77 PHE B N 1
ATOM 2955 C CA . PHE B 1 77 ? 8.562 -16.344 7.879 1 98.69 77 PHE B CA 1
ATOM 2956 C C . PHE B 1 77 ? 8.523 -15.109 8.781 1 98.69 77 PHE B C 1
ATOM 2958 O O . PHE B 1 77 ? 8.609 -13.977 8.305 1 98.69 77 PHE B O 1
ATOM 2965 N N . ILE B 1 78 ? 8.391 -15.344 10.086 1 98.44 78 ILE B N 1
ATOM 2966 C CA . ILE B 1 78 ? 8.398 -14.258 11.062 1 98.44 78 ILE B CA 1
ATOM 2967 C C . ILE B 1 78 ? 9.758 -13.562 11.047 1 98.44 78 ILE B C 1
ATOM 2969 O O . ILE B 1 78 ? 9.836 -12.336 10.914 1 98.44 78 ILE B O 1
ATOM 2973 N N . ILE B 1 79 ? 10.789 -14.312 11.109 1 98.31 79 ILE B N 1
ATOM 2974 C CA . ILE B 1 79 ? 12.148 -13.781 11.148 1 98.31 79 ILE B CA 1
ATOM 2975 C C . ILE B 1 79 ? 12.445 -13.039 9.844 1 98.31 79 ILE B C 1
ATOM 2977 O O . ILE B 1 79 ? 12.984 -11.93 9.859 1 98.31 79 ILE B O 1
ATOM 2981 N N . ASN B 1 80 ? 12.094 -13.656 8.734 1 98.5 80 ASN B N 1
ATOM 2982 C CA . ASN B 1 80 ? 12.336 -13.023 7.445 1 98.5 80 ASN B CA 1
ATOM 2983 C C . ASN B 1 80 ? 11.578 -11.703 7.316 1 98.5 80 ASN B C 1
ATOM 2985 O O . ASN B 1 80 ? 12.094 -10.742 6.746 1 98.5 80 ASN B O 1
ATOM 2989 N N . SER B 1 81 ? 10.344 -11.695 7.812 1 98.06 81 SER B N 1
ATOM 2990 C CA . SER B 1 81 ? 9.578 -10.453 7.809 1 98.06 81 SER B CA 1
ATOM 2991 C C . SER B 1 81 ? 10.273 -9.367 8.633 1 98.06 81 SER B C 1
ATOM 2993 O O . SER B 1 81 ? 10.383 -8.227 8.188 1 98.06 81 SER B O 1
ATOM 2995 N N . PHE B 1 82 ? 10.727 -9.742 9.734 1 97.5 82 PHE B N 1
ATOM 2996 C CA . PHE B 1 82 ? 11.406 -8.805 10.617 1 97.5 82 PHE B CA 1
ATOM 2997 C C . PHE B 1 82 ? 12.719 -8.336 10 1 97.5 82 PHE B C 1
ATOM 2999 O O . PHE B 1 82 ? 13 -7.133 9.984 1 97.5 82 PHE B O 1
ATOM 3006 N N . LEU B 1 83 ? 13.484 -9.219 9.516 1 98.31 83 LEU B N 1
ATOM 3007 C CA . LEU B 1 83 ? 14.797 -8.875 8.977 1 98.31 83 LEU B CA 1
ATOM 3008 C C . LEU B 1 83 ? 14.656 -7.977 7.75 1 98.31 83 LEU B C 1
ATOM 3010 O O . LEU B 1 83 ? 15.375 -6.984 7.621 1 98.31 83 LEU B O 1
ATOM 3014 N N . THR B 1 84 ? 13.805 -8.359 6.871 1 98.25 84 THR B N 1
ATOM 3015 C CA . THR B 1 84 ? 13.602 -7.551 5.672 1 98.25 84 THR B CA 1
ATOM 3016 C C . THR B 1 84 ? 13.172 -6.133 6.043 1 98.25 84 THR B C 1
ATOM 3018 O O . THR B 1 84 ? 13.688 -5.16 5.484 1 98.25 84 THR B O 1
ATOM 3021 N N . THR B 1 85 ? 12.242 -6.008 6.949 1 97.75 85 THR B N 1
ATOM 3022 C CA . THR B 1 85 ? 11.766 -4.703 7.398 1 97.75 85 THR B CA 1
ATOM 3023 C C . THR B 1 85 ? 12.883 -3.932 8.102 1 97.75 85 THR B C 1
ATOM 3025 O O . THR B 1 85 ? 13.086 -2.748 7.828 1 97.75 85 THR B O 1
ATOM 3028 N N . LEU B 1 86 ? 13.57 -4.617 8.953 1 97.56 86 LEU B N 1
ATOM 3029 C CA . LEU B 1 86 ? 14.648 -3.994 9.719 1 97.56 86 LEU B CA 1
ATOM 3030 C C . LEU B 1 86 ? 15.711 -3.416 8.789 1 97.56 86 LEU B C 1
ATOM 3032 O O . LEU B 1 86 ? 16.078 -2.244 8.906 1 97.56 86 LEU B O 1
ATOM 3036 N N . PHE B 1 87 ? 16.156 -4.195 7.863 1 98.19 87 PHE B N 1
ATOM 3037 C CA . PHE B 1 87 ? 17.219 -3.744 6.965 1 98.19 87 PHE B CA 1
ATOM 3038 C C . PHE B 1 87 ? 16.703 -2.635 6.051 1 98.19 87 PHE B C 1
ATOM 3040 O O . PHE B 1 87 ? 17.438 -1.698 5.734 1 98.19 87 PHE B O 1
ATOM 3047 N N . SER B 1 88 ? 15.5 -2.717 5.617 1 98 88 SER B N 1
ATOM 3048 C CA . SER B 1 88 ? 14.938 -1.674 4.77 1 98 88 SER B CA 1
ATOM 3049 C C . SER B 1 88 ? 14.859 -0.341 5.504 1 98 88 SER B C 1
ATOM 3051 O O . SER B 1 88 ? 15.203 0.703 4.949 1 98 88 SER B O 1
ATOM 3053 N N . ILE B 1 89 ? 14.469 -0.4 6.77 1 97.5 89 ILE B N 1
ATOM 3054 C CA . ILE B 1 89 ? 14.336 0.812 7.57 1 97.5 89 ILE B CA 1
ATOM 3055 C C . ILE B 1 89 ? 15.711 1.385 7.875 1 97.5 89 ILE B C 1
ATOM 3057 O O . ILE B 1 89 ? 15.906 2.602 7.855 1 97.5 89 ILE B O 1
ATOM 3061 N N . LEU B 1 90 ? 16.656 0.531 8.172 1 97.19 90 LEU B N 1
ATOM 3062 C CA . LEU B 1 90 ? 18.016 0.958 8.477 1 97.19 90 LEU B CA 1
ATOM 3063 C C . LEU B 1 90 ? 18.609 1.73 7.309 1 97.19 90 LEU B C 1
ATOM 3065 O O . LEU B 1 90 ? 19.406 2.646 7.512 1 97.19 90 LEU B O 1
ATOM 3069 N N . ILE B 1 91 ? 18.203 1.396 6.148 1 96.44 91 ILE B N 1
ATOM 3070 C CA . ILE B 1 91 ? 18.703 2.074 4.957 1 96.44 91 ILE B CA 1
ATOM 3071 C C . ILE B 1 91 ? 17.875 3.328 4.688 1 96.44 91 ILE B C 1
ATOM 3073 O O . ILE B 1 91 ? 18.422 4.418 4.516 1 96.44 91 ILE B O 1
ATOM 3077 N N . ALA B 1 92 ? 16.578 3.215 4.738 1 96.38 92 ALA B N 1
ATOM 3078 C CA . ALA B 1 92 ? 15.664 4.262 4.312 1 96.38 92 ALA B CA 1
ATOM 3079 C C . ALA B 1 92 ? 15.633 5.41 5.316 1 96.38 92 ALA B C 1
ATOM 3081 O O . ALA B 1 92 ? 15.484 6.574 4.938 1 96.38 92 ALA B O 1
ATOM 3082 N N . LEU B 1 93 ? 15.758 5.113 6.617 1 96.94 93 LEU B N 1
ATOM 3083 C CA . LEU B 1 93 ? 15.578 6.129 7.652 1 96.94 93 LEU B CA 1
ATOM 3084 C C . LEU B 1 93 ? 16.688 7.172 7.59 1 96.94 93 LEU B C 1
ATOM 3086 O O . LEU B 1 93 ? 16.406 8.375 7.523 1 96.94 93 LEU B O 1
ATOM 3090 N N . PRO B 1 94 ? 17.969 6.789 7.57 1 96 94 PRO B N 1
ATOM 3091 C CA . PRO B 1 94 ? 19.016 7.809 7.469 1 96 94 PRO B CA 1
ATOM 3092 C C . PRO B 1 94 ? 18.953 8.602 6.164 1 96 94 PRO B C 1
ATOM 3094 O O . PRO B 1 94 ? 19.109 9.82 6.172 1 96 94 PRO B O 1
ATOM 3097 N N . ILE B 1 95 ? 18.688 7.918 5.098 1 95.75 95 ILE B N 1
ATOM 3098 C CA . ILE B 1 95 ? 18.609 8.57 3.795 1 95.75 95 ILE B CA 1
ATOM 3099 C C . ILE B 1 95 ? 17.422 9.523 3.758 1 95.75 95 ILE B C 1
ATOM 3101 O O . ILE B 1 95 ? 17.547 10.672 3.328 1 95.75 95 ILE B O 1
ATOM 3105 N N . GLY B 1 96 ? 16.297 9.031 4.203 1 95.56 96 GLY B N 1
ATOM 3106 C CA . GLY B 1 96 ? 15.094 9.844 4.234 1 95.56 96 GLY B CA 1
ATOM 3107 C C . GLY B 1 96 ? 15.211 11.047 5.156 1 95.56 96 GLY B C 1
ATOM 3108 O O . GLY B 1 96 ? 14.75 12.141 4.82 1 95.56 96 GLY B O 1
ATOM 3109 N N . LEU B 1 97 ? 15.773 10.836 6.328 1 95.44 97 LEU B N 1
ATOM 3110 C CA . LEU B 1 97 ? 15.992 11.93 7.266 1 95.44 97 LEU B CA 1
ATOM 3111 C C . LEU B 1 97 ? 16.922 12.984 6.668 1 95.44 97 LEU B C 1
ATOM 3113 O O . LEU B 1 97 ? 16.656 14.18 6.766 1 95.44 97 LEU B O 1
ATOM 3117 N N . GLY B 1 98 ? 18.031 12.508 6.094 1 95.19 98 GLY B N 1
ATOM 3118 C CA . GLY B 1 98 ? 18.938 13.43 5.438 1 95.19 98 GLY B CA 1
ATOM 3119 C C . GLY B 1 98 ? 18.266 14.266 4.367 1 95.19 98 GLY B C 1
ATOM 3120 O O . GLY B 1 98 ? 18.469 15.484 4.301 1 95.19 98 GLY B O 1
ATOM 3121 N N . PHE B 1 99 ? 17.453 13.648 3.561 1 95.5 99 PHE B N 1
ATOM 3122 C CA . PHE B 1 99 ? 16.75 14.367 2.508 1 95.5 99 PHE B CA 1
ATOM 3123 C C . PHE B 1 99 ? 15.75 15.352 3.104 1 95.5 99 PHE B C 1
ATOM 3125 O O . PHE B 1 99 ? 15.578 16.469 2.594 1 95.5 99 PHE B O 1
ATOM 3132 N N . ALA B 1 100 ? 15.078 14.914 4.102 1 95.69 100 ALA B N 1
ATOM 3133 C CA . ALA B 1 100 ? 14.109 15.781 4.762 1 95.69 100 ALA B CA 1
ATOM 3134 C C . ALA B 1 100 ? 14.781 17.047 5.297 1 95.69 100 ALA B C 1
ATOM 3136 O O . ALA B 1 100 ? 14.227 18.141 5.188 1 95.69 100 ALA B O 1
ATOM 3137 N N . ILE B 1 101 ? 15.922 16.906 5.891 1 94.25 101 ILE B N 1
ATOM 3138 C CA . ILE B 1 101 ? 16.672 18.047 6.398 1 94.25 101 ILE B CA 1
ATOM 3139 C C . ILE B 1 101 ? 17.094 18.953 5.238 1 94.25 101 ILE B C 1
ATOM 3141 O O . ILE B 1 101 ? 17 20.172 5.332 1 94.25 101 ILE B O 1
ATOM 3145 N N . TYR B 1 102 ? 17.562 18.297 4.219 1 93.81 102 TYR B N 1
ATOM 3146 C CA . TYR B 1 102 ? 17.922 19.047 3.023 1 93.81 102 TYR B CA 1
ATOM 3147 C C . TYR B 1 102 ? 16.734 19.875 2.525 1 93.81 102 TYR B C 1
ATOM 3149 O O . TYR B 1 102 ? 16.891 21.047 2.182 1 93.81 102 TYR B O 1
ATOM 3157 N N . LEU B 1 103 ? 15.617 19.312 2.486 1 94.06 103 LEU B N 1
ATOM 3158 C CA . LEU B 1 103 ? 14.398 20 2.047 1 94.06 103 LEU B CA 1
ATOM 3159 C C . LEU B 1 103 ? 14.07 21.172 2.957 1 94.06 103 LEU B C 1
ATOM 3161 O O . LEU B 1 103 ? 13.656 22.234 2.482 1 94.06 103 LEU B O 1
ATOM 3165 N N . LEU B 1 104 ? 14.25 20.984 4.191 1 91.31 104 LEU B N 1
ATOM 3166 C CA . LEU B 1 104 ? 13.875 21.984 5.188 1 91.31 104 LEU B CA 1
ATOM 3167 C C . LEU B 1 104 ? 14.859 23.141 5.176 1 91.31 104 LEU B C 1
ATOM 3169 O O . LEU B 1 104 ? 14.453 24.312 5.273 1 91.31 104 LEU B O 1
ATOM 3173 N N . GLU B 1 105 ? 16.125 22.844 4.996 1 88.06 105 GLU B N 1
ATOM 3174 C CA . GLU B 1 105 ? 17.141 23.859 5.262 1 88.06 105 GLU B CA 1
ATOM 3175 C C . GLU B 1 105 ? 17.688 24.453 3.963 1 88.06 105 GLU B C 1
ATOM 3177 O O . GLU B 1 105 ? 18.094 25.609 3.922 1 88.06 105 GLU B O 1
ATOM 3182 N N . LYS B 1 106 ? 17.719 23.656 2.959 1 89.19 106 LYS B N 1
ATOM 3183 C CA . LYS B 1 106 ? 18.484 24.078 1.781 1 89.19 106 LYS B CA 1
ATOM 3184 C C . LYS B 1 106 ? 17.547 24.375 0.614 1 89.19 106 LYS B C 1
ATOM 3186 O O . LYS B 1 106 ? 17.844 25.234 -0.222 1 89.19 106 LYS B O 1
ATOM 3191 N N . ALA B 1 107 ? 16.516 23.656 0.596 1 90.94 107 ALA B N 1
ATOM 3192 C CA . ALA B 1 107 ? 15.578 23.875 -0.506 1 90.94 107 ALA B CA 1
ATOM 3193 C C . ALA B 1 107 ? 14.625 25.031 -0.202 1 90.94 107 ALA B C 1
ATOM 3195 O O . ALA B 1 107 ? 14.141 25.156 0.923 1 90.94 107 ALA B O 1
ATOM 3196 N N . LYS B 1 108 ? 14.438 25.938 -1.306 1 91 108 LYS B N 1
ATOM 3197 C CA . LYS B 1 108 ? 13.555 27.094 -1.101 1 91 108 LYS B CA 1
ATOM 3198 C C . LYS B 1 108 ? 12.656 27.312 -2.312 1 91 108 LYS B C 1
ATOM 3200 O O . LYS B 1 108 ? 12.977 26.875 -3.42 1 91 108 LYS B O 1
ATOM 3205 N N . GLY B 1 109 ? 11.508 27.859 -2.021 1 90.81 109 GLY B N 1
ATOM 3206 C CA . GLY B 1 109 ? 10.594 28.312 -3.055 1 90.81 109 GLY B CA 1
ATOM 3207 C C . GLY B 1 109 ? 10.148 27.203 -3.99 1 90.81 109 GLY B C 1
ATOM 3208 O O . GLY B 1 109 ? 9.695 26.156 -3.541 1 90.81 109 GLY B O 1
ATOM 3209 N N . PHE B 1 110 ? 10.359 27.453 -5.262 1 90.44 110 PHE B N 1
ATOM 3210 C CA . PHE B 1 110 ? 9.883 26.578 -6.312 1 90.44 110 PHE B CA 1
ATOM 3211 C C . PHE B 1 110 ? 10.648 25.266 -6.309 1 90.44 110 PHE B C 1
ATOM 3213 O O . PHE B 1 110 ? 10.086 24.203 -6.586 1 90.44 110 PHE B O 1
ATOM 3220 N N . TYR B 1 111 ? 11.852 25.344 -5.938 1 91.88 111 TYR B N 1
ATOM 3221 C CA . TYR B 1 111 ? 12.68 24.156 -5.91 1 91.88 111 TYR B CA 1
ATOM 3222 C C . TYR B 1 111 ? 12.195 23.172 -4.852 1 91.88 111 TYR B C 1
ATOM 3224 O O . TYR B 1 111 ? 12.109 21.969 -5.102 1 91.88 111 TYR B O 1
ATOM 3232 N N . ARG B 1 112 ? 11.836 23.672 -3.713 1 92.12 112 ARG B N 1
ATOM 3233 C CA . ARG B 1 112 ? 11.297 22.828 -2.641 1 92.12 112 ARG B CA 1
ATOM 3234 C C . ARG B 1 112 ? 9.984 22.188 -3.059 1 92.12 112 ARG B C 1
ATOM 3236 O O . ARG B 1 112 ? 9.789 20.984 -2.857 1 92.12 112 ARG B O 1
ATOM 3243 N N . GLN B 1 113 ? 9.203 22.969 -3.701 1 88.19 113 GLN B N 1
ATOM 3244 C CA . GLN B 1 113 ? 7.91 22.469 -4.152 1 88.19 113 GLN B CA 1
ATOM 3245 C C . GLN B 1 113 ? 8.078 21.375 -5.207 1 88.19 113 GLN B C 1
ATOM 3247 O O . GLN B 1 113 ? 7.367 20.375 -5.191 1 88.19 113 GLN B O 1
ATOM 3252 N N . PHE B 1 114 ? 9.008 21.641 -6.016 1 88.88 114 PHE B N 1
ATOM 3253 C CA . PHE B 1 114 ? 9.305 20.656 -7.059 1 88.88 114 PHE B CA 1
ATOM 3254 C C . PHE B 1 114 ? 9.766 19.344 -6.449 1 88.88 114 PHE B C 1
ATOM 3256 O O . PHE B 1 114 ? 9.266 18.281 -6.82 1 88.88 114 PHE B O 1
ATOM 3263 N N . LEU B 1 115 ? 10.656 19.422 -5.488 1 89.69 115 LEU B N 1
ATOM 3264 C CA . LEU B 1 115 ? 11.172 18.219 -4.848 1 89.69 115 LEU B CA 1
ATOM 3265 C C . LEU B 1 115 ? 10.062 17.484 -4.098 1 89.69 115 LEU B C 1
ATOM 3267 O O . LEU B 1 115 ? 9.984 16.25 -4.137 1 89.69 115 LEU B O 1
ATOM 3271 N N . GLN B 1 116 ? 9.25 18.25 -3.506 1 88.56 116 GLN B N 1
ATOM 3272 C CA . GLN B 1 116 ? 8.125 17.656 -2.785 1 88.56 116 GLN B CA 1
ATOM 3273 C C . GLN B 1 116 ? 7.184 16.922 -3.74 1 88.56 116 GLN B C 1
ATOM 3275 O O . GLN B 1 116 ? 6.73 15.82 -3.443 1 88.56 116 GLN B O 1
ATOM 3280 N N . THR B 1 117 ? 6.961 17.516 -4.871 1 84.19 117 THR B N 1
ATOM 3281 C CA . THR B 1 117 ? 6.098 16.906 -5.875 1 84.19 117 THR B CA 1
ATOM 3282 C C . THR B 1 117 ? 6.711 15.602 -6.395 1 84.19 117 THR B C 1
ATOM 3284 O O . THR B 1 117 ? 6.008 14.602 -6.559 1 84.19 117 THR B O 1
ATOM 3287 N N . VAL B 1 118 ? 7.93 15.68 -6.543 1 85.81 118 VAL B N 1
ATOM 3288 C CA . VAL B 1 118 ? 8.625 14.492 -7.039 1 85.81 118 VAL B CA 1
ATOM 3289 C C . VAL B 1 118 ? 8.523 13.367 -6.012 1 85.81 118 VAL B C 1
ATOM 3291 O O . VAL B 1 118 ? 8.273 12.211 -6.371 1 85.81 118 VAL B O 1
ATOM 3294 N N . ILE B 1 119 ? 8.703 13.703 -4.777 1 88 119 ILE B N 1
ATOM 3295 C CA . ILE B 1 119 ? 8.609 12.719 -3.703 1 88 119 ILE B CA 1
ATOM 3296 C C . ILE B 1 119 ? 7.203 12.133 -3.658 1 88 119 ILE B C 1
ATOM 3298 O O . ILE B 1 119 ? 7.035 10.922 -3.488 1 88 119 ILE B O 1
ATOM 3302 N N . GLU B 1 120 ? 6.27 12.93 -3.896 1 84.5 120 GLU B N 1
ATOM 3303 C CA . GLU B 1 120 ? 4.879 12.484 -3.895 1 84.5 120 GLU B CA 1
ATOM 3304 C C . GLU B 1 120 ? 4.594 11.555 -5.07 1 84.5 120 GLU B C 1
ATOM 3306 O O . GLU B 1 120 ? 3.842 10.586 -4.938 1 84.5 120 GLU B O 1
ATOM 3311 N N . LEU B 1 121 ? 5.172 11.867 -6.156 1 82.38 121 LEU B N 1
ATOM 3312 C CA . LEU B 1 121 ? 5 11.039 -7.344 1 82.38 121 LEU B CA 1
ATOM 3313 C C . LEU B 1 121 ? 5.598 9.648 -7.133 1 82.38 121 LEU B C 1
ATOM 3315 O O . LEU B 1 121 ? 5.008 8.648 -7.531 1 82.38 121 LEU B O 1
ATOM 3319 N N . LEU B 1 122 ? 6.676 9.688 -6.445 1 83 122 LEU B N 1
ATOM 3320 C CA . LEU B 1 122 ? 7.352 8.422 -6.176 1 83 122 LEU B CA 1
ATOM 3321 C C . LEU B 1 122 ? 6.543 7.57 -5.203 1 83 122 LEU B C 1
ATOM 3323 O O . LEU B 1 122 ? 6.516 6.34 -5.316 1 83 122 LEU B O 1
ATOM 3327 N N . ALA B 1 123 ? 5.93 8.242 -4.289 1 84.69 123 ALA B N 1
ATOM 3328 C CA . ALA B 1 123 ? 5.098 7.547 -3.312 1 84.69 123 ALA B CA 1
ATOM 3329 C C . ALA B 1 123 ? 3.871 6.93 -3.979 1 84.69 123 ALA B C 1
ATOM 3331 O O . ALA B 1 123 ? 3.252 6.016 -3.428 1 84.69 123 ALA B O 1
ATOM 3332 N N . GLY B 1 124 ? 3.564 7.387 -5.156 1 84.44 124 GLY B N 1
ATOM 3333 C CA . GLY B 1 124 ? 2.375 6.938 -5.859 1 84.44 124 GLY B CA 1
ATOM 3334 C C . GLY B 1 124 ? 2.641 5.777 -6.797 1 84.44 124 GLY B C 1
ATOM 3335 O O . GLY B 1 124 ? 1.707 5.199 -7.359 1 84.44 124 GLY B O 1
ATOM 3336 N N . ILE B 1 125 ? 3.904 5.371 -6.926 1 90.19 125 ILE B N 1
ATOM 3337 C CA . ILE B 1 125 ? 4.246 4.258 -7.805 1 90.19 125 ILE B CA 1
ATOM 3338 C C . ILE B 1 125 ? 3.691 2.957 -7.227 1 90.19 125 ILE B C 1
ATOM 3340 O O . ILE B 1 125 ? 3.904 2.65 -6.051 1 90.19 125 ILE B O 1
ATOM 3344 N N . PRO B 1 126 ? 2.979 2.223 -8.039 1 91.25 126 PRO B N 1
ATOM 3345 C CA . PRO B 1 126 ? 2.447 0.944 -7.559 1 91.25 126 PRO B CA 1
ATOM 3346 C C . PRO B 1 126 ? 3.545 -0.033 -7.145 1 91.25 126 PRO B C 1
ATOM 3348 O O . PRO B 1 126 ? 4.598 -0.091 -7.785 1 91.25 126 PRO B O 1
ATOM 3351 N N . SER B 1 127 ? 3.273 -0.777 -6.137 1 93 127 SER B N 1
ATOM 3352 C CA . SER B 1 127 ? 4.281 -1.667 -5.57 1 93 127 SER B CA 1
ATOM 3353 C C . SER B 1 127 ? 4.715 -2.725 -6.582 1 93 127 SER B C 1
ATOM 3355 O O . SER B 1 127 ? 5.871 -3.152 -6.582 1 93 127 SER B O 1
ATOM 3357 N N . VAL B 1 128 ? 3.809 -3.119 -7.453 1 95.62 128 VAL B N 1
ATOM 3358 C CA . VAL B 1 128 ? 4.109 -4.141 -8.453 1 95.62 128 VAL B CA 1
ATOM 3359 C C . VAL B 1 128 ? 5.188 -3.635 -9.406 1 95.62 128 VAL B C 1
ATOM 3361 O O . VAL B 1 128 ? 6.016 -4.414 -9.891 1 95.62 128 VAL B O 1
ATOM 3364 N N . VAL B 1 129 ? 5.176 -2.352 -9.664 1 94.88 129 VAL B N 1
ATOM 3365 C CA . VAL B 1 129 ? 6.188 -1.75 -10.523 1 94.88 129 VAL B CA 1
ATOM 3366 C C . VAL B 1 129 ? 7.555 -1.812 -9.844 1 94.88 129 VAL B C 1
ATOM 3368 O O . VAL B 1 129 ? 8.555 -2.176 -10.469 1 94.88 129 VAL B O 1
ATOM 3371 N N . TYR B 1 130 ? 7.617 -1.515 -8.578 1 94.94 130 TYR B N 1
ATOM 3372 C CA . TYR B 1 130 ? 8.844 -1.663 -7.809 1 94.94 130 TYR B CA 1
ATOM 3373 C C . TYR B 1 130 ? 9.336 -3.105 -7.836 1 94.94 130 TYR B C 1
ATOM 3375 O O . TYR B 1 130 ? 10.523 -3.357 -8.062 1 94.94 130 TYR B O 1
ATOM 3383 N N . GLY B 1 131 ? 8.406 -3.965 -7.617 1 95.88 131 GLY B N 1
ATOM 3384 C CA . GLY B 1 131 ? 8.766 -5.375 -7.602 1 95.88 131 GLY B CA 1
ATOM 3385 C C . GLY B 1 131 ? 9.336 -5.859 -8.922 1 95.88 131 GLY B C 1
ATOM 3386 O O . GLY B 1 131 ? 10.328 -6.582 -8.945 1 95.88 131 GLY B O 1
ATOM 3387 N N . PHE B 1 132 ? 8.664 -5.465 -9.961 1 95.94 132 PHE B N 1
ATOM 3388 C CA . PHE B 1 132 ? 9.109 -5.887 -11.281 1 95.94 132 PHE B CA 1
ATOM 3389 C C . PHE B 1 132 ? 10.492 -5.32 -11.594 1 95.94 132 PHE B C 1
ATOM 3391 O O . PHE B 1 132 ? 11.359 -6.035 -12.086 1 95.94 132 PHE B O 1
ATOM 3398 N N . PHE B 1 133 ? 10.68 -4.066 -11.305 1 95.06 133 PHE B N 1
ATOM 3399 C CA . PHE B 1 133 ? 11.992 -3.438 -11.406 1 95.06 133 PHE B CA 1
ATOM 3400 C C . PHE B 1 133 ? 13.008 -4.16 -10.531 1 95.06 133 PHE B C 1
ATOM 3402 O O . PHE B 1 133 ? 14.133 -4.43 -10.969 1 95.06 133 PHE B O 1
ATOM 3409 N N . GLY B 1 134 ? 12.656 -4.461 -9.359 1 95.75 134 GLY B N 1
ATOM 3410 C CA . GLY B 1 134 ? 13.531 -5.16 -8.438 1 95.75 134 GLY B CA 1
ATOM 3411 C C . GLY B 1 134 ? 13.938 -6.535 -8.93 1 95.75 134 GLY B C 1
ATOM 3412 O O . GLY B 1 134 ? 15.102 -6.922 -8.82 1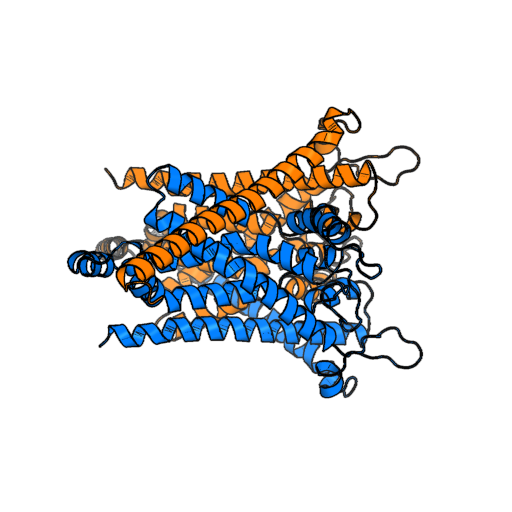 95.75 134 GLY B O 1
ATOM 3413 N N . SER B 1 135 ? 13.016 -7.262 -9.492 1 95.44 135 SER B N 1
ATOM 3414 C CA . SER B 1 135 ? 13.273 -8.625 -9.93 1 95.44 135 SER B CA 1
ATOM 3415 C C . SER B 1 135 ? 14.156 -8.648 -11.172 1 95.44 135 SER B C 1
ATOM 3417 O O . SER B 1 135 ? 14.852 -9.633 -11.422 1 95.44 135 SER B O 1
ATOM 3419 N N . THR B 1 136 ? 14.133 -7.602 -11.906 1 93.81 136 THR B N 1
ATOM 3420 C CA . THR B 1 136 ? 14.883 -7.582 -13.156 1 93.81 136 THR B CA 1
ATOM 3421 C C . THR B 1 136 ? 16.219 -6.863 -12.984 1 93.81 136 THR B C 1
ATOM 3423 O O . THR B 1 136 ? 17.266 -7.418 -13.289 1 93.81 136 THR B O 1
ATOM 3426 N N . PHE B 1 137 ? 16.156 -5.75 -12.328 1 94.12 137 PHE B N 1
ATOM 3427 C CA . PHE B 1 137 ? 17.359 -4.934 -12.273 1 94.12 137 PHE B CA 1
ATOM 3428 C C . PHE B 1 137 ? 18.109 -5.168 -10.977 1 94.12 137 PHE B C 1
ATOM 3430 O O . PHE B 1 137 ? 19.312 -5.457 -10.992 1 94.12 137 PHE B O 1
ATOM 3437 N N . ILE B 1 138 ? 17.484 -5.004 -9.828 1 96 138 ILE B N 1
ATOM 3438 C CA . ILE B 1 138 ? 18.156 -5.102 -8.531 1 96 138 ILE B CA 1
ATOM 3439 C C . ILE B 1 138 ? 18.688 -6.516 -8.336 1 96 138 ILE B C 1
ATOM 3441 O O . ILE B 1 138 ? 19.812 -6.695 -7.863 1 96 138 ILE B O 1
ATOM 3445 N N . ALA B 1 139 ? 17.844 -7.504 -8.648 1 96.44 139 ALA B N 1
ATOM 3446 C CA . ALA B 1 139 ? 18.281 -8.891 -8.523 1 96.44 139 ALA B CA 1
ATOM 3447 C C . ALA B 1 139 ? 19.531 -9.156 -9.359 1 96.44 139 ALA B C 1
ATOM 3449 O O . ALA B 1 139 ? 20.469 -9.797 -8.891 1 96.44 139 ALA B O 1
ATOM 3450 N N . ALA B 1 140 ? 19.531 -8.664 -10.594 1 95.31 140 ALA B N 1
ATOM 3451 C CA . ALA B 1 140 ? 20.688 -8.828 -11.469 1 95.31 140 ALA B CA 1
ATOM 3452 C C . ALA B 1 140 ? 21.906 -8.109 -10.906 1 95.31 140 ALA B C 1
ATOM 3454 O O . ALA B 1 140 ? 23.031 -8.633 -10.953 1 95.31 140 ALA B O 1
ATOM 3455 N N . LEU B 1 141 ? 21.703 -6.941 -10.383 1 95.06 141 LEU B N 1
ATOM 3456 C CA . LEU B 1 141 ? 22.781 -6.152 -9.797 1 95.06 141 LEU B CA 1
ATOM 3457 C C . LEU B 1 141 ? 23.406 -6.891 -8.617 1 95.06 141 LEU B C 1
ATOM 3459 O O . LEU B 1 141 ? 24.641 -6.977 -8.523 1 95.06 141 LEU B O 1
ATOM 3463 N N . VAL B 1 142 ? 22.594 -7.391 -7.73 1 96.81 142 VAL B N 1
ATOM 3464 C CA . VAL B 1 142 ? 23.078 -8.094 -6.547 1 96.81 142 VAL B CA 1
ATOM 3465 C C . VAL B 1 142 ? 23.812 -9.367 -6.969 1 96.81 142 VAL B C 1
ATOM 3467 O O . VAL B 1 142 ? 24.859 -9.688 -6.414 1 96.81 142 VAL B O 1
ATOM 3470 N N . LYS B 1 143 ? 23.234 -10.07 -7.902 1 96.75 143 LYS B N 1
ATOM 3471 C CA . LYS B 1 143 ? 23.875 -11.281 -8.406 1 96.75 143 LYS B CA 1
ATOM 3472 C C . LYS B 1 143 ? 25.25 -10.977 -9.008 1 96.75 143 LYS B C 1
ATOM 3474 O O . LYS B 1 143 ? 26.219 -11.688 -8.742 1 96.75 143 LYS B O 1
ATOM 3479 N N . ASN B 1 144 ? 25.344 -9.898 -9.758 1 96.19 144 ASN B N 1
ATOM 3480 C CA . ASN B 1 144 ? 26.562 -9.555 -10.477 1 96.19 144 ASN B CA 1
ATOM 3481 C C . ASN B 1 144 ? 27.625 -8.977 -9.539 1 96.19 144 ASN B C 1
ATOM 3483 O O . ASN B 1 144 ? 28.812 -9.18 -9.758 1 96.19 144 ASN B O 1
ATOM 3487 N N . ILE B 1 145 ? 27.172 -8.25 -8.547 1 95.88 145 ILE B N 1
ATOM 3488 C CA . ILE B 1 145 ? 28.109 -7.637 -7.617 1 95.88 145 ILE B CA 1
ATOM 3489 C C . ILE B 1 145 ? 28.672 -8.695 -6.668 1 95.88 145 ILE B C 1
ATOM 3491 O O . ILE B 1 145 ? 29.875 -8.734 -6.395 1 95.88 145 ILE B O 1
ATOM 3495 N N . PHE B 1 146 ? 27.766 -9.469 -6.176 1 95.62 146 PHE B N 1
ATOM 3496 C CA . PHE B 1 146 ? 28.172 -10.531 -5.262 1 95.62 146 PHE B CA 1
ATOM 3497 C C . PHE B 1 146 ? 28.156 -11.883 -5.961 1 95.62 146 PHE B C 1
ATOM 3499 O O . PHE B 1 146 ? 27.188 -12.641 -5.832 1 95.62 146 PHE B O 1
ATOM 3506 N N . GLN B 1 147 ? 29.172 -12.258 -6.598 1 92.81 147 GLN B N 1
ATOM 3507 C CA . GLN B 1 147 ? 29.266 -13.461 -7.422 1 92.81 147 GLN B CA 1
ATOM 3508 C C . GLN B 1 147 ? 29.516 -14.695 -6.566 1 92.81 147 GLN B C 1
ATOM 3510 O O . GLN B 1 147 ? 30.625 -15.25 -6.574 1 92.81 147 GLN B O 1
ATOM 3515 N N . ARG B 1 148 ? 28.484 -14.984 -5.871 1 91.38 148 ARG B N 1
ATOM 3516 C CA . ARG B 1 148 ? 28.5 -16.203 -5.066 1 91.38 148 ARG B CA 1
ATOM 3517 C C . ARG B 1 148 ? 27.625 -17.281 -5.691 1 91.38 148 ARG B C 1
ATOM 3519 O O . ARG B 1 148 ? 26.625 -16.984 -6.344 1 91.38 148 ARG B O 1
ATOM 3526 N N . GLU B 1 149 ? 27.922 -18.484 -5.457 1 90.81 149 GLU B N 1
ATOM 3527 C CA . GLU B 1 149 ? 27.156 -19.609 -5.996 1 90.81 149 GLU B CA 1
ATOM 3528 C C . GLU B 1 149 ? 25.75 -19.656 -5.406 1 90.81 149 GLU B C 1
ATOM 3530 O O . GLU B 1 149 ? 24.797 -20.047 -6.086 1 90.81 149 GLU B O 1
ATOM 3535 N N . ASP B 1 150 ? 25.688 -19.219 -4.168 1 90.69 150 ASP B N 1
ATOM 3536 C CA . ASP B 1 150 ? 24.406 -19.328 -3.486 1 90.69 150 ASP B CA 1
ATOM 3537 C C . ASP B 1 150 ? 23.578 -18.047 -3.646 1 90.69 150 ASP B C 1
ATOM 3539 O O . ASP B 1 150 ? 22.547 -17.875 -2.988 1 90.69 150 ASP B O 1
ATOM 3543 N N . ASN B 1 151 ? 24.109 -17.156 -4.523 1 92.81 151 ASN B N 1
ATOM 3544 C CA . ASN B 1 151 ? 23.422 -15.883 -4.746 1 92.81 151 ASN B CA 1
ATOM 3545 C C . ASN B 1 151 ? 22.797 -15.82 -6.133 1 92.81 151 ASN B C 1
ATOM 3547 O O . ASN B 1 151 ? 23.453 -15.461 -7.105 1 92.81 151 ASN B O 1
ATOM 3551 N N . LEU B 1 152 ? 21.531 -16.062 -6.191 1 92.88 152 LEU B N 1
ATOM 3552 C CA . LEU B 1 152 ? 20.828 -16.031 -7.469 1 92.88 152 LEU B CA 1
ATOM 3553 C C . LEU B 1 152 ? 20.203 -14.656 -7.703 1 92.88 152 LEU B C 1
ATOM 3555 O O . LEU B 1 152 ? 19.547 -14.438 -8.727 1 92.88 152 LEU B O 1
ATOM 3559 N N . GLY B 1 153 ? 20.375 -13.75 -6.727 1 96.5 153 GLY B N 1
ATOM 3560 C CA . GLY B 1 153 ? 19.828 -12.414 -6.875 1 96.5 153 GLY B CA 1
ATOM 3561 C C . GLY B 1 153 ? 18.484 -12.234 -6.18 1 96.5 153 GLY B C 1
ATOM 3562 O O . GLY B 1 153 ? 18.094 -11.109 -5.848 1 96.5 153 GLY B O 1
ATOM 3563 N N . TYR B 1 154 ? 17.734 -13.328 -6.012 1 97.38 154 TYR B N 1
ATOM 3564 C CA . TYR B 1 154 ? 16.453 -13.328 -5.328 1 97.38 154 TYR B CA 1
ATOM 3565 C C . TYR B 1 154 ? 16.609 -13.734 -3.867 1 97.38 154 TYR B C 1
ATOM 3567 O O . TYR B 1 154 ? 16.625 -14.922 -3.549 1 97.38 154 TYR B O 1
ATOM 3575 N N . ASN B 1 155 ? 16.766 -12.719 -3.039 1 98.31 155 ASN B N 1
ATOM 3576 C CA . ASN B 1 155 ? 17.188 -13 -1.669 1 98.31 155 ASN B CA 1
ATOM 3577 C C . ASN B 1 155 ? 16.812 -11.859 -0.727 1 98.31 155 ASN B C 1
ATOM 3579 O O . ASN B 1 155 ? 16.078 -10.945 -1.105 1 98.31 155 ASN B O 1
ATOM 3583 N N . LEU B 1 156 ? 17.328 -11.945 0.503 1 98.44 156 LEU B N 1
ATOM 3584 C CA . LEU B 1 156 ? 17.047 -10.984 1.557 1 98.44 156 LEU B CA 1
ATOM 3585 C C . LEU B 1 156 ? 17.594 -9.602 1.2 1 98.44 156 LEU B C 1
ATOM 3587 O O . LEU B 1 156 ? 16.906 -8.594 1.377 1 98.44 156 LEU B O 1
ATOM 3591 N N . ILE B 1 157 ? 18.734 -9.516 0.631 1 98.25 157 ILE B N 1
ATOM 3592 C CA . ILE B 1 157 ? 19.375 -8.25 0.308 1 98.25 157 ILE B CA 1
ATOM 3593 C C . ILE B 1 157 ? 18.578 -7.516 -0.764 1 98.25 157 ILE B C 1
ATOM 3595 O O . ILE B 1 157 ? 18.266 -6.328 -0.619 1 98.25 157 ILE B O 1
ATOM 3599 N N . SER B 1 158 ? 18.266 -8.258 -1.796 1 98.25 158 SER B N 1
ATOM 3600 C CA . SER B 1 158 ? 17.5 -7.656 -2.883 1 98.25 158 SER B CA 1
ATOM 3601 C C . SER B 1 158 ? 16.141 -7.16 -2.396 1 98.25 158 SER B C 1
ATOM 3603 O O . SER B 1 158 ? 15.703 -6.078 -2.775 1 98.25 158 SER B O 1
ATOM 3605 N N . SER B 1 159 ? 15.523 -7.957 -1.554 1 98.38 159 SER B N 1
ATOM 3606 C CA . SER B 1 159 ? 14.227 -7.582 -0.993 1 98.38 159 SER B CA 1
ATOM 3607 C C . SER B 1 159 ? 14.336 -6.336 -0.125 1 98.38 159 SER B C 1
ATOM 3609 O O . SER B 1 159 ? 13.508 -5.43 -0.218 1 98.38 159 SER B O 1
ATOM 3611 N N . SER B 1 160 ? 15.336 -6.277 0.664 1 98.19 160 SER B N 1
ATOM 3612 C CA . SER B 1 160 ? 15.539 -5.141 1.558 1 98.19 160 SER B CA 1
ATOM 3613 C C . SER B 1 160 ? 15.844 -3.867 0.774 1 98.19 160 SER B C 1
ATOM 3615 O O . SER B 1 160 ? 15.375 -2.785 1.133 1 98.19 160 SER B O 1
ATOM 3617 N N . LEU B 1 161 ? 16.562 -4.016 -0.259 1 96.88 161 LEU B N 1
ATOM 3618 C CA . LEU B 1 161 ? 16.938 -2.863 -1.072 1 96.88 161 LEU B CA 1
ATOM 3619 C C . LEU B 1 161 ? 15.711 -2.275 -1.766 1 96.88 161 LEU B C 1
ATOM 3621 O O . LEU B 1 161 ? 15.477 -1.065 -1.702 1 96.88 161 LEU B O 1
ATOM 3625 N N . ILE B 1 162 ? 14.938 -3.129 -2.404 1 96 162 ILE B N 1
ATOM 3626 C CA . ILE B 1 162 ? 13.789 -2.623 -3.139 1 96 162 ILE B CA 1
ATOM 3627 C C . ILE B 1 162 ? 12.758 -2.055 -2.162 1 96 162 ILE B C 1
ATOM 3629 O O . ILE B 1 162 ? 12.125 -1.037 -2.441 1 96 162 ILE B O 1
ATOM 3633 N N . LEU B 1 163 ? 12.609 -2.727 -1.042 1 96.62 163 LEU B N 1
ATOM 3634 C CA . LEU B 1 163 ? 11.68 -2.229 -0.027 1 96.62 163 LEU B CA 1
ATOM 3635 C C . LEU B 1 163 ? 12.148 -0.885 0.521 1 96.62 163 LEU B C 1
ATOM 3637 O O . LEU B 1 163 ? 11.336 -0.002 0.792 1 96.62 163 LEU B O 1
ATOM 3641 N N . SER B 1 164 ? 13.438 -0.718 0.65 1 96 164 SER B N 1
ATOM 3642 C CA . SER B 1 164 ? 13.969 0.56 1.112 1 96 164 SER B CA 1
ATOM 3643 C C . SER B 1 164 ? 13.648 1.681 0.129 1 96 164 SER B C 1
ATOM 3645 O O . SER B 1 164 ? 13.195 2.756 0.53 1 96 164 SER B O 1
ATOM 3647 N N . ILE B 1 165 ? 13.836 1.405 -1.083 1 93.88 165 ILE B N 1
ATOM 3648 C CA . ILE B 1 165 ? 13.547 2.396 -2.113 1 93.88 165 ILE B CA 1
ATOM 3649 C C . ILE B 1 165 ? 12.062 2.766 -2.074 1 93.88 165 ILE B C 1
ATOM 3651 O O . ILE B 1 165 ? 11.703 3.938 -2.213 1 93.88 165 ILE B O 1
ATOM 3655 N N . MET B 1 166 ? 11.32 1.771 -1.848 1 93.31 166 MET B N 1
ATOM 3656 C CA . MET B 1 166 ? 9.875 1.939 -1.846 1 93.31 166 MET B CA 1
ATOM 3657 C C . MET B 1 166 ? 9.43 2.812 -0.678 1 93.31 166 MET B C 1
ATOM 3659 O O . MET B 1 166 ? 8.5 3.607 -0.811 1 93.31 166 MET B O 1
ATOM 3663 N N . ILE B 1 167 ? 10.078 2.768 0.449 1 94.38 167 ILE B N 1
ATOM 3664 C CA . ILE B 1 167 ? 9.555 3.434 1.638 1 94.38 167 ILE B CA 1
ATOM 3665 C C . ILE B 1 167 ? 10.289 4.758 1.849 1 94.38 167 ILE B C 1
ATOM 3667 O O . ILE B 1 167 ? 9.898 5.559 2.701 1 94.38 167 ILE B O 1
ATOM 3671 N N . ILE B 1 168 ? 11.289 5.078 1.099 1 93.94 168 ILE B N 1
ATOM 3672 C CA . ILE B 1 168 ? 12.062 6.305 1.225 1 93.94 168 ILE B CA 1
ATOM 3673 C C . ILE B 1 168 ? 11.141 7.516 1.096 1 93.94 168 ILE B C 1
ATOM 3675 O O . ILE B 1 168 ? 11.18 8.422 1.931 1 93.94 168 ILE B O 1
ATOM 3679 N N . PRO B 1 169 ? 10.297 7.586 0.065 1 91.12 169 PRO B N 1
ATOM 3680 C CA . PRO B 1 169 ? 9.414 8.75 -0.042 1 91.12 169 PRO B CA 1
ATOM 3681 C C . PRO B 1 169 ? 8.555 8.953 1.2 1 91.12 169 PRO B C 1
ATOM 3683 O O . PRO B 1 169 ? 8.367 10.086 1.65 1 91.12 169 PRO B O 1
ATOM 3686 N N . THR B 1 170 ? 8.055 7.883 1.751 1 90.94 170 THR B N 1
ATOM 3687 C CA . THR B 1 170 ? 7.238 7.953 2.957 1 90.94 170 THR B CA 1
ATOM 3688 C C . THR B 1 170 ? 8.062 8.461 4.137 1 90.94 170 THR B C 1
ATOM 3690 O O . THR B 1 170 ? 7.602 9.328 4.891 1 90.94 170 THR B O 1
ATOM 3693 N N . ILE B 1 171 ? 9.242 7.98 4.242 1 94.88 171 ILE B N 1
ATOM 3694 C CA . ILE B 1 171 ? 10.117 8.383 5.332 1 94.88 171 ILE B CA 1
ATOM 3695 C C . ILE B 1 171 ? 10.477 9.859 5.191 1 94.88 171 ILE B C 1
ATOM 3697 O O . ILE B 1 171 ? 10.484 10.602 6.176 1 94.88 171 ILE B O 1
ATOM 3701 N N . ILE B 1 172 ? 10.758 10.273 3.994 1 94.69 172 ILE B N 1
ATOM 3702 C CA . ILE B 1 172 ? 11.07 11.68 3.748 1 94.69 172 ILE B CA 1
ATOM 3703 C C . ILE B 1 172 ? 9.891 12.555 4.18 1 94.69 172 ILE B C 1
ATOM 3705 O O . ILE B 1 172 ? 10.07 13.539 4.898 1 94.69 172 ILE B O 1
ATOM 3709 N N . SER B 1 173 ? 8.703 12.172 3.809 1 92.19 173 SER B N 1
ATOM 3710 C CA . SER B 1 173 ? 7.508 12.961 4.082 1 92.19 173 SER B CA 1
ATOM 3711 C C . SER B 1 173 ? 7.25 13.078 5.578 1 92.19 173 SER B C 1
ATOM 3713 O O . SER B 1 173 ? 6.984 14.164 6.09 1 92.19 173 SER B O 1
ATOM 3715 N N . VAL B 1 174 ? 7.352 12.016 6.289 1 91.56 174 VAL B N 1
ATOM 3716 C CA . VAL B 1 174 ? 7.043 12.031 7.715 1 91.56 174 VAL B CA 1
ATOM 3717 C C . VAL B 1 174 ? 8.141 12.781 8.469 1 91.56 174 VAL B C 1
ATOM 3719 O O . VAL B 1 174 ? 7.855 13.531 9.406 1 91.56 174 VAL B O 1
ATOM 3722 N N . CYS B 1 175 ? 9.383 12.602 8.07 1 94.94 175 CYS B N 1
ATOM 3723 C CA . CYS B 1 175 ? 10.477 13.328 8.695 1 94.94 175 CYS B CA 1
ATOM 3724 C C . CYS B 1 175 ? 10.352 14.828 8.43 1 94.94 175 CYS B C 1
ATOM 3726 O O . CYS B 1 175 ? 10.516 15.641 9.344 1 94.94 175 CYS B O 1
ATOM 3728 N N . TYR B 1 176 ? 10.07 15.117 7.207 1 94.81 176 TYR B N 1
ATOM 3729 C CA . TYR B 1 176 ? 9.945 16.516 6.836 1 94.81 176 TYR B CA 1
ATOM 3730 C C . TYR B 1 176 ? 8.836 17.203 7.625 1 94.81 176 TYR B C 1
ATOM 3732 O O . TYR B 1 176 ? 9.023 18.281 8.172 1 94.81 176 TYR B O 1
ATOM 3740 N N . SER B 1 177 ? 7.664 16.562 7.68 1 91.94 177 SER B N 1
ATOM 3741 C CA . SER B 1 177 ? 6.531 17.125 8.414 1 91.94 177 SER B CA 1
ATOM 3742 C C . SER B 1 177 ? 6.859 17.297 9.891 1 91.94 177 SER B C 1
ATOM 3744 O O . SER B 1 177 ? 6.469 18.281 10.508 1 91.94 177 SER B O 1
ATOM 3746 N N . SER B 1 178 ? 7.535 16.359 10.461 1 93.44 178 SER B N 1
ATOM 3747 C CA . SER B 1 178 ? 7.906 16.422 11.867 1 93.44 178 SER B CA 1
ATOM 3748 C C . SER B 1 178 ? 8.914 17.531 12.133 1 93.44 178 SER B C 1
ATOM 3750 O O . SER B 1 178 ? 8.805 18.266 13.117 1 93.44 178 SER B O 1
ATOM 3752 N N . LEU B 1 179 ? 9.852 17.734 11.266 1 94.88 179 LEU B N 1
ATOM 3753 C CA . LEU B 1 179 ? 10.859 18.766 11.406 1 94.88 179 LEU B CA 1
ATOM 3754 C C . LEU B 1 179 ? 10.242 20.156 11.227 1 94.88 179 LEU B C 1
ATOM 3756 O O . LEU B 1 179 ? 10.562 21.078 11.969 1 94.88 179 LEU B O 1
ATOM 3760 N N . LYS B 1 180 ? 9.422 20.172 10.289 1 93.44 180 LYS B N 1
ATOM 3761 C CA . LYS B 1 180 ? 8.758 21.438 9.969 1 93.44 180 LYS B CA 1
ATOM 3762 C C . LYS B 1 180 ? 7.848 21.891 11.109 1 93.44 180 LYS B C 1
ATOM 3764 O O . LYS B 1 180 ? 7.617 23.078 11.297 1 93.44 180 LYS B O 1
ATOM 3769 N N . ALA B 1 181 ? 7.355 20.969 11.867 1 91.31 181 ALA B N 1
ATOM 3770 C CA . ALA B 1 181 ? 6.422 21.25 12.961 1 91.31 181 ALA B CA 1
ATOM 3771 C C . ALA B 1 181 ? 7.137 21.875 14.148 1 91.31 181 ALA B C 1
ATOM 3773 O O . ALA B 1 181 ? 6.496 22.438 15.047 1 91.31 181 ALA B O 1
ATOM 3774 N N . VAL B 1 182 ? 8.383 21.875 14.203 1 92.31 182 VAL B N 1
ATOM 3775 C CA . VAL B 1 182 ? 9.148 22.484 15.297 1 92.31 182 VAL B CA 1
ATOM 3776 C C . VAL B 1 182 ? 9.039 24 15.219 1 92.31 182 VAL B C 1
ATOM 3778 O O . VAL B 1 182 ? 9.281 24.594 14.164 1 92.31 182 VAL B O 1
ATOM 3781 N N . PRO B 1 183 ? 8.664 24.594 16.328 1 91.31 183 PRO B N 1
ATOM 3782 C CA . PRO B 1 183 ? 8.523 26.062 16.328 1 91.31 183 PRO B CA 1
ATOM 3783 C C . PRO B 1 183 ? 9.797 26.766 15.883 1 91.31 183 PRO B C 1
ATOM 3785 O O . PRO B 1 183 ? 10.898 26.391 16.281 1 91.31 183 PRO B O 1
ATOM 3788 N N . LYS B 1 184 ? 9.594 27.797 15.164 1 89 184 LYS B N 1
ATOM 3789 C CA . LYS B 1 184 ? 10.711 28.578 14.641 1 89 184 LYS B CA 1
ATOM 3790 C C . LYS B 1 184 ? 11.477 29.266 15.766 1 89 184 LYS B C 1
ATOM 3792 O O . LYS B 1 184 ? 12.656 29.594 15.609 1 89 184 LYS B O 1
ATOM 3797 N N . SER B 1 185 ? 10.758 29.453 16.812 1 88.38 185 SER B N 1
ATOM 3798 C CA . SER B 1 185 ? 11.375 30.125 17.953 1 88.38 185 SER B CA 1
ATOM 3799 C C . SER B 1 185 ? 12.578 29.344 18.469 1 88.38 185 SER B C 1
ATOM 3801 O O . SER B 1 185 ? 13.555 29.922 18.938 1 88.38 185 SER B O 1
ATOM 3803 N N . TYR B 1 186 ? 12.508 28.078 18.328 1 87.69 186 TYR B N 1
ATOM 3804 C CA . TYR B 1 186 ? 13.625 27.234 18.75 1 87.69 186 TYR B CA 1
ATOM 3805 C C . TYR B 1 186 ? 14.859 27.516 17.891 1 87.69 186 TYR B C 1
ATOM 3807 O O . TYR B 1 186 ? 15.977 27.609 18.422 1 87.69 186 TYR B O 1
ATOM 3815 N N . LYS B 1 187 ? 14.594 27.672 16.656 1 86.19 187 LYS B N 1
ATOM 3816 C CA . LYS B 1 187 ? 15.688 27.938 15.727 1 86.19 187 LYS B CA 1
ATOM 3817 C C . LYS B 1 187 ? 16.281 29.328 15.961 1 86.19 187 LYS B C 1
ATOM 3819 O O . LYS B 1 187 ? 17.5 29.484 16 1 86.19 187 LYS B O 1
ATOM 3824 N N . PHE B 1 188 ? 15.438 30.25 16.172 1 86.31 188 PHE B N 1
ATOM 3825 C CA . PHE B 1 188 ? 15.883 31.609 16.391 1 86.31 188 PHE B CA 1
ATOM 3826 C C . PHE B 1 188 ? 16.672 31.719 17.703 1 86.31 188 PHE B C 1
ATOM 3828 O O . PHE B 1 188 ? 17.672 32.438 17.766 1 86.31 188 PHE B O 1
ATOM 3835 N N . ALA B 1 189 ? 16.141 31.031 18.625 1 87.44 189 ALA B N 1
ATOM 3836 C CA . ALA B 1 189 ? 16.828 31.047 19.922 1 87.44 189 ALA B CA 1
ATOM 3837 C C . ALA B 1 189 ? 18.219 30.438 19.812 1 87.44 189 ALA B C 1
ATOM 3839 O O . ALA B 1 189 ? 19.172 30.938 20.422 1 87.44 189 ALA B O 1
ATOM 3840 N N . SER B 1 190 ? 18.312 29.453 19.094 1 84.62 190 SER B N 1
ATOM 3841 C CA . SER B 1 190 ? 19.609 28.781 18.922 1 84.62 190 SER B CA 1
ATOM 3842 C C . SER B 1 190 ? 20.578 29.641 18.125 1 84.62 190 SER B C 1
ATOM 3844 O O . SER B 1 190 ? 21.75 29.734 18.484 1 84.62 190 SER B O 1
ATOM 3846 N N . LEU B 1 191 ? 20.078 30.312 17.188 1 82.5 191 LEU B N 1
ATOM 3847 C CA . LEU B 1 191 ? 20.906 31.188 16.359 1 82.5 191 LEU B CA 1
ATOM 3848 C C . LEU B 1 191 ? 21.359 32.406 17.156 1 82.5 191 LEU B C 1
ATOM 3850 O O . LEU B 1 191 ? 22.469 32.906 16.953 1 82.5 191 LEU B O 1
ATOM 3854 N N . ALA B 1 192 ? 20.5 32.781 17.969 1 88 192 ALA B N 1
ATOM 3855 C CA . ALA B 1 192 ? 20.844 33.906 18.828 1 88 192 ALA B CA 1
ATOM 3856 C C . ALA B 1 192 ? 22 33.562 19.766 1 88 192 ALA B C 1
ATOM 3858 O O . ALA B 1 192 ? 22.781 34.438 20.156 1 88 192 ALA B O 1
ATOM 3859 N N . LEU B 1 193 ? 22.141 32.344 20.062 1 89 193 LEU B N 1
ATOM 3860 C CA . LEU B 1 193 ? 23.234 31.859 20.891 1 89 193 LEU B CA 1
ATOM 3861 C C . LEU B 1 193 ? 24.469 31.547 20.047 1 89 193 LEU B C 1
ATOM 3863 O O . LEU B 1 193 ? 25.406 30.922 20.516 1 89 193 LEU B O 1
ATOM 3867 N N . ALA B 1 194 ? 24.531 31.938 18.781 1 85.69 194 ALA B N 1
ATOM 3868 C CA . ALA B 1 194 ? 25.625 31.828 17.828 1 85.69 194 ALA B CA 1
ATOM 3869 C C . ALA B 1 194 ? 25.875 30.375 17.438 1 85.69 194 ALA B C 1
ATOM 3871 O O . ALA B 1 194 ? 27.016 30 17.156 1 85.69 194 ALA B O 1
ATOM 3872 N N . ALA B 1 195 ? 24.844 29.641 17.609 1 85.69 195 ALA B N 1
ATOM 3873 C CA . ALA B 1 195 ? 24.953 28.266 17.125 1 85.69 195 ALA B CA 1
ATOM 3874 C C . ALA B 1 195 ? 24.938 28.219 15.594 1 85.69 195 ALA B C 1
ATOM 3876 O O . ALA B 1 195 ? 24.281 29.047 14.945 1 85.69 195 ALA B O 1
ATOM 3877 N N . THR B 1 196 ? 25.672 27.266 15.039 1 84.31 196 THR B N 1
ATOM 3878 C CA . THR B 1 196 ? 25.672 27.078 13.594 1 84.31 196 THR B CA 1
ATOM 3879 C C . THR B 1 196 ? 24.422 26.344 13.148 1 84.31 196 THR B C 1
ATOM 3881 O O . THR B 1 196 ? 23.703 25.766 13.969 1 84.31 196 THR B O 1
ATOM 3884 N N . ASP B 1 197 ? 24.109 26.375 11.812 1 83.69 197 ASP B N 1
ATOM 3885 C CA . ASP B 1 197 ? 22.922 25.719 11.266 1 83.69 197 ASP B CA 1
ATOM 3886 C C . ASP B 1 197 ? 22.906 24.219 11.609 1 83.69 197 ASP B C 1
ATOM 3888 O O . ASP B 1 197 ? 21.891 23.688 12.039 1 83.69 197 ASP B O 1
ATOM 3892 N N . TRP B 1 198 ? 24.094 23.656 11.492 1 85.12 198 TRP B N 1
ATOM 3893 C CA . TRP B 1 198 ? 24.125 22.219 11.734 1 85.12 198 TRP B CA 1
ATOM 3894 C C . TRP B 1 198 ? 23.969 21.922 13.219 1 85.12 198 TRP B C 1
ATOM 3896 O O . TRP B 1 198 ? 23.344 20.922 13.586 1 85.12 198 TRP B O 1
ATOM 3906 N N . GLN B 1 199 ? 24.484 22.766 14.062 1 87.06 199 GLN B N 1
ATOM 3907 C CA . GLN B 1 199 ? 24.297 22.594 15.5 1 87.06 199 GLN B CA 1
ATOM 3908 C C . GLN B 1 199 ? 22.828 22.734 15.898 1 87.06 199 GLN B C 1
ATOM 3910 O O . GLN B 1 199 ? 22.328 21.969 16.734 1 87.06 199 GLN B O 1
ATOM 3915 N N . THR B 1 200 ? 22.234 23.688 15.242 1 89.75 200 THR B N 1
ATOM 3916 C CA . THR B 1 200 ? 20.828 23.922 15.516 1 89.75 200 THR B CA 1
ATOM 3917 C C . THR B 1 200 ? 19.984 22.734 15.078 1 89.75 200 THR B C 1
ATOM 3919 O O . THR B 1 200 ? 19.109 22.281 15.82 1 89.75 200 THR B O 1
ATOM 3922 N N . ILE B 1 201 ? 20.297 22.219 13.984 1 90.5 201 ILE B N 1
ATOM 3923 C CA . ILE B 1 201 ? 19.531 21.094 13.438 1 90.5 201 ILE B CA 1
ATOM 3924 C C . ILE B 1 201 ? 19.781 19.844 14.297 1 90.5 201 ILE B C 1
ATOM 3926 O O . ILE B 1 201 ? 18.828 19.188 14.734 1 90.5 201 ILE B O 1
ATOM 3930 N N . TYR B 1 202 ? 20.953 19.562 14.594 1 88.94 202 TYR B N 1
ATOM 3931 C CA . TYR B 1 202 ? 21.344 18.328 15.266 1 88.94 202 TYR B CA 1
ATOM 3932 C C . TYR B 1 202 ? 20.953 18.359 16.734 1 88.94 202 TYR B C 1
ATOM 3934 O O . TYR B 1 202 ? 20.469 17.359 17.281 1 88.94 202 TYR B O 1
ATOM 3942 N N . ASN B 1 203 ? 21.094 19.531 17.328 1 90.75 203 ASN B N 1
ATOM 3943 C CA . ASN B 1 203 ? 20.922 19.594 18.781 1 90.75 203 ASN B CA 1
ATOM 3944 C C . ASN B 1 203 ? 19.531 20.047 19.172 1 90.75 203 ASN B C 1
ATOM 3946 O O . ASN B 1 203 ? 19.078 19.812 20.297 1 90.75 203 ASN B O 1
ATOM 3950 N N . ILE B 1 204 ? 18.875 20.656 18.25 1 91.56 204 ILE B N 1
ATOM 3951 C CA . ILE B 1 204 ? 17.625 21.266 18.656 1 91.56 204 ILE B CA 1
ATOM 3952 C C . ILE B 1 204 ? 16.484 20.719 17.797 1 91.56 204 ILE B C 1
ATOM 3954 O O . ILE B 1 204 ? 15.555 20.078 18.297 1 91.56 204 ILE B O 1
ATOM 3958 N N . ILE B 1 205 ? 16.609 20.859 16.547 1 92.94 205 ILE B N 1
ATOM 3959 C CA . ILE B 1 205 ? 15.477 20.562 15.656 1 92.94 205 ILE B CA 1
ATOM 3960 C C . ILE B 1 205 ? 15.203 19.062 15.656 1 92.94 205 ILE B C 1
ATOM 3962 O O . ILE B 1 205 ? 14.07 18.641 15.867 1 92.94 205 ILE B O 1
ATOM 3966 N N . ILE B 1 206 ? 16.234 18.266 15.5 1 93.62 206 ILE B N 1
ATOM 3967 C CA . ILE B 1 206 ? 16.062 16.812 15.398 1 93.62 206 ILE B CA 1
ATOM 3968 C C . ILE B 1 206 ? 15.531 16.266 16.719 1 93.62 206 ILE B C 1
ATOM 3970 O O . ILE B 1 206 ? 14.531 15.539 16.734 1 93.62 206 ILE B O 1
ATOM 3974 N N . PRO B 1 207 ? 16.125 16.656 17.781 1 93.81 207 PRO B N 1
ATOM 3975 C CA . PRO B 1 207 ? 15.609 16.156 19.062 1 93.81 207 PRO B CA 1
ATOM 3976 C C . PRO B 1 207 ? 14.18 16.609 19.328 1 93.81 207 PRO B C 1
ATOM 3978 O O . PRO B 1 207 ? 13.391 15.867 19.906 1 93.81 207 PRO B O 1
ATOM 3981 N N . SER B 1 208 ? 13.875 17.828 18.953 1 93.31 208 SER B N 1
ATOM 3982 C CA . SER B 1 208 ? 12.539 18.359 19.172 1 93.31 208 SER B CA 1
ATOM 3983 C C . SER B 1 208 ? 11.508 17.641 18.312 1 93.31 208 SER B C 1
ATOM 3985 O O . SER B 1 208 ? 10.336 17.547 18.688 1 93.31 208 SER B O 1
ATOM 3987 N N . ALA B 1 209 ? 11.977 17.109 17.203 1 95 209 ALA B N 1
ATOM 3988 C CA . ALA B 1 209 ? 11.086 16.438 16.266 1 95 209 ALA B CA 1
ATOM 3989 C C . ALA B 1 209 ? 11.148 14.922 16.438 1 95 209 ALA B C 1
ATOM 3991 O O . ALA B 1 209 ? 10.5 14.172 15.703 1 95 209 ALA B O 1
ATOM 3992 N N . SER B 1 210 ? 11.891 14.43 17.422 1 94.94 210 SER B N 1
ATOM 3993 C CA . SER B 1 210 ? 12.234 13.016 17.531 1 94.94 210 SER B CA 1
ATOM 3994 C C . SER B 1 210 ? 10.984 12.164 17.719 1 94.94 210 SER B C 1
ATOM 3996 O O . SER B 1 210 ? 10.891 11.062 17.172 1 94.94 210 SER B O 1
ATOM 3998 N N . ARG B 1 211 ? 10.078 12.617 18.438 1 92.69 211 ARG B N 1
ATOM 3999 C CA . ARG B 1 211 ? 8.859 11.852 18.672 1 92.69 211 ARG B CA 1
ATOM 4000 C C . ARG B 1 211 ? 8.047 11.703 17.391 1 92.69 211 ARG B C 1
ATOM 4002 O O . ARG B 1 211 ? 7.508 10.633 17.109 1 92.69 211 ARG B O 1
ATOM 4009 N N . GLY B 1 212 ? 7.984 12.805 16.641 1 91.75 212 GLY B N 1
ATOM 4010 C CA . GLY B 1 212 ? 7.305 12.742 15.359 1 91.75 212 GLY B CA 1
ATOM 4011 C C . GLY B 1 212 ? 8 11.844 14.359 1 91.75 212 GLY B C 1
ATOM 4012 O O . GLY B 1 212 ? 7.352 11.062 13.656 1 91.75 212 GLY B O 1
ATOM 4013 N N . ILE B 1 213 ? 9.273 11.922 14.375 1 95.12 213 ILE B N 1
ATOM 4014 C CA . ILE B 1 213 ? 10.078 11.102 13.469 1 95.12 213 ILE B CA 1
ATOM 4015 C C . ILE B 1 213 ? 9.906 9.625 13.828 1 95.12 213 ILE B C 1
ATOM 4017 O O . ILE B 1 213 ? 9.688 8.789 12.953 1 95.12 213 ILE B O 1
ATOM 4021 N N . LEU B 1 214 ? 9.953 9.367 15.102 1 94.88 214 LEU B N 1
ATOM 4022 C CA . LEU B 1 214 ? 9.805 7.992 15.562 1 94.88 214 LEU B CA 1
ATOM 4023 C C . LEU B 1 214 ? 8.422 7.449 15.234 1 94.88 214 LEU B C 1
ATOM 4025 O O . LEU B 1 214 ? 8.289 6.32 14.75 1 94.88 214 LEU B O 1
ATOM 4029 N N . ALA B 1 215 ? 7.41 8.266 15.484 1 90.62 215 ALA B N 1
ATOM 4030 C CA . ALA B 1 215 ? 6.043 7.852 15.18 1 90.62 215 ALA B CA 1
ATOM 4031 C C . ALA B 1 215 ? 5.871 7.578 13.695 1 90.62 215 ALA B C 1
ATOM 4033 O O . ALA B 1 215 ? 5.262 6.578 13.305 1 90.62 215 ALA B O 1
ATOM 4034 N N . GLY B 1 216 ? 6.438 8.461 12.93 1 88.81 216 GLY B N 1
ATOM 4035 C CA . GLY B 1 216 ? 6.391 8.266 11.492 1 88.81 216 GLY B CA 1
ATOM 4036 C C . GLY B 1 216 ? 7.133 7.031 11.023 1 88.81 216 GLY B C 1
ATOM 4037 O O . GLY B 1 216 ? 6.672 6.328 10.125 1 88.81 216 GLY B O 1
ATOM 4038 N N . THR B 1 217 ? 8.219 6.781 11.625 1 93.19 217 THR B N 1
ATOM 4039 C CA . THR B 1 217 ? 9.016 5.605 11.289 1 93.19 217 THR B CA 1
ATOM 4040 C C . THR B 1 217 ? 8.266 4.324 11.648 1 93.19 217 THR B C 1
ATOM 4042 O O . THR B 1 217 ? 8.305 3.346 10.898 1 93.19 217 THR B O 1
ATOM 4045 N N . ILE B 1 218 ? 7.598 4.348 12.742 1 92.75 218 ILE B N 1
ATOM 4046 C CA . ILE B 1 218 ? 6.82 3.186 13.164 1 92.75 218 ILE B CA 1
ATOM 4047 C C . ILE B 1 218 ? 5.699 2.922 12.156 1 92.75 218 ILE B C 1
ATOM 4049 O O . ILE B 1 218 ? 5.422 1.769 11.82 1 92.75 218 ILE B O 1
ATOM 4053 N N . LEU B 1 219 ? 5.148 3.977 11.703 1 84 219 LEU B N 1
ATOM 4054 C CA . LEU B 1 219 ? 4.129 3.828 10.664 1 84 219 LEU B CA 1
ATOM 4055 C C . LEU B 1 219 ? 4.719 3.191 9.414 1 84 219 LEU B C 1
ATOM 4057 O O . LEU B 1 219 ? 4.098 2.32 8.805 1 84 219 LEU B O 1
ATOM 4061 N N . ALA B 1 220 ? 5.914 3.604 9.055 1 89.12 220 ALA B N 1
ATOM 4062 C CA . ALA B 1 220 ? 6.598 3.045 7.891 1 89.12 220 ALA B CA 1
ATOM 4063 C C . ALA B 1 220 ? 6.922 1.569 8.102 1 89.12 220 ALA B C 1
ATOM 4065 O O . ALA B 1 220 ? 6.855 0.77 7.168 1 89.12 220 ALA B O 1
ATOM 4066 N N . ILE B 1 221 ? 7.238 1.223 9.305 1 93.5 221 ILE B N 1
ATOM 4067 C CA . ILE B 1 221 ? 7.508 -0.166 9.664 1 93.5 221 ILE B CA 1
ATOM 4068 C C . ILE B 1 221 ? 6.246 -1.003 9.461 1 93.5 221 ILE B C 1
ATOM 4070 O O . ILE B 1 221 ? 6.305 -2.098 8.898 1 93.5 221 ILE B O 1
ATOM 4074 N N . GLY B 1 222 ? 5.188 -0.493 9.922 1 89.75 222 GLY B N 1
ATOM 4075 C CA . GLY B 1 222 ? 3.92 -1.182 9.727 1 89.75 222 GLY B CA 1
ATOM 4076 C C . GLY B 1 222 ? 3.6 -1.443 8.266 1 89.75 222 GLY B C 1
ATOM 4077 O O . GLY B 1 222 ? 3.164 -2.539 7.91 1 89.75 222 GLY B O 1
ATOM 4078 N N . ARG B 1 223 ? 3.873 -0.498 7.453 1 85.94 223 ARG B N 1
ATOM 4079 C CA . ARG B 1 223 ? 3.621 -0.643 6.023 1 85.94 223 ARG B CA 1
ATOM 4080 C C . ARG B 1 223 ? 4.605 -1.623 5.391 1 85.94 223 ARG B C 1
ATOM 4082 O O . ARG B 1 223 ? 4.227 -2.416 4.523 1 85.94 223 ARG B O 1
ATOM 4089 N N . ALA B 1 224 ? 5.785 -1.541 5.824 1 93.31 224 ALA B N 1
ATOM 4090 C CA . ALA B 1 224 ? 6.84 -2.385 5.262 1 93.31 224 ALA B CA 1
ATOM 4091 C C . ALA B 1 224 ? 6.59 -3.855 5.578 1 93.31 224 ALA B C 1
ATOM 4093 O O . ALA B 1 224 ? 6.801 -4.727 4.73 1 93.31 224 ALA B O 1
ATOM 4094 N N . ILE B 1 225 ? 6.145 -4.09 6.73 1 94.31 225 ILE B N 1
ATOM 4095 C CA . ILE B 1 225 ? 5.91 -5.473 7.145 1 94.31 225 ILE B CA 1
ATOM 4096 C C . ILE B 1 225 ? 4.758 -6.062 6.336 1 94.31 225 ILE B C 1
ATOM 4098 O O . ILE B 1 225 ? 4.715 -7.273 6.098 1 94.31 225 ILE B O 1
ATOM 4102 N N . GLY B 1 226 ? 3.889 -5.234 5.902 1 93.81 226 GLY B N 1
ATOM 4103 C CA . GLY B 1 226 ? 2.719 -5.668 5.156 1 93.81 226 GLY B CA 1
ATOM 4104 C C . GLY B 1 226 ? 2.965 -5.754 3.662 1 93.81 226 GLY B C 1
ATOM 4105 O O . GLY B 1 226 ? 2.076 -6.145 2.902 1 93.81 226 GLY B O 1
ATOM 4106 N N . GLU B 1 227 ? 4.148 -5.387 3.242 1 94.75 227 GLU B N 1
ATOM 4107 C CA . GLU B 1 227 ? 4.461 -5.453 1.816 1 94.75 227 GLU B CA 1
ATOM 4108 C C . GLU B 1 227 ? 4.488 -6.895 1.324 1 94.75 227 GLU B C 1
ATOM 4110 O O . GLU B 1 227 ? 5.066 -7.77 1.977 1 94.75 227 GLU B O 1
ATOM 4115 N N . THR B 1 228 ? 3.855 -7.164 0.158 1 96.19 228 THR B N 1
ATOM 4116 C CA . THR B 1 228 ? 3.723 -8.531 -0.336 1 96.19 228 THR B CA 1
ATOM 4117 C C . THR B 1 228 ? 4.324 -8.656 -1.732 1 96.19 228 THR B C 1
ATOM 4119 O O . THR B 1 228 ? 5.312 -9.375 -1.923 1 96.19 228 THR B O 1
ATOM 4122 N N . VAL B 1 229 ? 3.867 -7.855 -2.641 1 94.75 229 VAL B N 1
ATOM 4123 C CA . VAL B 1 229 ? 4.148 -8.055 -4.059 1 94.75 229 VAL B CA 1
ATOM 4124 C C . VAL B 1 229 ? 5.625 -7.793 -4.336 1 94.75 229 VAL B C 1
ATOM 4126 O O . VAL B 1 229 ? 6.289 -8.586 -5.008 1 94.75 229 VAL B O 1
ATOM 4129 N N . ALA B 1 230 ? 6.105 -6.715 -3.812 1 95.12 230 ALA B N 1
ATOM 4130 C CA . ALA B 1 230 ? 7.504 -6.375 -4.062 1 95.12 230 ALA B CA 1
ATOM 4131 C C . ALA B 1 230 ? 8.438 -7.461 -3.531 1 95.12 230 ALA B C 1
ATOM 4133 O O . ALA B 1 230 ? 9.359 -7.895 -4.23 1 95.12 230 ALA B O 1
ATOM 4134 N N . VAL B 1 231 ? 8.141 -7.926 -2.375 1 96.88 231 VAL B N 1
ATOM 4135 C CA . VAL B 1 231 ? 9 -8.93 -1.747 1 96.88 231 VAL B CA 1
ATOM 4136 C C . VAL B 1 231 ? 8.781 -10.281 -2.418 1 96.88 231 VAL B C 1
ATOM 4138 O O . VAL B 1 231 ? 9.727 -11.055 -2.588 1 96.88 231 VAL B O 1
ATOM 4141 N N . LEU B 1 232 ? 7.582 -10.562 -2.785 1 96.69 232 LEU B N 1
ATOM 4142 C CA . LEU B 1 232 ? 7.266 -11.797 -3.496 1 96.69 232 LEU B CA 1
ATOM 4143 C C . LEU B 1 232 ? 8.078 -11.906 -4.781 1 96.69 232 LEU B C 1
ATOM 4145 O O . LEU B 1 232 ? 8.578 -12.984 -5.109 1 96.69 232 LEU B O 1
ATOM 4149 N N . MET B 1 233 ? 8.273 -10.82 -5.469 1 96.06 233 MET B N 1
ATOM 4150 C CA . MET B 1 233 ? 8.898 -10.812 -6.789 1 96.06 233 MET B CA 1
ATOM 4151 C C . MET B 1 233 ? 10.414 -10.844 -6.676 1 96.06 233 MET B C 1
ATOM 4153 O O . MET B 1 233 ? 11.109 -11.227 -7.625 1 96.06 233 MET B O 1
ATOM 4157 N N . VAL B 1 234 ? 10.922 -10.523 -5.5 1 97.31 234 VAL B N 1
ATOM 4158 C CA . VAL B 1 234 ? 12.359 -10.305 -5.43 1 97.31 234 VAL B CA 1
ATOM 4159 C C . VAL B 1 234 ? 12.977 -11.234 -4.383 1 97.31 234 VAL B C 1
ATOM 4161 O O . VAL B 1 234 ? 14.195 -11.43 -4.359 1 97.31 234 VAL B O 1
ATOM 4164 N N . GLY B 1 235 ? 12.258 -11.859 -3.572 1 97.62 235 GLY B N 1
ATOM 4165 C CA . GLY B 1 235 ? 12.758 -12.555 -2.396 1 97.62 235 GLY B CA 1
ATOM 4166 C C . GLY B 1 235 ? 13.117 -14.008 -2.664 1 97.62 235 GLY B C 1
ATOM 4167 O O . GLY B 1 235 ? 13.852 -14.625 -1.89 1 97.62 235 GLY B O 1
ATOM 4168 N N . GLY B 1 236 ? 12.609 -14.633 -3.701 1 96.44 236 GLY B N 1
ATOM 4169 C CA . GLY B 1 236 ? 12.906 -16.016 -4.043 1 96.44 236 GLY B CA 1
ATOM 4170 C C . GLY B 1 236 ? 11.867 -16.984 -3.52 1 96.44 236 GLY B C 1
ATOM 4171 O O . GLY B 1 236 ? 11.773 -18.125 -4.004 1 96.44 236 GLY B O 1
ATOM 4172 N N . GLY B 1 237 ? 11.18 -16.766 -2.492 1 96.75 237 GLY B N 1
ATOM 4173 C CA . GLY B 1 237 ? 9.992 -17.484 -2.078 1 96.75 237 GLY B CA 1
ATOM 4174 C C . GLY B 1 237 ? 10.297 -18.797 -1.379 1 96.75 237 GLY B C 1
ATOM 4175 O O . GLY B 1 237 ? 9.406 -19.625 -1.209 1 96.75 237 GLY B O 1
ATOM 4176 N N . SER B 1 238 ? 11.547 -18.984 -0.933 1 97.06 238 SER B N 1
ATOM 4177 C CA . SER B 1 238 ? 11.906 -20.234 -0.283 1 97.06 238 SER B CA 1
ATOM 4178 C C . SER B 1 238 ? 11.32 -20.328 1.121 1 97.06 238 SER B C 1
ATOM 4180 O O . SER B 1 238 ? 11.438 -19.391 1.909 1 97.06 238 SER B O 1
ATOM 4182 N N . PRO B 1 239 ? 10.672 -21.422 1.467 1 97.31 239 PRO B N 1
ATOM 4183 C CA . PRO B 1 239 ? 10.117 -21.578 2.816 1 97.31 239 PRO B CA 1
ATOM 4184 C C . PRO B 1 239 ? 11.18 -21.984 3.842 1 97.31 239 PRO B C 1
ATOM 4186 O O . PRO B 1 239 ? 10.883 -22.078 5.035 1 97.31 239 PRO B O 1
ATOM 4189 N N . LEU B 1 240 ? 12.383 -22.172 3.408 1 96.56 240 LEU B N 1
ATOM 4190 C CA . LEU B 1 240 ? 13.453 -22.625 4.285 1 96.56 240 LEU B CA 1
ATOM 4191 C C . LEU B 1 240 ? 13.984 -21.484 5.137 1 96.56 240 LEU B C 1
ATOM 4193 O O . LEU B 1 240 ? 13.906 -20.328 4.738 1 96.56 240 LEU B O 1
ATOM 4197 N N . PHE B 1 241 ? 14.531 -21.891 6.27 1 97.25 241 PHE B N 1
ATOM 4198 C CA . PHE B 1 241 ? 15.164 -20.891 7.129 1 97.25 241 PHE B CA 1
ATOM 4199 C C . PHE B 1 241 ? 16.391 -20.297 6.449 1 97.25 241 PHE B C 1
ATOM 4201 O O . PHE B 1 241 ? 17.156 -21 5.793 1 97.25 241 PHE B O 1
ATOM 4208 N N . ILE B 1 242 ? 16.562 -19.062 6.625 1 96.44 242 ILE B N 1
ATOM 4209 C CA . ILE B 1 242 ? 17.641 -18.359 5.934 1 96.44 242 ILE B CA 1
ATOM 4210 C C . ILE B 1 242 ? 18.984 -18.766 6.527 1 96.44 242 ILE B C 1
ATOM 4212 O O . ILE B 1 242 ? 19.109 -18.969 7.738 1 96.44 242 ILE B O 1
ATOM 4216 N N . LYS B 1 243 ? 19.953 -18.875 5.707 1 96.31 243 LYS B N 1
ATOM 4217 C CA . LYS B 1 243 ? 21.312 -19.219 6.121 1 96.31 243 LYS B CA 1
ATOM 4218 C C . LYS B 1 243 ? 22.203 -17.984 6.164 1 96.31 243 LYS B C 1
ATOM 4220 O O . LYS B 1 243 ? 23.109 -17.906 6.996 1 96.31 243 LYS B O 1
ATOM 4225 N N . ASN B 1 244 ? 22 -17.094 5.336 1 96.5 244 ASN B N 1
ATOM 4226 C CA . ASN B 1 244 ? 22.719 -15.828 5.23 1 96.5 244 ASN B CA 1
ATOM 4227 C C . ASN B 1 244 ? 21.906 -14.781 4.48 1 96.5 244 ASN B C 1
ATOM 4229 O O . ASN B 1 244 ? 20.766 -15.031 4.094 1 96.5 244 ASN B O 1
ATOM 4233 N N . ILE B 1 245 ? 22.484 -13.625 4.246 1 96.56 245 ILE B N 1
ATOM 4234 C CA . ILE B 1 245 ? 21.75 -12.484 3.691 1 96.56 245 ILE B CA 1
ATOM 4235 C C . ILE B 1 245 ? 21.5 -12.719 2.207 1 96.56 245 ILE B C 1
ATOM 4237 O O . ILE B 1 245 ? 20.703 -12.008 1.592 1 96.56 245 ILE B O 1
ATOM 4241 N N . PHE B 1 246 ? 22.125 -13.734 1.564 1 97.25 246 PHE B N 1
ATOM 4242 C CA . PHE B 1 246 ? 21.938 -14.039 0.151 1 97.25 246 PHE B CA 1
ATOM 4243 C C . PHE B 1 246 ? 20.953 -15.18 -0.031 1 97.25 246 PHE B C 1
ATOM 4245 O O . PHE B 1 246 ? 20.719 -15.633 -1.153 1 97.25 246 PHE B O 1
ATOM 4252 N N . SER B 1 247 ? 20.359 -15.617 1.046 1 97.5 247 SER B N 1
ATOM 4253 C CA . SER B 1 247 ? 19.375 -16.703 0.987 1 97.5 247 SER B CA 1
ATOM 4254 C C . SER B 1 247 ? 18.031 -16.219 0.468 1 97.5 247 SER B C 1
ATOM 4256 O O . SER B 1 247 ? 17.594 -15.109 0.803 1 97.5 247 SER B O 1
ATOM 4258 N N . PRO B 1 248 ? 17.406 -17.047 -0.452 1 98.06 248 PRO B N 1
ATOM 4259 C CA . PRO B 1 248 ? 16.016 -16.734 -0.757 1 98.06 248 PRO B CA 1
ATOM 4260 C C . PRO B 1 248 ? 15.125 -16.734 0.485 1 98.06 248 PRO B C 1
ATOM 4262 O O . PRO B 1 248 ? 15.359 -17.5 1.421 1 98.06 248 PRO B O 1
ATOM 4265 N N . ILE B 1 249 ? 14.172 -15.867 0.489 1 98.25 249 ILE B N 1
ATOM 4266 C CA . ILE B 1 249 ? 13.375 -15.727 1.702 1 98.25 249 ILE B CA 1
ATOM 4267 C C . ILE B 1 249 ? 11.891 -15.773 1.35 1 98.25 249 ILE B C 1
ATOM 4269 O O . ILE B 1 249 ? 11.508 -15.539 0.201 1 98.25 249 ILE B O 1
ATOM 4273 N N . ARG B 1 250 ? 11.125 -16.094 2.344 1 98.44 250 ARG B N 1
ATOM 4274 C CA . ARG B 1 250 ? 9.672 -16.031 2.338 1 98.44 250 ARG B CA 1
ATOM 4275 C C . ARG B 1 250 ? 9.148 -15.328 3.59 1 98.44 250 ARG B C 1
ATOM 4277 O O . ARG B 1 250 ? 9.398 -15.781 4.711 1 98.44 250 ARG B O 1
ATOM 4284 N N . THR B 1 251 ? 8.492 -14.164 3.396 1 98.38 251 THR B N 1
ATOM 4285 C CA . THR B 1 251 ? 7.898 -13.445 4.516 1 98.38 251 THR B CA 1
ATOM 4286 C C . THR B 1 251 ? 6.504 -13.984 4.824 1 98.38 251 THR B C 1
ATOM 4288 O O . THR B 1 251 ? 5.98 -14.82 4.09 1 98.38 251 THR B O 1
ATOM 4291 N N . LEU B 1 252 ? 5.914 -13.477 5.902 1 98.5 252 LEU B N 1
ATOM 4292 C CA . LEU B 1 252 ? 4.566 -13.883 6.285 1 98.5 252 LEU B CA 1
ATOM 4293 C C . LEU B 1 252 ? 3.572 -13.602 5.164 1 98.5 252 LEU B C 1
ATOM 4295 O O . LEU B 1 252 ? 2.75 -14.453 4.824 1 98.5 252 LEU B O 1
ATOM 4299 N N . THR B 1 253 ? 3.684 -12.406 4.582 1 97.94 253 THR B N 1
ATOM 4300 C CA . THR B 1 253 ? 2.764 -12 3.523 1 97.94 253 THR B CA 1
ATOM 4301 C C . THR B 1 253 ? 2.971 -12.852 2.271 1 97.94 253 THR B C 1
ATOM 4303 O O . THR B 1 253 ? 2.004 -13.281 1.642 1 97.94 253 THR B O 1
ATOM 4306 N N . VAL B 1 254 ? 4.172 -13.125 1.976 1 97.75 254 VAL B N 1
ATOM 4307 C CA . VAL B 1 254 ? 4.504 -13.898 0.783 1 97.75 254 VAL B CA 1
ATOM 4308 C C . VAL B 1 254 ? 4.02 -15.336 0.948 1 97.75 254 VAL B C 1
ATOM 4310 O O . VAL B 1 254 ? 3.564 -15.961 -0.015 1 97.75 254 VAL B O 1
ATOM 4313 N N . ASN B 1 255 ? 4.113 -15.875 2.164 1 98.38 255 ASN B N 1
ATOM 4314 C CA . ASN B 1 255 ? 3.629 -17.219 2.424 1 98.38 255 ASN B CA 1
ATOM 4315 C C . ASN B 1 255 ? 2.141 -17.359 2.111 1 98.38 255 ASN B C 1
ATOM 4317 O O . ASN B 1 255 ? 1.719 -18.312 1.468 1 98.38 255 ASN B O 1
ATOM 4321 N N . ILE B 1 256 ? 1.379 -16.406 2.525 1 97.62 256 ILE B N 1
ATOM 4322 C CA . ILE B 1 256 ? -0.056 -16.406 2.266 1 97.62 256 ILE B CA 1
ATOM 4323 C C . ILE B 1 256 ? -0.308 -16.297 0.764 1 97.62 256 ILE B C 1
ATOM 4325 O O . ILE B 1 256 ? -1.054 -17.094 0.188 1 97.62 256 ILE B O 1
ATOM 4329 N N . ALA B 1 257 ? 0.37 -15.391 0.175 1 95.12 257 ALA B N 1
ATOM 4330 C CA . ALA B 1 257 ? 0.157 -15.109 -1.243 1 95.12 257 ALA B CA 1
ATOM 4331 C C . ALA B 1 257 ? 0.512 -16.328 -2.098 1 95.12 257 ALA B C 1
ATOM 4333 O O . ALA B 1 257 ? -0.188 -16.641 -3.064 1 95.12 257 ALA B O 1
ATOM 4334 N N . MET B 1 258 ? 1.525 -17.031 -1.747 1 94.31 258 MET B N 1
ATOM 4335 C CA . MET B 1 258 ? 2.016 -18.141 -2.57 1 94.31 258 MET B CA 1
ATOM 4336 C C . MET B 1 258 ? 1.146 -19.375 -2.391 1 94.31 258 MET B C 1
ATOM 4338 O O . MET B 1 258 ? 0.905 -20.109 -3.348 1 94.31 258 MET B O 1
ATOM 4342 N N . ASP B 1 259 ? 0.639 -19.578 -1.163 1 95.81 259 ASP B N 1
ATOM 4343 C CA . ASP B 1 259 ? 0.016 -20.859 -0.87 1 95.81 259 ASP B CA 1
ATOM 4344 C C . ASP B 1 259 ? -1.503 -20.781 -0.996 1 95.81 259 ASP B C 1
ATOM 4346 O O . ASP B 1 259 ? -2.18 -21.797 -1.103 1 95.81 259 ASP B O 1
ATOM 4350 N N . MET B 1 260 ? -2.066 -19.641 -0.999 1 91.31 260 MET B N 1
ATOM 4351 C CA . MET B 1 260 ? -3.516 -19.5 -0.896 1 91.31 260 MET B CA 1
ATOM 4352 C C . MET B 1 260 ? -4.215 -20.141 -2.088 1 91.31 260 MET B C 1
ATOM 4354 O O . MET B 1 260 ? -5.328 -20.656 -1.956 1 91.31 260 MET B O 1
ATOM 4358 N N . GLY B 1 261 ? -3.557 -20.188 -3.215 1 86.94 261 GLY B N 1
ATOM 4359 C CA . GLY B 1 261 ? -4.195 -20.656 -4.43 1 86.94 261 GLY B CA 1
ATOM 4360 C C . GLY B 1 261 ? -4.477 -22.156 -4.406 1 86.94 261 GLY B C 1
ATOM 4361 O O . GLY B 1 261 ? -5.359 -22.625 -5.117 1 86.94 261 GLY B O 1
ATOM 4362 N N . TYR B 1 262 ? -3.752 -22.859 -3.584 1 90.88 262 TYR B N 1
ATOM 4363 C CA . TYR B 1 262 ? -3.926 -24.297 -3.615 1 90.88 262 TYR B CA 1
ATOM 4364 C C . TYR B 1 262 ? -4.145 -24.859 -2.211 1 90.88 262 TYR B C 1
ATOM 4366 O O . TYR B 1 262 ? -4.32 -26.062 -2.033 1 90.88 262 TYR B O 1
ATOM 4374 N N . ALA B 1 263 ? -4.113 -24.016 -1.251 1 95.12 263 ALA B N 1
ATOM 4375 C CA . ALA B 1 263 ? -4.27 -24.469 0.129 1 95.12 263 ALA B CA 1
ATOM 4376 C C . ALA B 1 263 ? -5.699 -24.938 0.4 1 95.12 263 ALA B C 1
ATOM 4378 O O . ALA B 1 263 ? -6.656 -24.297 -0.06 1 95.12 263 ALA B O 1
ATOM 4379 N N . SER B 1 264 ? -5.809 -26.031 1.103 1 93.75 264 SER B N 1
ATOM 4380 C CA . SER B 1 264 ? -7.109 -26.562 1.506 1 93.75 264 SER B CA 1
ATOM 4381 C C . SER B 1 264 ? -7.051 -27.156 2.906 1 93.75 264 SER B C 1
ATOM 4383 O O . SER B 1 264 ? -5.969 -27.375 3.455 1 93.75 264 SER B O 1
ATOM 4385 N N . GLY B 1 265 ? -8.195 -27.297 3.539 1 93.44 265 GLY B N 1
ATOM 4386 C CA . GLY B 1 265 ? -8.266 -27.906 4.855 1 93.44 265 GLY B CA 1
ATOM 4387 C C . GLY B 1 265 ? -7.406 -27.203 5.887 1 93.44 265 GLY B C 1
ATOM 4388 O O . GLY B 1 265 ? -7.5 -25.984 6.059 1 93.44 265 GLY B O 1
ATOM 4389 N N . VAL B 1 266 ? -6.547 -28.031 6.496 1 94.62 266 VAL B N 1
ATOM 4390 C CA . VAL B 1 266 ? -5.715 -27.516 7.586 1 94.62 266 VAL B CA 1
ATOM 4391 C C . VAL B 1 266 ? -4.688 -26.531 7.035 1 94.62 266 VAL B C 1
ATOM 4393 O O . VAL B 1 266 ? -4.344 -25.547 7.695 1 94.62 266 VAL B O 1
ATOM 4396 N N . HIS B 1 267 ? -4.207 -26.875 5.828 1 96.44 267 HIS B N 1
ATOM 4397 C CA . HIS B 1 267 ? -3.289 -25.953 5.152 1 96.44 267 HIS B CA 1
ATOM 4398 C C . HIS B 1 267 ? -3.889 -24.562 5.035 1 96.44 267 HIS B C 1
ATOM 4400 O O . HIS B 1 267 ? -3.234 -23.578 5.367 1 96.44 267 HIS B O 1
ATOM 4406 N N . ARG B 1 268 ? -5.098 -24.5 4.656 1 95.38 268 ARG B N 1
ATOM 4407 C CA . ARG B 1 268 ? -5.797 -23.219 4.516 1 95.38 268 ARG B CA 1
ATOM 4408 C C . ARG B 1 268 ? -6.008 -22.562 5.875 1 95.38 268 ARG B C 1
ATOM 4410 O O . ARG B 1 268 ? -5.844 -21.344 6.012 1 95.38 268 ARG B O 1
ATOM 4417 N N . GLU B 1 269 ? -6.344 -23.312 6.785 1 95.94 269 GLU B N 1
ATOM 4418 C CA . GLU B 1 269 ? -6.508 -22.797 8.141 1 95.94 269 GLU B CA 1
ATOM 4419 C C . GLU B 1 269 ? -5.199 -22.219 8.672 1 95.94 269 GLU B C 1
ATOM 4421 O O . GLU B 1 269 ? -5.199 -21.188 9.344 1 95.94 269 GLU B O 1
ATOM 4426 N N . ALA B 1 270 ? -4.145 -22.906 8.367 1 97.62 270 ALA B N 1
ATOM 4427 C CA . ALA B 1 270 ? -2.834 -22.438 8.812 1 97.62 270 ALA B CA 1
ATOM 4428 C C . ALA B 1 270 ? -2.488 -21.094 8.172 1 97.62 270 ALA B C 1
ATOM 4430 O O . ALA B 1 270 ? -1.829 -20.266 8.797 1 97.62 270 ALA B O 1
ATOM 4431 N N . LEU B 1 271 ? -2.953 -20.922 6.965 1 97.94 271 LEU B N 1
ATOM 4432 C CA . LEU B 1 271 ? -2.734 -19.641 6.305 1 97.94 271 LEU B CA 1
ATOM 4433 C C . LEU B 1 271 ? -3.527 -18.531 6.992 1 97.94 271 LEU B C 1
ATOM 4435 O O . LEU B 1 271 ? -3.039 -17.406 7.125 1 97.94 271 LEU B O 1
ATOM 4439 N N . PHE B 1 272 ? -4.707 -18.812 7.473 1 97.62 272 PHE B N 1
ATOM 4440 C CA . PHE B 1 272 ? -5.473 -17.828 8.234 1 97.62 272 PHE B CA 1
ATOM 4441 C C . PHE B 1 272 ? -4.805 -17.531 9.57 1 97.62 272 PHE B C 1
ATOM 4443 O O . PHE B 1 272 ? -4.859 -16.406 10.07 1 97.62 272 PHE B O 1
ATOM 4450 N N . SER B 1 273 ? -4.227 -18.547 10.117 1 98.44 273 SER B N 1
ATOM 4451 C CA . SER B 1 273 ? -3.451 -18.312 11.328 1 98.44 273 SER B CA 1
ATOM 4452 C C . SER B 1 273 ? -2.275 -17.375 11.07 1 98.44 273 SER B C 1
ATOM 4454 O O . SER B 1 273 ? -1.945 -16.547 11.906 1 98.44 273 SER B O 1
ATOM 4456 N N . THR B 1 274 ? -1.607 -17.625 9.945 1 98.31 274 THR B N 1
ATOM 4457 C CA . THR B 1 274 ? -0.531 -16.719 9.539 1 98.31 274 THR B CA 1
ATOM 4458 C C . THR B 1 274 ? -1.045 -15.297 9.398 1 98.31 274 THR B C 1
ATOM 4460 O O . THR B 1 274 ? -0.393 -14.344 9.836 1 98.31 274 THR B O 1
ATOM 4463 N N . ALA B 1 275 ? -2.217 -15.117 8.789 1 97.31 275 ALA B N 1
ATOM 4464 C CA . ALA B 1 275 ? -2.857 -13.812 8.648 1 97.31 275 ALA B CA 1
ATOM 4465 C C . ALA B 1 275 ? -3.137 -13.188 10.016 1 97.31 275 ALA B C 1
ATOM 4467 O O . ALA B 1 275 ? -3.012 -11.969 10.18 1 97.31 275 ALA B O 1
ATOM 4468 N N . LEU B 1 276 ? -3.504 -13.977 10.906 1 96.81 276 LEU B N 1
ATOM 4469 C CA . LEU B 1 276 ? -3.762 -13.508 12.266 1 96.81 276 LEU B CA 1
ATOM 4470 C C . LEU B 1 276 ? -2.492 -12.945 12.898 1 96.81 276 LEU B C 1
ATOM 4472 O O . LEU B 1 276 ? -2.529 -11.906 13.555 1 96.81 276 LEU B O 1
ATOM 4476 N N . VAL B 1 277 ? -1.406 -13.633 12.711 1 97.38 277 VAL B N 1
ATOM 4477 C CA . VAL B 1 277 ? -0.129 -13.156 13.234 1 97.38 277 VAL B CA 1
ATOM 4478 C C . VAL B 1 277 ? 0.207 -11.805 12.609 1 97.38 277 VAL B C 1
ATOM 4480 O O . VAL B 1 277 ? 0.659 -10.891 13.305 1 97.38 277 VAL B O 1
ATOM 4483 N N . LEU B 1 278 ? -0.023 -11.664 11.359 1 95.5 278 LEU B N 1
ATOM 4484 C CA . LEU B 1 278 ? 0.211 -10.406 10.664 1 95.5 278 LEU B CA 1
ATOM 4485 C C . LEU B 1 278 ? -0.667 -9.297 11.234 1 95.5 278 LEU B C 1
ATOM 4487 O O . LEU B 1 278 ? -0.208 -8.172 11.414 1 95.5 278 LEU B O 1
ATOM 4491 N N . LEU B 1 279 ? -1.919 -9.656 11.43 1 92.88 279 LEU B N 1
ATOM 4492 C CA . LEU B 1 279 ? -2.846 -8.695 12.008 1 92.88 279 LEU B CA 1
ATOM 4493 C C . LEU B 1 279 ? -2.363 -8.234 13.383 1 92.88 279 LEU B C 1
ATOM 4495 O O . LEU B 1 279 ? -2.453 -7.051 13.711 1 92.88 279 LEU B O 1
ATOM 4499 N N . LEU B 1 280 ? -1.875 -9.109 14.125 1 93.5 280 LEU B N 1
ATOM 4500 C CA . LEU B 1 280 ? -1.347 -8.773 15.445 1 93.5 280 LEU B CA 1
ATOM 4501 C C . LEU B 1 280 ? -0.151 -7.836 15.328 1 93.5 280 LEU B C 1
ATOM 4503 O O . LEU B 1 280 ? -0.028 -6.883 16.109 1 93.5 280 LEU B O 1
ATOM 4507 N N . PHE B 1 281 ? 0.703 -8.086 14.391 1 92.94 281 PHE B N 1
ATOM 4508 C CA . PHE B 1 281 ? 1.833 -7.195 14.156 1 92.94 281 PHE B CA 1
ATOM 4509 C C . PHE B 1 281 ? 1.353 -5.797 13.789 1 92.94 281 PHE B C 1
ATOM 4511 O O . PHE B 1 281 ? 1.908 -4.801 14.25 1 92.94 281 PHE B O 1
ATOM 4518 N N . SER B 1 282 ? 0.358 -5.77 12.938 1 88.62 282 SER B N 1
ATOM 4519 C CA . SER B 1 282 ? -0.201 -4.484 12.531 1 88.62 282 SER B CA 1
ATOM 4520 C C . SER B 1 282 ? -0.781 -3.73 13.727 1 88.62 282 SER B C 1
ATOM 4522 O O . SER B 1 282 ? -0.581 -2.521 13.852 1 88.62 282 SER B O 1
ATOM 4524 N N . ILE B 1 283 ? -1.44 -4.414 14.594 1 89.38 283 ILE B N 1
ATOM 4525 C CA . ILE B 1 283 ? -2.033 -3.807 15.781 1 89.38 283 ILE B CA 1
ATOM 4526 C C . ILE B 1 283 ? -0.93 -3.297 16.703 1 89.38 283 ILE B C 1
ATOM 4528 O O . ILE B 1 283 ? -1.004 -2.174 17.219 1 89.38 283 ILE B O 1
ATOM 4532 N N . ILE B 1 284 ? 0.056 -4.047 16.859 1 92.56 284 ILE B N 1
ATOM 4533 C CA . ILE B 1 284 ? 1.157 -3.689 17.75 1 92.56 284 ILE B CA 1
ATOM 4534 C C . ILE B 1 284 ? 1.849 -2.43 17.234 1 92.56 284 ILE B C 1
ATOM 4536 O O . ILE B 1 284 ? 2.102 -1.496 18 1 92.56 284 ILE B O 1
ATOM 4540 N N . THR B 1 285 ? 2.148 -2.395 15.969 1 90 285 THR B N 1
ATOM 4541 C CA . THR B 1 285 ? 2.848 -1.243 15.406 1 90 285 THR B CA 1
ATOM 4542 C C . THR B 1 285 ? 1.983 0.012 15.5 1 90 285 THR B C 1
ATOM 4544 O O . THR B 1 285 ? 2.479 1.088 15.844 1 90 285 THR B O 1
ATOM 4547 N N . ASN B 1 286 ? 0.713 -0.125 15.289 1 85.75 286 ASN B N 1
ATOM 4548 C CA . ASN B 1 286 ? -0.179 1.027 15.352 1 85.75 286 ASN B CA 1
ATOM 4549 C C . ASN B 1 286 ? -0.343 1.525 16.781 1 85.75 286 ASN B C 1
ATOM 4551 O O . ASN B 1 286 ? -0.409 2.732 17.031 1 85.75 286 ASN B O 1
ATOM 4555 N N . LEU B 1 287 ? -0.396 0.649 17.734 1 88.75 287 LEU B N 1
ATOM 4556 C CA . LEU B 1 287 ? -0.509 1.037 19.141 1 88.75 287 LEU B CA 1
ATOM 4557 C C . LEU B 1 287 ? 0.768 1.721 19.609 1 88.75 287 LEU B C 1
ATOM 4559 O O . LEU B 1 287 ? 0.711 2.676 20.391 1 88.75 287 LEU B O 1
ATOM 4563 N N . LEU B 1 288 ? 1.86 1.202 19.156 1 91.44 288 LEU B N 1
ATOM 4564 C CA . LEU B 1 288 ? 3.135 1.817 19.5 1 91.44 288 LEU B CA 1
ATOM 4565 C C . LEU B 1 288 ? 3.219 3.242 18.969 1 91.44 288 LEU B C 1
ATOM 4567 O O . LEU B 1 288 ? 3.676 4.148 19.672 1 91.44 288 LEU B O 1
ATOM 4571 N N . LYS B 1 289 ? 2.795 3.422 17.734 1 87.75 289 LYS B N 1
ATOM 4572 C CA . LYS B 1 289 ? 2.766 4.75 17.141 1 87.75 289 LYS B CA 1
ATOM 4573 C C . LYS B 1 289 ? 1.912 5.711 17.969 1 87.75 289 LYS B C 1
ATOM 4575 O O . LYS B 1 289 ? 2.346 6.82 18.281 1 87.75 289 LYS B O 1
ATOM 4580 N N . ASN B 1 290 ? 0.747 5.309 18.453 1 84.06 290 ASN B N 1
ATOM 4581 C CA . ASN B 1 290 ? -0.169 6.145 19.219 1 84.06 290 ASN B CA 1
ATOM 4582 C C . ASN B 1 290 ? 0.384 6.453 20.609 1 84.06 290 ASN B C 1
ATOM 4584 O O . ASN B 1 290 ? 0.197 7.559 21.125 1 84.06 290 ASN B O 1
ATOM 4588 N N . PHE B 1 291 ? 1.01 5.496 21.109 1 86.75 291 PHE B N 1
ATOM 4589 C CA . PHE B 1 291 ? 1.596 5.672 22.438 1 86.75 291 PHE B CA 1
ATOM 4590 C C . PHE B 1 291 ? 2.703 6.719 22.406 1 86.75 291 PHE B C 1
ATOM 4592 O O . PHE B 1 291 ? 2.801 7.555 23.297 1 86.75 291 PHE B O 1
ATOM 4599 N N . ILE B 1 292 ? 3.451 6.754 21.391 1 87.69 292 ILE B N 1
ATOM 4600 C CA . ILE B 1 292 ? 4.57 7.68 21.266 1 87.69 292 ILE B CA 1
ATOM 4601 C C . ILE B 1 292 ? 4.051 9.094 21.031 1 87.69 292 ILE B C 1
ATOM 4603 O O . ILE B 1 292 ? 4.582 10.055 21.578 1 87.69 292 ILE B O 1
ATOM 4607 N N . LEU B 1 293 ? 2.982 9.227 20.312 1 82 293 LEU B N 1
ATOM 4608 C CA . LEU B 1 293 ? 2.436 10.539 19.984 1 82 293 LEU B CA 1
ATOM 4609 C C . LEU B 1 293 ? 1.668 11.117 21.172 1 82 293 LEU B C 1
ATOM 4611 O O . LEU B 1 293 ? 1.605 12.336 21.328 1 82 293 LEU B O 1
ATOM 4615 N N . SER B 1 294 ? 0.976 10.406 21.953 1 76.56 294 SER B N 1
ATOM 4616 C CA . SER B 1 294 ? 0.177 10.891 23.078 1 76.56 294 SER B CA 1
ATOM 4617 C C . SER B 1 294 ? 1.064 11.344 24.234 1 76.56 294 SER B C 1
ATOM 4619 O O . SER B 1 294 ? 0.675 12.211 25.016 1 76.56 294 SER B O 1
ATOM 4621 N N . SER B 1 295 ? 2.109 10.727 24.422 1 63.09 295 SER B N 1
ATOM 4622 C CA . SER B 1 295 ? 2.959 11.117 25.547 1 63.09 295 SER B CA 1
ATOM 4623 C C . SER B 1 295 ? 3.402 12.57 25.422 1 63.09 295 SER B C 1
ATOM 4625 O O . SER B 1 295 ? 3.83 13.18 26.406 1 63.09 295 SER B O 1
ATOM 4627 N N . ASN B 1 296 ? 3.391 13.117 24.297 1 53.47 296 ASN B N 1
ATOM 4628 C CA . ASN B 1 296 ? 3.807 14.508 24.172 1 53.47 296 ASN B CA 1
ATOM 4629 C C . ASN B 1 296 ? 2.717 15.469 24.641 1 53.47 296 ASN B C 1
ATOM 4631 O O . ASN B 1 296 ? 2.984 16.641 24.891 1 53.47 296 ASN B O 1
ATOM 4635 N N . LYS B 1 297 ? 1.401 15.156 24.547 1 51.03 297 LYS B N 1
ATOM 4636 C CA . LYS B 1 297 ? 0.37 16.094 25 1 51.03 297 LYS B CA 1
ATOM 4637 C C . LYS B 1 297 ? 0.5 16.375 26.5 1 51.03 297 LYS B C 1
ATOM 4639 O O . LYS B 1 297 ? 0.083 17.438 26.969 1 51.03 297 LYS B O 1
ATOM 4644 N N . GLY B 1 298 ? 1.07 15.555 27.188 1 42.75 298 GLY B N 1
ATOM 4645 C CA . GLY B 1 298 ? 1.225 15.867 28.609 1 42.75 298 GLY B CA 1
ATOM 4646 C C . GLY B 1 298 ? 2.311 16.891 28.875 1 42.75 298 GLY B C 1
ATOM 4647 O O . GLY B 1 298 ? 2.33 17.516 29.938 1 42.75 298 GLY B O 1
ATOM 4648 N N . LEU B 1 299 ? 3.252 16.906 28.047 1 41.72 299 LEU B N 1
ATOM 4649 C CA . LEU B 1 299 ? 4.293 17.875 28.391 1 41.72 299 LEU B CA 1
ATOM 4650 C C . LEU B 1 299 ? 3.865 19.297 28.047 1 41.72 299 LEU B C 1
ATOM 4652 O O . LEU B 1 299 ? 4.512 20.266 28.453 1 41.72 299 LEU B O 1
ATOM 4656 N N . LYS B 1 300 ? 3 19.625 27.094 1 43.38 300 LYS B N 1
ATOM 4657 C CA . LYS B 1 300 ? 2.631 21.016 26.859 1 43.38 300 LYS B CA 1
ATOM 4658 C C . LYS B 1 300 ? 1.716 21.531 27.969 1 43.38 300 LYS B C 1
ATOM 4660 O O . LYS B 1 300 ? 1.377 22.719 28 1 43.38 300 LYS B O 1
ATOM 4665 N N . LYS B 1 301 ? 0.964 20.875 28.734 1 42.59 301 LYS B N 1
ATOM 4666 C CA . LYS B 1 301 ? 0.202 21.484 29.812 1 42.59 301 LYS B CA 1
ATOM 4667 C C . LYS B 1 301 ? 1.113 21.859 30.984 1 42.59 301 LYS B C 1
ATOM 4669 O O . LYS B 1 301 ? 0.657 22.453 31.969 1 42.59 301 LYS B O 1
ATOM 4674 N N . LYS B 1 302 ? 2.371 21.5 30.984 1 35.62 302 LYS B N 1
ATOM 4675 C CA . LYS B 1 302 ? 3.062 22.156 32.094 1 35.62 302 LYS B CA 1
ATOM 4676 C C . LYS B 1 302 ? 3.779 23.422 31.609 1 35.62 302 LYS B C 1
ATOM 4678 O O . LYS B 1 302 ? 4.445 23.422 30.578 1 35.62 302 LYS B O 1
#

Sequence (604 aa):
MHLSLKTKRKIIEIIFKSFILISAIISSLSILFLGLFILKTGIMPFLNNKIKILNFLFSTNWDPTSNLQKSYGILAFIINSFLTTLFSILIALPIGLGFAIYLLEKAKGFYRQFLQTVIELLAGIPSVVYGFFGSTFIAALVKNIFQREDNLGYNLISSSLILSIMIIPTIISVCYSSLKAVPKSYKFASLALAATDWQTIYNIIIPSASRGILAGTILAIGRAIGETVAVLMVGGGSPLFIKNIFSPIRTLTVNIAMDMGYASGVHREALFSTALVLLLFSIITNLLKNFILSSNKGLKKKMHLSLKTKRKIIEIIFKSFILISAIISSLSILFLGLFILKTGIMPFLNNKIKILNFLFSTNWDPTSNLQKSYGILAFIINSFLTTLFSILIALPIGLGFAIYLLEKAKGFYRQFLQTVIELLAGIPSVVYGFFGSTFIAALVKNIFQREDNLGYNLISSSLILSIMIIPTIISVCYSSLKAVPKSYKFASLALAATDWQTIYNIIIPSASRGILAGTILAIGRAIGETVAVLMVGGGSPLFIKNIFSPIRTLTVNIAMDMGYASGVHREALFSTALVLLLFSIITNLLKNFILSSNKGLKKK

Secondary structure (DSSP, 8-state):
----HHHHHHHHHHHHHHHHHHHHHHHHHHHHHHHHHHHHHHHHHHHTTSS-HHHHHH---EETT-SS--EE--HHHHHHHHHHHHHHHHHHHHHHHHHHHHHHHT--HHHHHHHHHHHHHHHTS-HHHHHHHIIIIIHHHHHHHS--TT--S-SHHHHHHHHHHHHHHHHHHHHHHHHHTS-HHHHHHHHHTT--HHHHIIIIIHHHHHHHHHHHHHHHHHHHHT--HHHHHHSB---SPP-STTS-B--HHHHHHHHTTT--HHHHHHHHHHHHHHHHHHHHHHHHHHHHHHTTHHHHT-/----HHHHHHHHHHHHHHHHHHHHHHHHHHHHHHHHHHHHHHHHHHHTTSS-HHHHHH---EETT-SS--EE--HHHHHHHHHHHHHHHHHHHHHHHHHHHHHHHT--HHHHHHHHHHHHHHHTS-HHHHHHHIIIIIHHHHHHHS--TT--S-SHHHHHHHHHHHHHHHHHHHHHHHHHTS-HHHHHHHHHTT--HHHHIIIIIHHHHHHHHHHHHHHHHHHHHT--HHHHHHSB---SPP-STTS-B--HHHHHHHHTTT--HHHHHHHHHHHHHHHHHHHHHHHHHHHHHHTTHHHHT-